Protein AF-A0AA36IPS3-F1 (afdb_monomer_lite)

Secondary structure (DSSP, 8-state):
---SSSTTTTTTTTTTHHHHHHHHHHHHHH-HHHHHHHHS-TTT-SSSTTSB-TTT-PBPPPB---SSPPTTTHHHHSPPPHHHHHHHHHHHHHHHHHHHHHHHHHHHHHHTT--HHHHHHHHHHHHHHHHHHHHHHHHHHHHH--S-SSGGGGGSSSTTT-SS---HHHHHHHHHHHHHHHHHHHHHS---S-TTHHHHHHHHS-TTT-HHHHGGGHHHHHHTT-STTSHHHHHHHHHTPPPBTTTBPPTTIIIIIHHHHHHHHHHHHHHHHHHHHHTTGGGT--GGGTHHHHHHHHHHHHHHHHHHHIIIIIITTSHHHHHHHHH-TT---HHHHHHHHHHTTSHHHHHHHHSHHHHHHSTTTT--HHHHHHHH-HHHHHHHHHHHHHT-SBPPPPTTS---HHHHHHHHHHHTTS---

pLDDT: mean 79.24, std 17.4, range [32.62, 98.56]

Sequence (421 aa):
MEQPLLLRSKLSIVYGVNEYEQQLRAKMSQNSELSQLQSLAPDQQGSKADGKSEKGQRAFPTPNKPDPMPHELEFLFTRISVEQMLYMWNVYSALFVAQCSCVLAYCFMLSQGLDWYLATALFGVPMASLMIQNVYILHDVLHGATFPPYEWQKYITHCWADQFSLPWEEIVLEHQRHHASTVDLLVHGEFGWDPASWLYYLQEWTDQWYGWLTVPLVPLWHFMGANDTGALFALMWYCNFPDASGGKCNKDFWTKWMPKRLGHSLFVGSLWACVWLLGTWPLSRPLSEGWRFLLPVTLVCRFGFTVAWTFFTNFNHSHWWNEFLALNPNRSYPMLSSVMAFVLGGRHRFNEMLFHDLHHAFPNAVGALSQRGRFHGWEKVHDAAVEVLSHGLFLPQPEDHQEPPMQKLQHKRSMHLKPST

Structure (mmCIF, N/CA/C/O backbone):
data_AF-A0AA36IPS3-F1
#
_entry.id   AF-A0AA36IPS3-F1
#
loop_
_atom_site.group_PDB
_atom_site.id
_atom_site.type_symbol
_atom_site.label_atom_id
_atom_site.label_alt_id
_atom_site.label_comp_id
_atom_site.label_asym_id
_atom_site.label_entity_id
_atom_site.label_seq_id
_atom_site.pdbx_PDB_ins_code
_atom_site.Cartn_x
_atom_site.Cartn_y
_atom_site.Cartn_z
_atom_site.occupancy
_atom_site.B_iso_or_equiv
_atom_site.auth_seq_id
_atom_site.auth_comp_id
_atom_site.auth_asym_id
_atom_site.auth_atom_id
_atom_site.pdbx_PDB_model_num
ATOM 1 N N . MET A 1 1 ? -19.406 18.999 -42.239 1.00 34.84 1 MET A N 1
ATOM 2 C CA . MET A 1 1 ? -19.828 17.691 -41.699 1.00 34.84 1 MET A CA 1
ATOM 3 C C . MET A 1 1 ? -19.404 17.671 -40.240 1.00 34.84 1 MET A C 1
ATOM 5 O O . MET A 1 1 ? -18.288 17.300 -39.910 1.00 34.84 1 MET A O 1
ATOM 9 N N . GLU A 1 2 ? -20.251 18.254 -39.398 1.00 35.47 2 GLU A N 1
ATOM 10 C CA . GLU A 1 2 ? -20.068 18.349 -37.953 1.00 35.47 2 GLU A CA 1
ATOM 11 C C . GLU A 1 2 ? -20.667 17.097 -37.308 1.00 35.47 2 GLU A C 1
ATOM 13 O O . GLU A 1 2 ? -21.873 16.901 -37.397 1.00 35.47 2 GLU A O 1
ATOM 18 N N . GLN A 1 3 ? -19.817 16.248 -36.721 1.00 38.41 3 GLN A N 1
ATOM 19 C CA . GLN A 1 3 ? -20.052 15.372 -35.556 1.00 38.41 3 GLN A CA 1
ATOM 20 C C . GLN A 1 3 ? -18.897 14.359 -35.468 1.00 38.41 3 GLN A C 1
ATOM 22 O O . GLN A 1 3 ? -18.779 13.476 -36.315 1.00 38.41 3 GLN A O 1
ATOM 27 N N . PRO A 1 4 ? -18.003 14.526 -34.472 1.00 39.91 4 PRO A N 1
ATOM 28 C CA . PRO A 1 4 ? -17.985 13.569 -33.358 1.00 39.91 4 PRO A CA 1
ATOM 29 C C . PRO A 1 4 ? -17.772 14.218 -31.971 1.00 39.91 4 PRO A C 1
ATOM 31 O O . PRO A 1 4 ? -17.394 13.546 -31.017 1.00 39.91 4 PRO A O 1
ATOM 34 N N . LEU A 1 5 ? -18.044 15.519 -31.812 1.00 37.72 5 LEU A N 1
ATOM 35 C CA . LEU A 1 5 ? -17.960 16.204 -30.506 1.00 37.72 5 LEU A CA 1
ATOM 36 C C . LEU A 1 5 ? -19.142 15.897 -29.564 1.00 37.72 5 LEU A C 1
ATOM 38 O O . LEU A 1 5 ? -19.003 16.006 -28.350 1.00 37.72 5 LEU A O 1
ATOM 42 N N . LEU A 1 6 ? -20.284 15.457 -30.102 1.00 32.62 6 LEU A N 1
ATOM 43 C CA . LEU A 1 6 ? -21.512 15.199 -29.335 1.00 32.62 6 LEU A CA 1
ATOM 44 C C . LEU A 1 6 ? -21.589 13.798 -28.701 1.00 32.62 6 LEU A C 1
ATOM 46 O O . LEU A 1 6 ? -22.413 13.583 -27.818 1.00 32.62 6 LEU A O 1
ATOM 50 N N . LEU A 1 7 ? -20.718 12.848 -29.076 1.00 37.81 7 LEU A N 1
ATOM 51 C CA . LEU A 1 7 ? -20.661 11.545 -28.391 1.00 37.81 7 LEU A CA 1
ATOM 52 C C . LEU A 1 7 ? -19.825 11.576 -27.099 1.00 37.81 7 LEU A C 1
ATOM 54 O O . LEU A 1 7 ? -19.982 10.698 -26.255 1.00 37.81 7 LEU A O 1
ATOM 58 N N . ARG A 1 8 ? -19.017 12.627 -26.883 1.00 42.50 8 ARG A N 1
ATOM 59 C CA . ARG A 1 8 ? -18.333 12.896 -25.602 1.00 42.50 8 ARG A CA 1
ATOM 60 C C . ARG A 1 8 ? -19.291 13.315 -24.470 1.00 42.50 8 ARG A C 1
ATOM 62 O O . ARG A 1 8 ? -18.850 13.462 -23.338 1.00 42.50 8 ARG A O 1
ATOM 69 N N . SER A 1 9 ? -20.592 13.508 -24.731 1.00 52.03 9 SER A N 1
ATOM 70 C CA . SER A 1 9 ? -21.463 14.326 -23.870 1.00 52.03 9 SER A CA 1
ATOM 71 C C . SER A 1 9 ? -22.609 13.609 -23.137 1.00 52.03 9 SER A C 1
ATOM 73 O O . SER A 1 9 ? -23.633 14.237 -22.870 1.00 52.03 9 SER A O 1
ATOM 75 N N . LYS A 1 10 ? -22.494 12.325 -22.771 1.00 37.16 10 LYS A N 1
ATOM 76 C CA . LYS A 1 10 ? -23.496 11.706 -21.865 1.00 37.16 10 LYS A CA 1
ATOM 77 C C . LYS A 1 10 ? -22.927 10.994 -20.637 1.00 37.16 10 LYS A C 1
ATOM 79 O O . LYS A 1 10 ? -23.586 11.005 -19.606 1.00 37.16 10 LYS A O 1
ATOM 84 N N . LEU A 1 11 ? -21.699 10.472 -20.693 1.00 37.31 11 LEU A N 1
ATOM 85 C CA . LEU A 1 11 ? -21.015 9.896 -19.521 1.00 37.31 11 LEU A CA 1
ATOM 86 C C . LEU A 1 11 ? -20.184 10.933 -18.741 1.00 37.31 11 LEU A C 1
ATOM 88 O O . LEU A 1 11 ? -20.143 10.871 -17.515 1.00 37.31 11 LEU A O 1
ATOM 92 N N . SER A 1 12 ? -19.602 11.938 -19.414 1.00 42.03 12 SER A N 1
ATOM 93 C CA . SER A 1 12 ? -18.756 12.953 -18.756 1.00 42.03 12 SER A CA 1
ATOM 94 C C . SER A 1 12 ? -19.537 13.933 -17.861 1.00 42.03 12 SER A C 1
ATOM 96 O O . SER A 1 12 ? -18.982 14.447 -16.891 1.00 42.03 12 SER A O 1
ATOM 98 N N . ILE A 1 13 ? -20.838 14.122 -18.133 1.00 41.31 13 ILE A N 1
ATOM 99 C CA . ILE A 1 13 ? -21.767 14.930 -17.319 1.00 41.31 13 ILE A CA 1
ATOM 100 C C . ILE A 1 13 ? -22.174 14.192 -16.031 1.00 41.31 13 ILE A C 1
ATOM 102 O O . ILE A 1 13 ? -22.412 14.828 -15.012 1.00 41.31 13 ILE A O 1
ATOM 106 N N . VAL A 1 14 ? -22.226 12.854 -16.048 1.00 46.62 14 VAL A N 1
ATOM 107 C CA . VAL A 1 14 ? -22.679 12.042 -14.899 1.00 46.62 14 VAL A CA 1
ATOM 108 C C . VAL A 1 14 ? -21.558 11.807 -13.878 1.00 46.62 14 VAL A C 1
ATOM 110 O O . VAL A 1 14 ? -21.837 11.591 -12.704 1.00 46.62 14 VAL A O 1
ATOM 113 N N . TYR A 1 15 ? -20.293 11.899 -14.301 1.00 54.16 15 TYR A N 1
ATOM 114 C CA . TYR A 1 15 ? -19.128 11.619 -13.454 1.00 54.16 15 TYR A CA 1
ATOM 115 C C . TYR A 1 15 ? -18.226 12.836 -13.180 1.00 54.16 15 TYR A C 1
ATOM 117 O O . TYR A 1 15 ? -17.165 12.667 -12.598 1.00 54.16 15 TYR A O 1
ATOM 125 N N . GLY A 1 16 ? -18.593 14.061 -13.574 1.00 68.69 16 GLY A N 1
ATOM 126 C CA . GLY A 1 16 ? -17.778 15.254 -13.269 1.00 68.69 16 GLY A CA 1
ATOM 127 C C . GLY A 1 16 ? -16.387 15.254 -13.927 1.00 68.69 16 GLY A C 1
ATOM 128 O O . GLY A 1 16 ? -15.475 15.942 -13.477 1.00 68.69 16 GLY A O 1
ATOM 129 N N . VAL A 1 17 ? -16.198 14.489 -15.008 1.00 73.75 17 VAL A N 1
ATOM 130 C CA . VAL A 1 17 ? -14.896 14.320 -15.684 1.00 73.75 17 VAL A CA 1
ATOM 131 C C . VAL A 1 17 ? -14.378 15.650 -16.231 1.00 73.75 17 VAL A C 1
ATOM 133 O O . VAL A 1 17 ? -13.197 15.952 -16.092 1.00 73.75 17 VAL A O 1
ATOM 136 N N . ASN A 1 18 ? -15.260 16.470 -16.810 1.00 73.31 18 ASN A N 1
ATOM 137 C CA . ASN A 1 18 ? -14.883 17.779 -17.354 1.00 73.31 18 ASN A CA 1
ATOM 138 C C . ASN A 1 18 ? -14.422 18.740 -16.243 1.00 73.31 18 ASN A C 1
ATOM 140 O O . ASN A 1 18 ? -13.485 19.513 -16.433 1.00 73.31 18 ASN A O 1
ATOM 144 N N . GLU A 1 19 ? -15.077 18.687 -15.080 1.00 78.06 19 GLU A N 1
ATOM 145 C CA . GLU A 1 19 ? -14.719 19.491 -13.907 1.00 78.06 19 GLU A CA 1
ATOM 146 C C . GLU A 1 19 ? -13.370 19.036 -13.350 1.00 78.06 19 GLU A C 1
ATOM 148 O O . GLU A 1 19 ? -12.495 19.862 -13.091 1.00 78.06 19 GLU A O 1
ATOM 153 N N . TYR A 1 20 ? -13.162 17.720 -13.250 1.00 77.88 20 TYR A N 1
ATOM 154 C CA . TYR A 1 20 ? -11.887 17.153 -12.832 1.00 77.88 20 TYR A CA 1
ATOM 155 C C . TYR A 1 20 ? -10.758 17.476 -13.817 1.00 77.88 20 TYR A C 1
ATOM 157 O O . TYR A 1 20 ? -9.665 17.813 -13.382 1.00 77.88 20 TYR A O 1
ATOM 165 N N . GLU A 1 21 ? -11.003 17.471 -15.130 1.00 78.81 21 GLU A N 1
ATOM 166 C CA . GLU A 1 21 ? -10.004 17.871 -16.127 1.00 78.81 21 GLU A CA 1
ATOM 167 C C . GLU A 1 21 ? -9.572 19.334 -15.945 1.00 78.81 21 GLU A C 1
ATOM 169 O O . GLU A 1 21 ? -8.378 19.644 -15.965 1.00 78.81 21 GLU A O 1
ATOM 174 N N . GLN A 1 22 ? -10.524 20.246 -15.728 1.00 77.94 22 GLN A N 1
ATOM 175 C CA . GLN A 1 22 ? -10.222 21.654 -15.457 1.00 77.94 22 GLN A CA 1
ATOM 176 C C . GLN A 1 22 ? -9.445 21.822 -14.149 1.00 77.94 22 GLN A C 1
ATOM 178 O O . GLN A 1 22 ? -8.441 22.538 -14.114 1.00 77.94 22 GLN A O 1
ATOM 183 N N . GLN A 1 23 ? -9.863 21.123 -13.091 1.00 76.88 23 GLN A N 1
ATOM 184 C CA . GLN A 1 23 ? -9.156 21.107 -11.812 1.00 76.88 23 GLN A CA 1
ATOM 185 C C . GLN A 1 23 ? -7.755 20.521 -11.944 1.00 76.88 23 GLN A C 1
ATOM 187 O O . GLN A 1 23 ? -6.833 21.049 -11.338 1.00 76.88 23 GLN A O 1
ATOM 192 N N . LEU A 1 24 ? -7.570 19.466 -12.736 1.00 76.50 24 LEU A N 1
ATOM 193 C CA . LEU A 1 24 ? -6.276 18.841 -12.974 1.00 76.50 24 LEU A CA 1
ATOM 194 C C . LEU A 1 24 ? -5.339 19.816 -13.684 1.00 76.50 24 LEU A C 1
ATOM 196 O O . LEU A 1 24 ? -4.223 20.022 -13.221 1.00 76.50 24 LEU A O 1
ATOM 200 N N . ARG A 1 25 ? -5.804 20.497 -14.740 1.00 75.31 25 ARG A N 1
ATOM 201 C CA . ARG A 1 25 ? -5.025 21.549 -15.420 1.00 75.31 25 ARG A CA 1
ATOM 202 C C . ARG A 1 25 ? -4.643 22.675 -14.457 1.00 75.31 25 ARG A C 1
ATOM 204 O O . ARG A 1 25 ? -3.485 23.087 -14.427 1.00 75.31 25 ARG A O 1
ATOM 211 N N . ALA A 1 26 ? -5.584 23.126 -13.626 1.00 73.38 26 ALA A N 1
ATOM 212 C CA . ALA A 1 26 ? -5.319 24.134 -12.604 1.00 73.38 26 ALA A CA 1
ATOM 213 C C . ALA A 1 26 ? -4.304 23.634 -11.560 1.00 73.38 26 ALA A C 1
ATOM 215 O O . ALA A 1 26 ? -3.311 24.312 -11.310 1.00 73.38 26 ALA A O 1
ATOM 216 N N . LYS A 1 27 ? -4.478 22.424 -11.018 1.00 71.38 27 LYS A N 1
ATOM 217 C CA . LYS A 1 27 ? -3.573 21.789 -10.047 1.00 71.38 27 LYS A CA 1
ATOM 218 C C . LYS A 1 27 ? -2.173 21.593 -10.622 1.00 71.38 27 LYS A C 1
ATOM 220 O O . LYS A 1 27 ? -1.211 21.894 -9.928 1.00 71.38 27 LYS A O 1
ATOM 225 N N . MET A 1 28 ? -2.046 21.183 -11.882 1.00 66.31 28 MET A N 1
ATOM 226 C CA . MET A 1 28 ? -0.752 21.069 -12.559 1.00 66.31 28 MET A CA 1
ATOM 227 C C . MET A 1 28 ? -0.068 22.431 -12.743 1.00 66.31 28 MET A C 1
ATOM 229 O O . MET A 1 28 ? 1.154 22.507 -12.634 1.00 66.31 28 MET A O 1
ATOM 233 N N . SER A 1 29 ? -0.838 23.502 -12.973 1.00 61.38 29 SER A N 1
ATOM 234 C CA . SER A 1 29 ? -0.311 24.872 -13.080 1.00 61.38 29 SER A CA 1
ATOM 235 C C . SER A 1 29 ? 0.039 25.523 -11.731 1.00 61.38 29 SER A C 1
ATOM 237 O O . SER A 1 29 ? 0.986 26.299 -11.665 1.00 61.38 29 SER A O 1
ATOM 239 N N . GLN A 1 30 ? -0.698 25.206 -10.658 1.00 56.75 30 GLN A N 1
ATOM 240 C CA . GLN A 1 30 ? -0.557 25.817 -9.327 1.00 56.75 30 GLN A CA 1
ATOM 241 C C . GLN A 1 30 ? 0.399 25.053 -8.404 1.00 56.75 30 GLN A C 1
ATOM 243 O O . GLN A 1 30 ? 1.185 25.671 -7.692 1.00 56.75 30 GLN A O 1
ATOM 248 N N . ASN A 1 31 ? 0.366 23.716 -8.411 1.00 55.91 31 ASN A N 1
ATOM 249 C CA . ASN A 1 31 ? 1.342 22.884 -7.707 1.00 55.91 31 ASN A CA 1
ATOM 250 C C . ASN A 1 31 ? 2.547 22.641 -8.611 1.00 55.91 31 ASN A C 1
ATOM 252 O O . ASN A 1 31 ? 2.830 21.492 -8.950 1.00 55.91 31 ASN A O 1
ATOM 256 N N . SER A 1 32 ? 3.249 23.715 -8.984 1.00 51.91 32 SER A N 1
ATOM 257 C CA . SER A 1 32 ? 4.434 23.630 -9.839 1.00 51.91 32 SER A CA 1
ATOM 258 C C . SER A 1 32 ? 5.448 22.629 -9.304 1.00 51.91 32 SER A C 1
ATOM 260 O O . SER A 1 32 ? 6.101 22.000 -10.103 1.00 51.91 32 SER A O 1
ATOM 262 N N . GLU A 1 33 ? 5.552 22.418 -7.989 1.00 50.09 33 GLU A N 1
ATOM 263 C CA . GLU A 1 33 ? 6.463 21.426 -7.409 1.00 50.09 33 GLU A CA 1
ATOM 264 C C . GLU A 1 33 ? 5.985 19.980 -7.555 1.00 50.09 33 GLU A C 1
ATOM 266 O O . GLU A 1 33 ? 6.777 19.159 -7.972 1.00 50.09 33 GLU A O 1
ATOM 271 N N . LEU A 1 34 ? 4.726 19.625 -7.261 1.00 50.72 34 LEU A N 1
ATOM 272 C CA . LEU A 1 34 ? 4.254 18.241 -7.474 1.00 50.72 34 LEU A CA 1
ATOM 273 C C . LEU A 1 34 ? 4.159 17.914 -8.966 1.00 50.72 34 LEU A C 1
ATOM 275 O O . LEU A 1 34 ? 4.440 16.791 -9.371 1.00 50.72 34 LEU A O 1
ATOM 279 N N . SER A 1 35 ? 3.793 18.898 -9.791 1.00 46.84 35 SER A N 1
ATOM 280 C CA . SER A 1 35 ? 3.793 18.743 -11.241 1.00 46.84 35 SER A CA 1
ATOM 281 C C . SER A 1 35 ? 5.204 18.767 -11.821 1.00 46.84 35 SER A C 1
ATOM 283 O O . SER A 1 35 ? 5.439 18.025 -12.765 1.00 46.84 35 SER A O 1
ATOM 285 N N . GLN A 1 36 ? 6.164 19.513 -11.259 1.00 46.69 36 GLN A N 1
ATOM 286 C CA . GLN A 1 36 ? 7.594 19.380 -11.574 1.00 46.69 36 GLN A CA 1
ATOM 287 C C . GLN A 1 36 ? 8.088 18.007 -11.147 1.00 46.69 36 GLN A C 1
ATOM 289 O O . GLN A 1 36 ? 8.592 17.290 -11.985 1.00 46.69 36 GLN A O 1
ATOM 294 N N . LEU A 1 37 ? 7.837 17.565 -9.919 1.00 44.62 37 LEU A N 1
ATOM 295 C CA . LEU A 1 37 ? 8.226 16.245 -9.423 1.00 44.62 37 LEU A CA 1
ATOM 296 C C . LEU A 1 37 ? 7.642 15.080 -10.256 1.00 44.62 37 LEU A C 1
ATOM 298 O O . LEU A 1 37 ? 8.259 14.028 -10.339 1.00 44.62 37 LEU A O 1
ATOM 302 N N . GLN A 1 38 ? 6.476 15.251 -10.894 1.00 46.34 38 GLN A N 1
ATOM 303 C CA . GLN A 1 38 ? 5.910 14.282 -11.848 1.00 46.34 38 GLN A CA 1
ATOM 304 C C . GLN A 1 38 ? 6.356 14.469 -13.310 1.00 46.34 38 GLN A C 1
ATOM 306 O O . GLN A 1 38 ? 6.372 13.510 -14.080 1.00 46.34 38 GLN A O 1
ATOM 311 N N . SER A 1 39 ? 6.609 15.707 -13.749 1.00 40.06 39 SER A N 1
ATOM 312 C CA . SER A 1 39 ? 7.046 16.016 -15.124 1.00 40.06 39 SER A CA 1
ATOM 313 C C . SER A 1 39 ? 8.552 15.861 -15.307 1.00 40.06 39 SER A C 1
ATOM 315 O O . SER A 1 39 ? 9.013 15.668 -16.429 1.00 40.06 39 SER A O 1
ATOM 317 N N . LEU A 1 40 ? 9.293 15.868 -14.206 1.00 35.50 40 LEU A N 1
ATOM 318 C CA . LEU A 1 40 ? 10.633 15.335 -14.083 1.00 35.50 40 LEU A CA 1
ATOM 319 C C . LEU A 1 40 ? 10.479 13.813 -14.092 1.00 35.50 40 LEU A C 1
ATOM 321 O O . LEU A 1 40 ? 9.961 13.206 -13.158 1.00 35.50 40 LEU A O 1
ATOM 325 N N . ALA A 1 41 ? 10.831 13.192 -15.212 1.00 33.75 41 ALA A N 1
ATOM 326 C CA . ALA A 1 41 ? 10.916 11.744 -15.288 1.00 33.75 41 ALA A CA 1
ATOM 327 C C . ALA A 1 41 ? 11.903 11.226 -14.220 1.00 33.75 41 ALA A C 1
ATOM 329 O O . ALA A 1 41 ? 12.946 11.850 -14.019 1.00 33.75 41 ALA A O 1
ATOM 330 N N . PRO A 1 42 ? 11.659 10.068 -13.585 1.00 37.31 42 PRO A N 1
ATOM 331 C CA . PRO A 1 42 ? 12.702 9.304 -12.908 1.00 37.31 42 PRO A CA 1
ATOM 332 C C . PRO A 1 42 ? 13.843 8.945 -13.860 1.00 37.31 42 PRO A C 1
ATOM 334 O O . PRO A 1 42 ? 14.981 8.857 -13.420 1.00 37.31 42 PRO A O 1
ATOM 337 N N . ASP A 1 43 ? 13.575 8.922 -15.172 1.00 38.88 43 ASP A N 1
ATOM 338 C CA . ASP A 1 43 ? 14.575 8.896 -16.244 1.00 38.88 43 ASP A CA 1
ATOM 339 C C . ASP A 1 43 ? 15.581 10.074 -16.157 1.00 38.88 43 ASP A C 1
ATOM 341 O O . ASP A 1 43 ? 16.602 10.063 -16.841 1.00 38.88 43 ASP A O 1
ATOM 345 N N . GLN A 1 44 ? 15.305 11.108 -15.345 1.00 35.59 44 GLN A N 1
ATOM 346 C CA . GLN A 1 44 ? 16.154 12.288 -15.148 1.00 35.59 44 GLN A CA 1
ATOM 347 C C . GLN A 1 44 ? 16.384 12.727 -13.690 1.00 35.59 44 GLN A C 1
ATOM 349 O O . GLN A 1 44 ? 17.207 13.620 -13.490 1.00 35.59 44 GLN A O 1
ATOM 354 N N . GLN A 1 45 ? 15.742 12.148 -12.665 1.00 35.59 45 GLN A N 1
ATOM 355 C CA . GLN A 1 45 ? 16.049 12.485 -11.264 1.00 35.59 45 GLN A CA 1
ATOM 356 C C . GLN A 1 45 ? 15.940 11.298 -10.296 1.00 35.59 45 GLN A C 1
ATOM 358 O O . GLN A 1 45 ? 14.926 11.088 -9.639 1.00 35.59 45 GLN A O 1
ATOM 363 N N . GLY A 1 46 ? 17.074 10.624 -10.112 1.00 35.00 46 GLY A N 1
ATOM 364 C CA . GLY A 1 46 ? 17.564 10.208 -8.793 1.00 35.00 46 GLY A CA 1
ATOM 365 C C . GLY A 1 46 ? 18.885 10.893 -8.434 1.00 35.00 46 GLY A C 1
ATOM 366 O O . GLY A 1 46 ? 19.674 10.385 -7.640 1.00 35.00 46 GLY A O 1
ATOM 367 N N . SER A 1 47 ? 19.179 12.006 -9.106 1.00 33.53 47 SER A N 1
ATOM 368 C CA . SER A 1 47 ? 20.511 12.573 -9.158 1.00 33.53 47 SER A CA 1
ATOM 369 C C . SER A 1 47 ? 20.633 13.915 -8.457 1.00 33.53 47 SER A C 1
ATOM 371 O O . SER A 1 47 ? 19.659 14.654 -8.308 1.00 33.53 47 SER A O 1
ATOM 373 N N . LYS A 1 48 ? 21.874 14.328 -8.166 1.00 36.38 48 LYS A N 1
ATOM 374 C CA . LYS A 1 48 ? 22.193 15.765 -8.242 1.00 36.38 48 LYS A CA 1
ATOM 375 C C . LYS A 1 48 ? 21.801 16.262 -9.652 1.00 36.38 48 LYS A C 1
ATOM 377 O O . LYS A 1 48 ? 21.348 15.503 -10.501 1.00 36.38 48 LYS A O 1
ATOM 382 N N . ALA A 1 49 ? 21.991 17.528 -9.991 1.00 40.56 49 ALA A N 1
ATOM 383 C CA . ALA A 1 49 ? 21.750 17.998 -11.365 1.00 40.56 49 ALA A CA 1
ATOM 384 C C . ALA A 1 49 ? 22.612 17.294 -12.468 1.00 40.56 49 ALA A C 1
ATOM 386 O O . ALA A 1 49 ? 22.666 17.779 -13.592 1.00 40.56 49 ALA A O 1
ATOM 387 N N . ASP A 1 50 ? 23.302 16.186 -12.158 1.00 43.22 50 ASP A N 1
ATOM 388 C CA . ASP A 1 50 ? 24.345 15.496 -12.919 1.00 43.22 50 ASP A CA 1
ATOM 389 C C . ASP A 1 50 ? 24.047 14.020 -13.299 1.00 43.22 50 ASP A C 1
ATOM 391 O O . ASP A 1 50 ? 24.920 13.375 -13.875 1.00 43.22 50 ASP A O 1
ATOM 395 N N . GLY A 1 51 ? 22.866 13.460 -12.997 1.00 52.22 51 GLY A N 1
ATOM 396 C CA . GLY A 1 51 ? 22.494 12.088 -13.396 1.00 52.22 51 GLY A CA 1
ATOM 397 C C . GLY A 1 51 ? 23.100 10.935 -12.569 1.00 52.22 51 GLY A C 1
ATOM 398 O O . GLY A 1 51 ? 23.112 9.802 -13.052 1.00 52.22 51 GLY A O 1
ATOM 399 N N . LYS A 1 52 ? 23.616 11.188 -11.353 1.00 54.34 52 LYS A N 1
ATOM 400 C CA . LYS A 1 52 ? 24.279 10.180 -10.499 1.00 54.34 52 LYS A CA 1
ATOM 401 C C . LYS A 1 52 ? 23.529 9.796 -9.221 1.00 54.34 52 LYS A C 1
ATOM 403 O O . LYS A 1 52 ? 22.995 10.674 -8.557 1.00 54.34 52 LYS A O 1
ATOM 408 N N . SER A 1 53 ? 23.599 8.532 -8.804 1.00 55.56 53 SER A N 1
ATOM 409 C CA . SER A 1 53 ? 22.980 8.044 -7.568 1.00 55.56 53 SER A CA 1
ATOM 410 C C . SER A 1 53 ? 23.544 8.683 -6.293 1.00 55.56 53 SER A C 1
ATOM 412 O O . SER A 1 53 ? 24.722 9.033 -6.217 1.00 55.56 53 SER A O 1
ATOM 414 N N . GLU A 1 54 ? 22.715 8.853 -5.260 1.00 53.38 54 GLU A N 1
ATOM 415 C CA . GLU A 1 54 ? 23.098 9.607 -4.055 1.00 53.38 54 GLU A CA 1
ATOM 416 C C . GLU A 1 54 ? 24.199 8.910 -3.237 1.00 53.38 54 GLU A C 1
ATOM 418 O O . GLU A 1 54 ? 25.167 9.548 -2.819 1.00 53.38 54 GLU A O 1
ATOM 423 N N . LYS A 1 55 ? 24.102 7.588 -3.062 1.00 56.44 55 LYS A N 1
ATOM 424 C CA . LYS A 1 55 ? 25.042 6.803 -2.247 1.00 56.44 55 LYS A CA 1
ATOM 425 C C . LYS A 1 55 ? 26.250 6.320 -3.050 1.00 56.44 55 LYS A C 1
ATOM 427 O O . LYS A 1 55 ? 27.377 6.418 -2.572 1.00 56.44 55 LYS A O 1
ATOM 432 N N . GLY A 1 56 ? 26.022 5.831 -4.270 1.00 54.28 56 GLY A N 1
ATOM 433 C CA . GLY A 1 56 ? 27.077 5.299 -5.136 1.00 54.28 56 GLY A CA 1
ATOM 434 C C . GLY A 1 56 ? 27.785 6.352 -5.991 1.00 54.28 56 GLY A C 1
ATOM 435 O O . GLY A 1 56 ? 28.876 6.087 -6.489 1.00 54.28 56 GLY A O 1
ATOM 436 N N . GLN A 1 57 ? 27.186 7.537 -6.183 1.00 63.09 57 GLN A N 1
ATOM 437 C CA . GLN A 1 57 ? 27.631 8.549 -7.158 1.00 63.09 57 GLN A CA 1
ATOM 438 C C . GLN A 1 57 ? 27.806 7.964 -8.578 1.00 63.09 57 GLN A C 1
ATOM 440 O O . GLN A 1 57 ? 28.601 8.472 -9.375 1.00 63.09 57 GLN A O 1
ATOM 445 N N . ARG A 1 58 ? 27.062 6.896 -8.902 1.00 67.25 58 ARG A N 1
ATOM 446 C CA . ARG A 1 58 ? 27.117 6.167 -10.180 1.00 67.25 58 ARG A CA 1
ATOM 447 C C . ARG A 1 58 ? 26.102 6.744 -11.153 1.00 67.25 58 ARG A C 1
ATOM 449 O O . ARG A 1 58 ? 25.018 7.121 -10.728 1.00 67.25 58 ARG A O 1
ATOM 456 N N . ALA A 1 59 ? 26.439 6.820 -12.438 1.00 66.38 59 ALA A N 1
ATOM 457 C CA . ALA A 1 59 ? 25.480 7.254 -13.450 1.00 66.38 59 ALA A CA 1
ATOM 458 C C . ALA A 1 59 ? 24.313 6.260 -13.533 1.00 66.38 59 ALA A C 1
ATOM 460 O O . ALA A 1 59 ? 24.538 5.049 -13.530 1.00 66.38 59 ALA A O 1
ATOM 461 N N . PHE A 1 60 ? 23.083 6.764 -13.613 1.00 67.50 60 PHE A N 1
ATOM 462 C CA . PHE A 1 60 ? 21.929 5.900 -13.844 1.00 67.50 60 PHE A CA 1
ATOM 463 C C . PHE A 1 60 ? 21.982 5.311 -15.259 1.00 67.50 60 PHE A C 1
ATOM 465 O O . PHE A 1 60 ? 22.263 6.046 -16.213 1.00 67.50 60 PHE A O 1
ATOM 472 N N . PRO A 1 61 ? 21.710 4.006 -15.435 1.00 72.62 61 PRO A N 1
ATOM 473 C CA . PRO A 1 61 ? 21.592 3.441 -16.767 1.00 72.62 61 PRO A CA 1
ATOM 474 C C . PRO A 1 61 ? 20.390 4.046 -17.489 1.00 72.62 61 PRO A C 1
ATOM 476 O O . PRO A 1 61 ? 19.360 4.348 -16.889 1.00 72.62 61 PRO A O 1
ATOM 479 N N . THR A 1 62 ? 20.505 4.182 -18.804 1.00 80.62 62 THR A N 1
ATOM 480 C CA . THR A 1 62 ? 19.392 4.645 -19.628 1.00 80.62 62 THR A CA 1
ATOM 481 C C . THR A 1 62 ? 18.419 3.489 -19.878 1.00 80.62 62 THR A C 1
ATOM 483 O O . THR A 1 62 ? 18.846 2.458 -20.412 1.00 80.62 62 THR A O 1
ATOM 486 N N . PRO A 1 63 ? 17.129 3.623 -19.519 1.00 82.69 63 PRO A N 1
ATOM 487 C CA . PRO A 1 63 ? 16.115 2.620 -19.833 1.00 82.69 63 PRO A CA 1
ATOM 488 C C . PRO A 1 63 ? 16.000 2.377 -21.344 1.00 82.69 63 PRO A C 1
ATOM 490 O O . PRO A 1 63 ? 16.009 3.318 -22.140 1.00 82.69 63 PRO A O 1
ATOM 493 N N . ASN A 1 64 ? 15.879 1.115 -21.752 1.00 86.25 64 ASN A N 1
ATOM 494 C CA . ASN A 1 64 ? 15.783 0.722 -23.159 1.00 86.25 64 ASN A CA 1
ATOM 495 C C . ASN A 1 64 ? 14.320 0.681 -23.613 1.00 86.25 64 ASN A C 1
ATOM 497 O O . ASN A 1 64 ? 13.677 -0.368 -23.656 1.00 86.25 64 ASN A O 1
ATOM 501 N N . LYS A 1 65 ? 13.760 1.858 -23.893 1.00 85.88 65 LYS A N 1
ATOM 502 C CA . LYS A 1 65 ? 12.402 1.968 -24.432 1.00 85.88 65 LYS A CA 1
ATOM 503 C C . LYS A 1 65 ? 12.388 1.518 -25.904 1.00 85.88 65 LYS A C 1
ATOM 505 O O . LYS A 1 65 ? 13.213 2.025 -26.661 1.00 85.88 65 LYS A O 1
ATOM 510 N N . PRO A 1 66 ? 11.441 0.662 -26.341 1.00 83.88 66 PRO A N 1
ATOM 511 C CA . PRO A 1 66 ? 11.298 0.318 -27.755 1.00 83.88 66 PRO A CA 1
ATOM 512 C C . PRO A 1 66 ? 11.129 1.565 -28.637 1.00 83.88 66 PRO A C 1
ATOM 514 O O . PRO A 1 66 ? 10.230 2.378 -28.395 1.00 83.88 66 PRO A O 1
ATOM 517 N N . ASP A 1 67 ? 11.990 1.709 -29.647 1.00 82.50 67 ASP A N 1
ATOM 518 C CA . ASP A 1 67 ? 11.958 2.802 -30.624 1.00 82.50 67 ASP A CA 1
ATOM 519 C C . ASP A 1 67 ? 12.338 2.282 -32.033 1.00 82.50 67 ASP A C 1
ATOM 521 O O . ASP A 1 67 ? 13.479 1.851 -32.229 1.00 82.50 67 ASP A O 1
ATOM 525 N N . PRO A 1 68 ? 11.407 2.262 -33.015 1.00 86.81 68 PRO A N 1
ATOM 526 C CA . PRO A 1 68 ? 10.021 2.729 -32.917 1.00 86.81 68 PRO A CA 1
ATOM 527 C C . PRO A 1 68 ? 9.178 1.868 -31.964 1.00 86.81 68 PRO A C 1
ATOM 529 O O . PRO A 1 68 ? 9.375 0.659 -31.868 1.00 86.81 68 PRO A O 1
ATOM 532 N N . MET A 1 69 ? 8.221 2.493 -31.270 1.00 89.88 69 MET A N 1
ATOM 533 C CA . MET A 1 69 ? 7.309 1.801 -30.349 1.00 89.88 69 MET A CA 1
ATOM 534 C C . MET A 1 69 ? 6.364 0.860 -31.121 1.00 89.88 69 MET A C 1
ATOM 536 O O . MET A 1 69 ? 5.594 1.353 -31.952 1.00 89.88 69 MET A O 1
ATOM 540 N N . PRO A 1 70 ? 6.357 -0.458 -30.839 1.00 91.56 70 PRO A N 1
ATOM 541 C CA . PRO A 1 70 ? 5.379 -1.376 -31.417 1.00 91.56 70 PRO A CA 1
ATOM 542 C C . PRO A 1 70 ? 3.953 -1.025 -30.974 1.00 91.56 70 PRO A C 1
ATOM 544 O O . PRO A 1 70 ? 3.710 -0.685 -29.812 1.00 91.56 70 PRO A O 1
ATOM 547 N N . HIS A 1 71 ? 2.991 -1.119 -31.892 1.00 90.50 71 HIS A N 1
ATOM 548 C CA . HIS A 1 71 ? 1.598 -0.715 -31.653 1.00 90.50 71 HIS A CA 1
ATOM 549 C C . HIS A 1 71 ? 0.937 -1.552 -30.541 1.00 90.50 71 HIS A C 1
ATOM 551 O O . HIS A 1 71 ? 0.141 -1.067 -29.737 1.00 90.50 71 HIS A O 1
ATOM 557 N N . GLU A 1 72 ? 1.298 -2.825 -30.460 1.00 91.25 72 GLU A N 1
ATOM 558 C CA . GLU A 1 72 ? 0.873 -3.783 -29.449 1.00 91.25 72 GLU A CA 1
ATOM 559 C C . GLU A 1 72 ? 1.394 -3.455 -28.043 1.00 91.25 72 GLU A C 1
ATOM 561 O O . GLU A 1 72 ? 0.722 -3.811 -27.075 1.00 91.25 72 GLU A O 1
ATOM 566 N N . LEU A 1 73 ? 2.505 -2.717 -27.920 1.00 92.25 73 LEU A N 1
ATOM 567 C CA . LEU A 1 73 ? 3.118 -2.311 -26.647 1.00 92.25 73 LEU A CA 1
ATOM 568 C C . LEU A 1 73 ? 2.757 -0.882 -26.225 1.00 92.25 73 LEU A C 1
ATOM 570 O O . LEU A 1 73 ? 2.902 -0.531 -25.052 1.00 92.25 73 LEU A O 1
ATOM 574 N N . GLU A 1 74 ? 2.243 -0.059 -27.143 1.00 89.75 74 GLU A N 1
ATOM 575 C CA . GLU A 1 74 ? 1.965 1.366 -26.914 1.00 89.75 74 GLU A CA 1
ATOM 576 C C . GLU A 1 74 ? 1.096 1.607 -25.670 1.00 89.75 74 GLU A C 1
ATOM 578 O O . GLU A 1 74 ? 1.354 2.519 -24.878 1.00 89.75 74 GLU A O 1
ATOM 583 N N . PHE A 1 75 ? 0.099 0.747 -25.439 1.00 91.75 75 PHE A N 1
ATOM 584 C CA . PHE A 1 75 ? -0.810 0.867 -24.297 1.00 91.75 75 PHE A CA 1
ATOM 585 C C . PHE A 1 75 ? -0.085 0.812 -22.940 1.00 91.75 75 PHE A C 1
ATOM 587 O O . PHE A 1 75 ? -0.567 1.392 -21.969 1.00 91.75 75 PHE A O 1
ATOM 594 N N . LEU A 1 76 ? 1.063 0.130 -22.860 1.00 90.38 76 LEU A N 1
ATOM 595 C CA . LEU A 1 76 ? 1.836 -0.004 -21.630 1.00 90.38 76 LEU A CA 1
ATOM 596 C C . LEU A 1 76 ? 2.525 1.315 -21.261 1.00 90.38 76 LEU A C 1
ATOM 598 O O . LEU A 1 76 ? 2.591 1.659 -20.084 1.00 90.38 76 LEU A O 1
ATOM 602 N N . PHE A 1 77 ? 2.962 2.078 -22.266 1.00 88.62 77 PHE A N 1
ATOM 603 C CA . PHE A 1 77 ? 3.680 3.350 -22.118 1.00 88.62 77 PHE A CA 1
ATOM 604 C C . PHE A 1 77 ? 2.778 4.587 -22.239 1.00 88.62 77 PHE A C 1
ATOM 606 O O . PHE A 1 77 ? 3.245 5.722 -22.106 1.00 88.62 77 PHE A O 1
ATOM 613 N N . THR A 1 78 ? 1.491 4.388 -22.515 1.00 84.56 78 THR A N 1
ATOM 614 C CA . THR A 1 78 ? 0.523 5.474 -22.664 1.00 84.56 78 THR A CA 1
ATOM 615 C C . THR A 1 78 ? 0.037 5.947 -21.298 1.00 84.56 78 THR A C 1
ATOM 617 O O . THR A 1 78 ? -0.343 5.151 -20.438 1.00 84.56 78 THR A O 1
ATOM 620 N N . ARG A 1 79 ? 0.010 7.270 -21.093 1.00 82.94 79 ARG A N 1
ATOM 621 C CA . ARG A 1 79 ? -0.593 7.860 -19.891 1.00 82.94 79 ARG A CA 1
ATOM 622 C C . ARG A 1 79 ? -2.078 7.522 -19.834 1.00 82.94 79 ARG A C 1
ATOM 624 O O . ARG A 1 79 ? -2.781 7.633 -20.836 1.00 82.94 79 ARG A O 1
ATOM 631 N N . ILE A 1 80 ? -2.564 7.175 -18.645 1.00 83.88 80 ILE A N 1
ATOM 632 C CA . ILE A 1 80 ? -3.990 6.924 -18.459 1.00 83.88 80 ILE A CA 1
ATOM 633 C C . ILE A 1 80 ? -4.804 8.196 -18.723 1.00 83.88 80 ILE A C 1
ATOM 635 O O . ILE A 1 80 ? -4.356 9.318 -18.481 1.00 83.88 80 ILE A O 1
ATOM 639 N N . SER A 1 81 ? -6.014 8.014 -19.235 1.00 85.62 81 SER A N 1
ATOM 640 C CA . SER A 1 81 ? -6.966 9.097 -19.472 1.00 85.62 81 SER A CA 1
ATOM 641 C C . SER A 1 81 ? -7.478 9.706 -18.162 1.00 85.62 81 SER A C 1
ATOM 643 O O . SER A 1 81 ? -7.461 9.073 -17.106 1.00 85.62 81 SER A O 1
ATOM 645 N N . VAL A 1 82 ? -8.015 10.926 -18.238 1.00 84.56 82 VAL A N 1
ATOM 646 C CA . VAL A 1 82 ? -8.652 11.607 -17.093 1.00 84.56 82 VAL A CA 1
ATOM 647 C C . VAL A 1 82 ? -9.808 10.778 -16.514 1.00 84.56 82 VAL A C 1
ATOM 649 O O . VAL A 1 82 ? -9.991 10.723 -15.299 1.00 84.56 82 VAL A O 1
ATOM 652 N N . GLU A 1 83 ? -10.557 10.080 -17.369 1.00 86.31 83 GLU A N 1
ATOM 653 C CA . GLU A 1 83 ? -11.631 9.169 -16.955 1.00 86.31 83 GLU A CA 1
ATOM 654 C C . GLU A 1 83 ? -11.092 8.001 -16.120 1.00 86.31 83 GLU A C 1
ATOM 656 O O . GLU A 1 83 ? -11.651 7.668 -15.074 1.00 86.31 83 GLU A O 1
ATOM 661 N N . GLN A 1 84 ? -9.966 7.417 -16.537 1.00 88.12 84 GLN A N 1
ATOM 662 C CA . GLN A 1 84 ? -9.286 6.358 -15.792 1.00 88.12 84 GLN A CA 1
ATOM 663 C C . GLN A 1 84 ? -8.720 6.871 -14.460 1.00 88.12 84 GLN A C 1
ATOM 665 O O . GLN A 1 84 ? -8.861 6.187 -13.447 1.00 88.12 84 GLN A O 1
ATOM 670 N N . MET A 1 85 ? -8.151 8.082 -14.423 1.00 88.38 85 MET A N 1
ATOM 671 C CA . MET A 1 85 ? -7.686 8.712 -13.178 1.00 88.38 85 MET A CA 1
ATOM 672 C C . MET A 1 85 ? -8.828 8.878 -12.171 1.00 88.38 85 MET A C 1
ATOM 674 O O . MET A 1 85 ? -8.703 8.495 -11.007 1.00 88.38 85 MET A O 1
ATOM 678 N N . LEU A 1 86 ? -9.969 9.403 -12.624 1.00 88.62 86 LEU A N 1
ATOM 679 C CA . LEU A 1 86 ? -11.145 9.576 -11.779 1.00 88.62 86 LEU A CA 1
ATOM 680 C C . LEU A 1 86 ? -11.695 8.230 -11.291 1.00 88.62 86 LEU A C 1
ATOM 682 O O . LEU A 1 86 ? -12.022 8.082 -10.113 1.00 88.62 86 LEU A O 1
ATOM 686 N N . TYR A 1 87 ? -11.766 7.234 -12.178 1.00 91.00 87 TYR A N 1
ATOM 687 C CA . TYR A 1 87 ? -12.174 5.879 -11.813 1.00 91.00 87 TYR A CA 1
ATOM 688 C C . TYR A 1 87 ? -11.316 5.322 -10.673 1.00 91.00 87 TYR A C 1
ATOM 690 O O . TYR A 1 87 ? -11.849 4.739 -9.731 1.00 91.00 87 TYR A O 1
ATOM 698 N N . MET A 1 88 ? -10.003 5.542 -10.705 1.00 90.44 88 MET A N 1
ATOM 699 C CA . MET A 1 88 ? -9.117 5.068 -9.645 1.00 90.44 88 MET A CA 1
ATOM 700 C C . MET A 1 88 ? -9.384 5.730 -8.300 1.00 90.44 88 MET A C 1
ATOM 702 O O . MET A 1 88 ? -9.431 5.031 -7.291 1.00 90.44 88 MET A O 1
ATOM 706 N N . TRP A 1 89 ? -9.620 7.041 -8.274 1.00 92.69 89 TRP A N 1
ATOM 707 C CA . TRP A 1 89 ? -10.017 7.725 -7.043 1.00 92.69 89 TRP A CA 1
ATOM 708 C C . TRP A 1 89 ? -11.364 7.246 -6.517 1.00 92.69 89 TRP A C 1
ATOM 710 O O . TRP A 1 89 ? -11.519 7.091 -5.309 1.00 92.69 89 TRP A O 1
ATOM 720 N N . ASN A 1 90 ? -12.314 6.937 -7.400 1.00 93.56 90 ASN A N 1
ATOM 721 C CA . ASN A 1 90 ? -13.590 6.348 -6.996 1.00 93.56 90 ASN A CA 1
ATOM 722 C C . ASN A 1 90 ? -13.398 4.959 -6.379 1.00 93.56 90 ASN A C 1
ATOM 724 O O . ASN A 1 90 ? -13.981 4.671 -5.335 1.00 93.56 90 ASN A O 1
ATOM 728 N N . VAL A 1 91 ? -12.550 4.115 -6.975 1.00 92.94 91 VAL A N 1
ATOM 729 C CA . VAL A 1 91 ? -12.184 2.806 -6.409 1.00 92.94 91 VAL A CA 1
ATOM 730 C C . VAL A 1 91 ? -11.503 2.978 -5.051 1.00 92.94 91 VAL A C 1
ATOM 732 O O . VAL A 1 91 ? -11.834 2.262 -4.109 1.00 92.94 91 VAL A O 1
ATOM 735 N N . TYR A 1 92 ? -10.603 3.953 -4.924 1.00 94.56 92 TYR A N 1
ATOM 736 C CA . TYR A 1 92 ? -9.920 4.253 -3.670 1.00 94.56 92 TYR A CA 1
ATOM 737 C C . TYR A 1 92 ? -10.890 4.698 -2.571 1.00 94.56 92 TYR A C 1
ATOM 739 O O . TYR A 1 92 ? -10.863 4.196 -1.450 1.00 94.56 92 TYR A O 1
ATOM 747 N N . SER A 1 93 ? -11.795 5.622 -2.891 1.00 95.75 93 SER A N 1
ATOM 748 C CA . SER A 1 93 ? -12.816 6.088 -1.954 1.00 95.75 93 SER A CA 1
ATOM 749 C C . SER A 1 93 ? -13.799 4.982 -1.580 1.00 95.75 93 SER A C 1
ATOM 751 O O . SER A 1 93 ? -14.152 4.863 -0.410 1.00 95.75 93 SER A O 1
ATOM 753 N N . ALA A 1 94 ? -14.194 4.130 -2.530 1.00 95.88 94 ALA A N 1
ATOM 754 C CA . ALA A 1 94 ? -15.021 2.961 -2.246 1.00 95.88 94 ALA A CA 1
ATOM 755 C C . ALA A 1 94 ? -14.311 1.980 -1.304 1.00 95.88 94 ALA A C 1
ATOM 757 O O . ALA A 1 94 ? -14.940 1.449 -0.389 1.00 95.88 94 ALA A O 1
ATOM 758 N N . LEU A 1 95 ? -12.999 1.783 -1.478 1.00 95.94 95 LEU A N 1
ATOM 759 C CA . LEU A 1 95 ? -12.195 0.976 -0.568 1.00 95.94 95 LEU A CA 1
ATOM 760 C C . LEU A 1 95 ? -12.197 1.560 0.849 1.00 95.94 95 LEU A C 1
ATOM 762 O O . LEU A 1 95 ? -12.459 0.826 1.798 1.00 95.94 95 LEU A O 1
ATOM 766 N N . PHE A 1 96 ? -11.961 2.865 1.000 1.00 97.00 96 PHE A N 1
ATOM 767 C CA . PHE A 1 96 ? -12.019 3.530 2.305 1.00 97.00 96 PHE A CA 1
ATOM 768 C C . PHE A 1 96 ? -13.390 3.364 2.975 1.00 97.00 96 PHE A C 1
ATOM 770 O O . PHE A 1 96 ? -13.471 3.011 4.152 1.00 97.00 96 PHE A O 1
ATOM 777 N N . VAL A 1 97 ? -14.478 3.548 2.221 1.00 97.44 97 VAL A N 1
ATOM 778 C CA . VAL A 1 97 ? -15.840 3.323 2.727 1.00 97.44 97 VAL A CA 1
ATOM 779 C C . VAL A 1 97 ? -16.022 1.872 3.170 1.00 97.44 97 VAL A C 1
ATOM 781 O O . VAL A 1 97 ? -16.528 1.645 4.265 1.00 97.44 97 VAL A O 1
ATOM 784 N N . ALA A 1 98 ? -15.557 0.894 2.387 1.00 97.88 98 ALA A N 1
ATOM 785 C CA . ALA A 1 98 ? -15.634 -0.520 2.752 1.00 97.88 98 ALA A CA 1
ATOM 786 C C . ALA A 1 98 ? -14.861 -0.835 4.044 1.00 97.88 98 ALA A C 1
ATOM 788 O O . ALA A 1 98 ? -15.365 -1.566 4.893 1.00 97.88 98 ALA A O 1
ATOM 789 N N . GLN A 1 99 ? -13.678 -0.245 4.235 1.00 97.94 99 GLN A N 1
ATOM 790 C CA . GLN A 1 99 ? -12.881 -0.388 5.460 1.00 97.94 99 GLN A CA 1
ATOM 791 C C . GLN A 1 99 ? -13.628 0.171 6.680 1.00 97.94 99 GLN A C 1
ATOM 793 O O . GLN A 1 99 ? -13.765 -0.516 7.694 1.00 97.94 99 GLN A O 1
ATOM 798 N N . CYS A 1 100 ? -14.196 1.376 6.564 1.00 98.19 100 CYS A N 1
ATOM 799 C CA . CYS A 1 100 ? -15.054 1.964 7.596 1.00 98.19 100 CYS A CA 1
ATOM 800 C C . CYS A 1 100 ? -16.273 1.076 7.894 1.00 98.19 100 CYS A C 1
ATOM 802 O O . CYS A 1 100 ? -16.590 0.816 9.056 1.00 98.19 100 CYS A O 1
ATOM 804 N N . SER A 1 101 ? -16.943 0.569 6.855 1.00 98.12 101 SER A N 1
ATOM 805 C CA . SER A 1 101 ? -18.085 -0.337 6.994 1.00 98.12 101 SER A CA 1
ATOM 806 C C . SER A 1 101 ? -17.706 -1.645 7.686 1.00 98.12 101 SER A C 1
ATOM 808 O O . SER A 1 101 ? -18.481 -2.114 8.513 1.00 98.12 101 SER A O 1
ATOM 810 N N . CYS A 1 102 ? -16.523 -2.210 7.427 1.00 98.06 102 CYS A N 1
ATOM 811 C CA . CYS A 1 102 ? -16.028 -3.393 8.137 1.00 98.06 102 CYS A CA 1
ATOM 812 C C . CYS A 1 102 ? -15.878 -3.138 9.641 1.00 98.06 102 CYS A C 1
ATOM 814 O O . CYS A 1 102 ? -16.314 -3.964 10.442 1.00 98.06 102 CYS A O 1
ATOM 816 N N . VAL A 1 103 ? -15.323 -1.989 10.038 1.00 98.44 103 VAL A N 1
ATOM 817 C CA . VAL A 1 103 ? -15.198 -1.616 11.459 1.00 98.44 103 VAL A CA 1
ATOM 818 C C . VAL A 1 103 ? -16.576 -1.441 12.107 1.00 98.44 103 VAL A C 1
ATOM 820 O O . VAL A 1 103 ? -16.818 -1.950 13.202 1.00 98.44 103 VAL A O 1
ATOM 823 N N . LEU A 1 104 ? -17.513 -0.779 11.425 1.00 98.50 104 LEU A N 1
ATOM 824 C CA . LEU A 1 104 ? -18.885 -0.619 11.919 1.00 98.50 104 LEU A CA 1
ATOM 825 C C . LEU A 1 104 ? -19.620 -1.962 12.028 1.00 98.50 104 LEU A C 1
ATOM 827 O O . LEU A 1 104 ? -20.286 -2.213 13.031 1.00 98.50 104 LEU A O 1
ATOM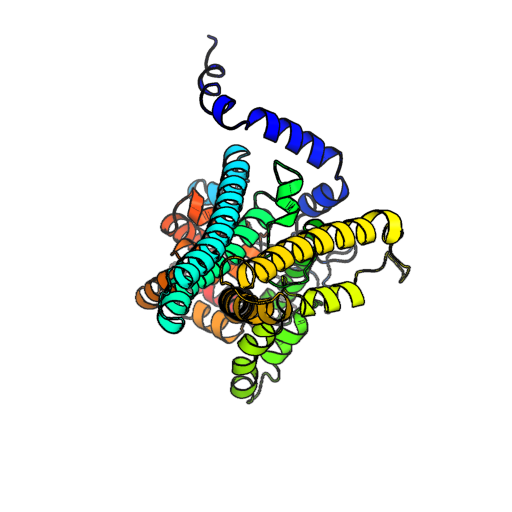 831 N N . ALA A 1 105 ? -19.463 -2.846 11.042 1.00 98.31 105 ALA A N 1
ATOM 832 C CA . ALA A 1 105 ? -20.034 -4.189 11.062 1.00 98.31 105 ALA A CA 1
ATOM 833 C C . ALA A 1 105 ? -19.469 -5.023 12.218 1.00 98.31 105 ALA A C 1
ATOM 835 O O . ALA A 1 105 ? -20.220 -5.737 12.877 1.00 98.31 105 ALA A O 1
ATOM 836 N N . TYR A 1 106 ? -18.175 -4.894 12.522 1.00 98.56 106 TYR A N 1
ATOM 837 C CA . TYR A 1 106 ? -17.567 -5.549 13.678 1.00 98.56 106 TYR A CA 1
ATOM 838 C C . TYR A 1 106 ? -18.169 -5.069 15.001 1.00 98.56 106 TYR A C 1
ATOM 840 O O . TYR A 1 106 ? -18.557 -5.885 15.838 1.00 98.56 106 TYR A O 1
ATOM 848 N N . CYS A 1 107 ? -18.319 -3.752 15.167 1.00 98.44 107 CYS A N 1
ATOM 849 C CA . CYS A 1 107 ? -18.997 -3.171 16.325 1.00 98.44 107 CYS A CA 1
ATOM 850 C C . CYS A 1 107 ? -20.443 -3.682 16.441 1.00 98.44 107 CYS A C 1
ATOM 852 O O . CYS A 1 107 ? -20.863 -4.104 17.517 1.00 98.44 107 CYS A O 1
ATOM 854 N N . PHE A 1 108 ? -21.180 -3.721 15.327 1.00 98.38 108 PHE A N 1
ATOM 855 C CA . PHE A 1 108 ? -22.544 -4.242 15.289 1.00 98.38 108 PHE A CA 1
ATOM 856 C C . PHE A 1 108 ? -22.615 -5.723 15.683 1.00 98.38 108 PHE A C 1
ATOM 858 O O . PHE A 1 108 ? -23.413 -6.081 16.539 1.00 98.38 108 PHE A O 1
ATOM 865 N N . MET A 1 109 ? -21.755 -6.585 15.131 1.00 98.44 109 MET A N 1
ATOM 866 C CA . MET A 1 109 ? -21.718 -8.008 15.497 1.00 98.44 109 MET A CA 1
ATOM 867 C C . MET A 1 109 ? -21.530 -8.200 17.006 1.00 98.44 109 MET A C 1
ATOM 869 O O . MET A 1 109 ? -22.264 -8.965 17.630 1.00 98.44 109 MET A O 1
ATOM 873 N N . LEU A 1 110 ? -20.590 -7.464 17.606 1.00 98.12 110 LEU A N 1
ATOM 874 C CA . LEU A 1 110 ? -20.352 -7.517 19.047 1.00 98.12 110 LEU A CA 1
ATOM 875 C C . LEU A 1 110 ? -21.532 -6.965 19.860 1.00 98.12 110 LEU A C 1
ATOM 877 O O . LEU A 1 110 ? -21.849 -7.518 20.911 1.00 98.12 110 LEU A O 1
ATOM 881 N N . SER A 1 111 ? -22.201 -5.907 19.391 1.00 97.44 111 SER A N 1
ATOM 882 C CA . SER A 1 111 ? -23.367 -5.343 20.088 1.00 97.44 111 SER A CA 1
ATOM 883 C C . SER A 1 111 ? -24.581 -6.273 20.057 1.00 97.44 111 SER A C 1
ATOM 885 O O . SER A 1 111 ? -25.389 -6.248 20.980 1.00 97.44 111 SER A O 1
ATOM 887 N N . GLN A 1 112 ? -24.685 -7.136 19.040 1.00 97.69 112 GLN A N 1
ATOM 888 C CA . GLN A 1 112 ? -25.703 -8.191 18.964 1.00 97.69 112 GLN A CA 1
ATOM 889 C C . GLN A 1 112 ? -25.366 -9.427 19.817 1.00 97.69 112 GLN A C 1
ATOM 891 O O . GLN A 1 112 ? -26.098 -10.414 19.785 1.00 97.69 112 GLN A O 1
ATOM 896 N N . GLY A 1 113 ? -24.267 -9.396 20.576 1.00 96.12 113 GLY A N 1
ATOM 897 C CA . GLY A 1 113 ? -23.852 -10.507 21.430 1.00 96.12 113 GLY A CA 1
ATOM 898 C C . GLY A 1 113 ? -23.232 -11.677 20.667 1.00 96.12 113 GLY A C 1
ATOM 899 O O . GLY A 1 113 ? -23.171 -12.779 21.211 1.00 96.12 113 GLY A O 1
ATOM 900 N N . LEU A 1 114 ? -22.774 -11.465 19.425 1.00 97.50 114 LEU A N 1
ATOM 901 C CA . LEU A 1 114 ? -21.994 -12.479 18.721 1.00 97.50 114 LEU A CA 1
ATOM 902 C C . LEU A 1 114 ? -20.705 -12.755 19.501 1.00 97.50 114 LEU A C 1
ATOM 904 O O . LEU A 1 114 ? -20.065 -11.828 20.004 1.00 97.50 114 LEU A O 1
ATOM 908 N N . ASP A 1 115 ? -20.324 -14.031 19.575 1.00 97.00 115 ASP A N 1
ATOM 909 C CA . ASP A 1 115 ? -19.084 -14.441 20.226 1.00 97.00 115 ASP A CA 1
ATOM 910 C C . ASP A 1 115 ? -17.884 -13.642 19.695 1.00 97.00 115 ASP A C 1
ATOM 912 O O . ASP A 1 115 ? -17.752 -13.402 18.492 1.00 97.00 115 ASP A O 1
ATOM 916 N N . TRP A 1 116 ? -17.000 -13.236 20.608 1.00 96.38 116 TRP A N 1
ATOM 917 C CA . TRP A 1 116 ? -15.889 -12.349 20.285 1.00 96.38 116 TRP A CA 1
ATOM 918 C C . TRP A 1 116 ? -14.920 -12.972 19.279 1.00 96.38 116 TRP A C 1
ATOM 920 O O . TRP A 1 116 ? -14.476 -12.274 18.365 1.00 96.38 116 TRP A O 1
ATOM 930 N N . TYR A 1 117 ? -14.610 -14.266 19.401 1.00 96.31 117 TYR A N 1
ATOM 931 C CA . TYR A 1 117 ? -13.691 -14.934 18.478 1.00 96.31 117 TYR A CA 1
ATOM 932 C C . TYR A 1 117 ? -14.300 -15.012 17.082 1.00 96.31 117 TYR A C 1
ATOM 934 O O . TYR A 1 117 ? -13.634 -14.684 16.098 1.00 96.31 117 TYR A O 1
ATOM 942 N N . LEU A 1 118 ? -15.581 -15.375 16.996 1.00 97.38 118 LEU A N 1
ATOM 943 C CA . LEU A 1 118 ? -16.294 -15.441 15.725 1.00 97.38 118 LEU A CA 1
ATOM 944 C C . LEU A 1 118 ? -16.431 -14.058 15.070 1.00 97.38 118 LEU A C 1
ATOM 946 O O . LEU A 1 118 ? -16.102 -13.907 13.894 1.00 97.38 118 LEU A O 1
ATOM 950 N N . ALA A 1 119 ? -16.853 -13.038 15.821 1.00 97.94 119 ALA A N 1
ATOM 951 C CA . ALA A 1 119 ? -16.964 -11.666 15.326 1.00 97.94 119 ALA A CA 1
ATOM 952 C C . ALA A 1 119 ? -15.608 -11.131 14.841 1.00 97.94 119 ALA A C 1
ATOM 954 O O . ALA A 1 119 ? -15.528 -10.530 13.769 1.00 97.94 119 ALA A O 1
ATOM 955 N N . THR A 1 120 ? -14.537 -11.395 15.596 1.00 96.94 120 THR A N 1
ATOM 956 C CA . THR A 1 120 ? -13.173 -10.985 15.235 1.00 96.94 120 THR A CA 1
ATOM 957 C C . THR A 1 120 ? -12.681 -11.711 13.989 1.00 96.94 120 THR A C 1
ATOM 959 O O . THR A 1 120 ? -12.041 -11.083 13.155 1.00 96.94 120 THR A O 1
ATOM 962 N N . ALA A 1 121 ? -12.998 -12.995 13.804 1.00 96.31 121 ALA A N 1
ATOM 963 C CA . ALA A 1 121 ? -12.631 -13.731 12.594 1.00 96.31 121 ALA A CA 1
ATOM 964 C C . ALA A 1 121 ? -13.378 -13.212 11.351 1.00 96.31 121 ALA A C 1
ATOM 966 O O . ALA A 1 121 ? -12.758 -12.970 10.312 1.00 96.31 121 ALA A O 1
ATOM 967 N N . LEU A 1 122 ? -14.693 -12.982 11.473 1.00 97.62 122 LEU A N 1
ATOM 968 C CA . LEU A 1 122 ? -15.545 -12.461 10.395 1.00 97.62 122 LEU A CA 1
ATOM 969 C C . LEU A 1 122 ? -15.205 -11.017 10.008 1.00 97.62 122 LEU A C 1
ATOM 971 O O . LEU A 1 122 ? -15.383 -10.639 8.856 1.00 97.62 122 LEU A O 1
ATOM 975 N N . PHE A 1 123 ? -14.699 -10.219 10.947 1.00 98.00 123 PHE A N 1
ATOM 976 C CA . PHE A 1 123 ? -14.132 -8.898 10.676 1.00 98.00 123 PHE A CA 1
ATOM 977 C C . PHE A 1 123 ? -12.707 -8.984 10.116 1.00 98.00 123 PHE A C 1
ATOM 979 O O . PHE A 1 123 ? -12.367 -8.311 9.142 1.00 98.00 123 PHE A O 1
ATOM 986 N N . GLY A 1 124 ? -11.877 -9.814 10.743 1.00 97.38 124 GLY A N 1
ATOM 987 C CA . GLY A 1 124 ? -10.435 -9.858 10.560 1.00 97.38 124 GLY A CA 1
ATOM 988 C C . GLY A 1 124 ? -10.029 -10.225 9.143 1.00 97.38 124 GLY A C 1
ATOM 989 O O . GLY A 1 124 ? -9.215 -9.530 8.538 1.00 97.38 124 GLY A O 1
ATOM 990 N N . VAL A 1 125 ? -10.628 -11.282 8.588 1.00 94.56 125 VAL A N 1
ATOM 991 C CA . VAL A 1 125 ? -10.280 -11.775 7.245 1.00 94.56 125 VAL A CA 1
ATOM 992 C C . VAL A 1 125 ? -10.635 -10.754 6.149 1.00 94.56 125 VAL A C 1
ATOM 994 O O . VAL A 1 125 ? -9.744 -10.408 5.361 1.00 94.56 125 VAL A O 1
ATOM 997 N N . PRO A 1 126 ? -11.867 -10.202 6.088 1.00 96.19 126 PRO A N 1
ATOM 998 C CA . PRO A 1 126 ? -12.187 -9.147 5.129 1.00 96.19 126 PRO A CA 1
ATOM 999 C C . PRO A 1 126 ? -11.355 -7.882 5.334 1.00 96.19 126 PRO A C 1
ATOM 1001 O O . PRO A 1 126 ? -10.816 -7.356 4.364 1.00 96.19 126 PRO A O 1
ATOM 1004 N N . MET A 1 127 ? -11.197 -7.406 6.573 1.00 97.31 127 MET A N 1
ATOM 1005 C CA . MET A 1 127 ? -10.473 -6.160 6.835 1.00 97.31 127 MET A CA 1
ATOM 1006 C C . MET A 1 127 ? -8.992 -6.273 6.461 1.00 97.31 127 MET A C 1
ATOM 1008 O O . MET A 1 127 ? -8.480 -5.391 5.773 1.00 97.31 127 MET A O 1
ATOM 1012 N N . ALA A 1 128 ? -8.315 -7.371 6.815 1.00 95.44 128 ALA A N 1
ATOM 1013 C CA . ALA A 1 128 ? -6.935 -7.616 6.391 1.00 95.44 128 ALA A CA 1
ATOM 1014 C C . ALA A 1 128 ? -6.809 -7.629 4.858 1.00 95.44 128 ALA A C 1
ATOM 1016 O O . ALA A 1 128 ? -5.900 -7.010 4.307 1.00 95.44 128 ALA A O 1
ATOM 1017 N N . SER A 1 129 ? -7.767 -8.250 4.163 1.00 93.75 129 SER A N 1
ATOM 1018 C CA . SER A 1 129 ? -7.812 -8.251 2.695 1.00 93.75 129 SER A CA 1
ATOM 1019 C C . SER A 1 129 ? -7.984 -6.837 2.125 1.00 93.75 129 SER A C 1
ATOM 1021 O O . SER A 1 129 ? -7.311 -6.475 1.160 1.00 93.75 129 SER A O 1
ATOM 1023 N N . LEU A 1 130 ? -8.830 -6.000 2.738 1.00 95.75 130 LEU A N 1
ATOM 1024 C CA . LEU A 1 130 ? -9.008 -4.597 2.344 1.00 95.75 130 LEU A CA 1
ATOM 1025 C C . LEU A 1 130 ? -7.759 -3.744 2.604 1.00 95.75 130 LEU A C 1
ATOM 1027 O O . LEU A 1 130 ? -7.526 -2.791 1.863 1.00 95.75 130 LEU A O 1
ATOM 1031 N N . MET A 1 131 ? -6.952 -4.054 3.623 1.00 94.62 131 MET A N 1
ATOM 1032 C CA . MET A 1 131 ? -5.665 -3.375 3.838 1.00 94.62 131 MET A CA 1
ATOM 1033 C C . MET A 1 131 ? -4.644 -3.761 2.773 1.00 94.62 131 MET A C 1
ATOM 1035 O O . MET A 1 131 ? -3.935 -2.896 2.269 1.00 94.62 131 MET A O 1
ATOM 1039 N N . ILE A 1 132 ? -4.614 -5.036 2.369 1.00 92.62 132 ILE A N 1
ATOM 1040 C CA . ILE A 1 132 ? -3.772 -5.470 1.249 1.00 92.62 132 ILE A CA 1
ATOM 1041 C C . ILE A 1 132 ? -4.167 -4.709 -0.018 1.00 92.62 132 ILE A C 1
ATOM 1043 O O . ILE A 1 132 ? -3.314 -4.136 -0.693 1.00 92.62 132 ILE A O 1
ATOM 1047 N N . GLN A 1 133 ? -5.470 -4.617 -0.304 1.00 92.38 133 GLN A N 1
ATOM 1048 C CA . GLN A 1 133 ? -5.952 -3.829 -1.441 1.00 92.38 133 GLN A CA 1
ATOM 1049 C C . GLN A 1 133 ? -5.604 -2.343 -1.328 1.00 92.38 133 GLN A C 1
ATOM 1051 O O . GLN A 1 133 ? -5.369 -1.709 -2.356 1.00 92.38 133 GLN A O 1
ATOM 1056 N N . ASN A 1 134 ? -5.544 -1.791 -0.115 1.00 94.06 134 ASN A N 1
ATOM 1057 C CA . ASN A 1 134 ? -5.209 -0.388 0.104 1.00 94.06 134 ASN A CA 1
ATOM 1058 C C . ASN A 1 134 ? -3.817 -0.053 -0.411 1.00 94.06 134 ASN A C 1
ATOM 1060 O O . ASN A 1 134 ? -3.708 0.863 -1.218 1.00 94.06 134 ASN A O 1
ATOM 1064 N N . VAL A 1 135 ? -2.803 -0.843 -0.053 1.00 91.44 135 VAL A N 1
ATOM 1065 C CA . VAL A 1 135 ? -1.421 -0.632 -0.516 1.00 91.44 135 VAL A CA 1
ATOM 1066 C C . VAL A 1 135 ? -1.332 -0.693 -2.043 1.00 91.44 135 VAL A C 1
ATOM 1068 O O . VAL A 1 135 ? -0.774 0.202 -2.670 1.00 91.44 135 VAL A O 1
ATOM 1071 N N . TYR A 1 136 ? -1.954 -1.688 -2.680 1.00 89.81 136 TYR A N 1
ATOM 1072 C CA . TYR A 1 136 ? -1.879 -1.797 -4.139 1.00 89.81 136 TYR A CA 1
ATOM 1073 C C . TYR A 1 136 ? -2.645 -0.697 -4.881 1.00 89.81 136 TYR A C 1
ATOM 1075 O O . TYR A 1 136 ? -2.191 -0.220 -5.916 1.00 89.81 136 TYR A O 1
ATOM 1083 N N . ILE A 1 137 ? -3.830 -0.303 -4.405 1.00 91.50 137 ILE A N 1
ATOM 1084 C CA . ILE A 1 137 ? -4.575 0.800 -5.033 1.00 91.50 137 ILE A CA 1
ATOM 1085 C C . ILE A 1 137 ? -3.868 2.132 -4.725 1.00 91.50 137 ILE A C 1
ATOM 1087 O O . ILE A 1 137 ? -3.899 3.028 -5.563 1.00 91.50 137 ILE A O 1
ATOM 1091 N N . LEU A 1 138 ? -3.176 2.249 -3.584 1.00 92.06 138 LEU A N 1
ATOM 1092 C CA . LEU A 1 138 ? -2.361 3.414 -3.216 1.00 92.06 138 LEU A CA 1
ATOM 1093 C C . LEU A 1 138 ? -1.227 3.591 -4.207 1.00 92.06 138 LEU A C 1
ATOM 1095 O O . LEU A 1 138 ? -1.089 4.661 -4.789 1.00 92.06 138 LEU A O 1
ATOM 1099 N N . HIS A 1 139 ? -0.507 2.509 -4.474 1.00 89.25 139 HIS A N 1
ATOM 1100 C CA . HIS A 1 139 ? 0.514 2.474 -5.504 1.00 89.25 139 HIS A CA 1
ATOM 1101 C C . HIS A 1 139 ? -0.046 2.857 -6.880 1.00 89.25 139 HIS A C 1
ATOM 1103 O O . HIS A 1 139 ? 0.512 3.715 -7.564 1.00 89.25 139 HIS A O 1
ATOM 1109 N N . ASP A 1 140 ? -1.206 2.306 -7.265 1.00 88.94 140 ASP A N 1
ATOM 1110 C CA . ASP A 1 140 ? -1.852 2.690 -8.520 1.00 88.94 140 ASP A CA 1
ATOM 1111 C C . ASP A 1 140 ? -2.066 4.219 -8.571 1.00 88.94 140 ASP A C 1
ATOM 1113 O O . ASP A 1 140 ? -1.670 4.863 -9.549 1.00 88.94 140 ASP A O 1
ATOM 1117 N N . VAL A 1 141 ? -2.708 4.820 -7.556 1.00 89.62 141 VAL A N 1
ATOM 1118 C CA . VAL A 1 141 ? -3.027 6.263 -7.569 1.00 89.62 141 VAL A CA 1
ATOM 1119 C C . VAL A 1 141 ? -1.781 7.135 -7.481 1.00 89.62 141 VAL A C 1
ATOM 1121 O O . VAL A 1 141 ? -1.756 8.173 -8.138 1.00 89.62 141 VAL A O 1
ATOM 1124 N N . LEU A 1 142 ? -0.732 6.705 -6.773 1.00 87.44 142 LEU A N 1
ATOM 1125 C CA . LEU A 1 142 ? 0.560 7.393 -6.741 1.00 87.44 142 LEU A CA 1
ATOM 1126 C C . LEU A 1 142 ? 1.172 7.507 -8.142 1.00 87.44 142 LEU A C 1
ATOM 1128 O O . LEU A 1 142 ? 1.679 8.576 -8.474 1.00 87.44 142 LEU A O 1
ATOM 1132 N N . HIS A 1 143 ? 1.045 6.475 -8.986 1.00 84.62 143 HIS A N 1
ATOM 1133 C CA . HIS A 1 143 ? 1.614 6.470 -10.340 1.00 84.62 143 HIS A CA 1
ATOM 1134 C C . HIS A 1 143 ? 0.747 7.103 -11.422 1.00 84.62 143 HIS A C 1
ATOM 1136 O O . HIS A 1 143 ? 1.255 7.826 -12.274 1.00 84.62 143 HIS A O 1
ATOM 1142 N N . GLY A 1 144 ? -0.548 6.781 -11.463 1.00 81.69 144 GLY A N 1
ATOM 1143 C CA . GLY A 1 144 ? -1.390 7.205 -12.590 1.00 81.69 144 GLY A CA 1
ATOM 1144 C C . GLY A 1 144 ? -2.334 8.348 -12.285 1.00 81.69 144 GLY A C 1
ATOM 1145 O O . GLY A 1 144 ? -2.775 9.005 -13.218 1.00 81.69 144 GLY A O 1
ATOM 1146 N N . ALA A 1 145 ? -2.664 8.593 -11.016 1.00 87.06 145 ALA A N 1
ATOM 1147 C CA . ALA A 1 145 ? -3.740 9.504 -10.636 1.00 87.06 145 ALA A CA 1
ATOM 1148 C C . ALA A 1 145 ? -3.366 10.360 -9.417 1.00 87.06 145 ALA A C 1
ATOM 1150 O O . ALA A 1 145 ? -4.180 10.568 -8.533 1.00 87.06 145 ALA A O 1
ATOM 1151 N N . THR A 1 146 ? -2.146 10.880 -9.335 1.00 85.75 146 THR A N 1
ATOM 1152 C CA . THR A 1 146 ? -1.604 11.452 -8.084 1.00 85.75 146 THR A CA 1
ATOM 1153 C C . THR A 1 146 ? -2.370 12.671 -7.547 1.00 85.75 146 THR A C 1
ATOM 1155 O O . THR A 1 146 ? -2.264 13.019 -6.372 1.00 85.75 146 THR A O 1
ATOM 1158 N N . PHE A 1 147 ? -3.155 13.357 -8.378 1.00 86.31 147 PHE A N 1
ATOM 1159 C CA . PHE A 1 147 ? -3.960 14.490 -7.928 1.00 86.31 147 PHE A CA 1
ATOM 1160 C C . PHE A 1 147 ? -5.393 14.054 -7.613 1.00 86.31 147 PHE A C 1
ATOM 1162 O O . PHE A 1 147 ? -6.148 13.769 -8.548 1.00 86.31 147 PHE A O 1
ATOM 1169 N N . PRO A 1 148 ? -5.814 14.058 -6.334 1.00 87.88 148 PRO A N 1
ATOM 1170 C CA . PRO A 1 148 ? -7.187 13.728 -5.990 1.00 87.88 148 PRO A CA 1
ATOM 1171 C C . PRO A 1 148 ? -8.174 14.738 -6.574 1.00 87.88 148 PRO A C 1
ATOM 1173 O O . PRO A 1 148 ? -7.866 15.937 -6.592 1.00 87.88 148 PRO A O 1
ATOM 1176 N N . PRO A 1 149 ? -9.364 14.289 -7.010 1.0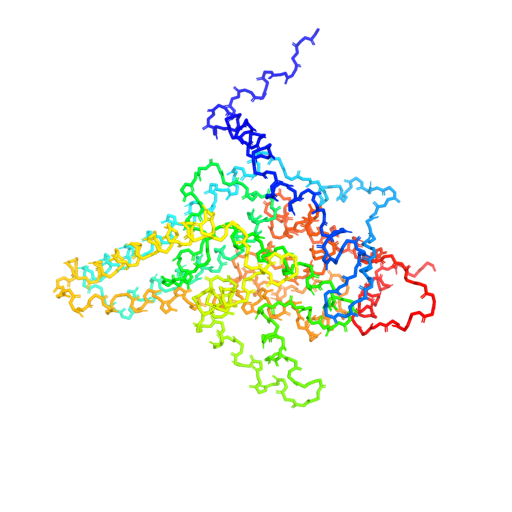0 88.06 149 PRO A N 1
ATOM 1177 C CA . PRO A 1 149 ? -10.470 15.164 -7.373 1.00 88.06 149 PRO A CA 1
ATOM 1178 C C . PRO A 1 149 ? -10.825 16.115 -6.229 1.00 88.06 149 PRO A C 1
ATOM 1180 O O . PRO A 1 149 ? -10.817 17.332 -6.403 1.00 88.06 149 PRO A O 1
ATOM 1183 N N . TYR A 1 150 ? -11.013 15.575 -5.025 1.00 88.62 150 TYR A N 1
ATOM 1184 C CA . TYR A 1 150 ? -11.431 16.337 -3.852 1.00 88.62 150 TYR A CA 1
ATOM 1185 C C . TYR A 1 150 ? -10.331 16.399 -2.793 1.00 88.62 150 TYR A C 1
ATOM 1187 O O . TYR A 1 150 ? -9.669 15.406 -2.507 1.00 88.62 150 TYR A O 1
ATOM 1195 N N . GLU A 1 151 ? -10.169 17.556 -2.148 1.00 87.81 151 GLU A N 1
ATOM 1196 C CA . GLU A 1 151 ? -9.095 17.767 -1.164 1.00 87.81 151 GLU A CA 1
ATOM 1197 C C . GLU A 1 151 ? -9.146 16.787 0.013 1.00 87.81 151 GLU A C 1
ATOM 1199 O O . GLU A 1 151 ? -8.103 16.339 0.482 1.00 87.81 151 GLU A O 1
ATOM 1204 N N . TRP A 1 152 ? -10.344 16.384 0.448 1.00 91.12 152 TRP A N 1
ATOM 1205 C CA . TRP A 1 152 ? -10.492 15.438 1.553 1.00 91.12 152 TRP A CA 1
ATOM 1206 C C . TRP A 1 152 ? -9.917 14.047 1.234 1.00 91.12 152 TRP A C 1
ATOM 1208 O O . TRP A 1 152 ? -9.534 13.320 2.149 1.00 91.12 152 TRP A O 1
ATOM 1218 N N . GLN A 1 153 ? -9.815 13.672 -0.049 1.00 93.19 153 GLN A N 1
ATOM 1219 C CA . GLN A 1 153 ? -9.313 12.353 -0.443 1.00 93.19 153 GLN A CA 1
ATOM 1220 C C . GLN A 1 153 ? -7.819 12.177 -0.132 1.00 93.19 153 GLN A C 1
ATOM 1222 O O . GLN A 1 153 ? -7.354 11.047 -0.010 1.00 93.19 153 GLN A O 1
ATOM 1227 N N . LYS A 1 154 ? -7.079 13.274 0.080 1.00 90.56 154 LYS A N 1
ATOM 1228 C CA . LYS A 1 154 ? -5.682 13.245 0.548 1.00 90.56 154 LYS A CA 1
ATOM 1229 C C . LYS A 1 154 ? -5.523 12.595 1.923 1.00 90.56 154 LYS A C 1
ATOM 1231 O O . LYS A 1 154 ? -4.442 12.123 2.249 1.00 90.56 154 LYS A O 1
ATOM 1236 N N . TYR A 1 155 ? -6.578 12.589 2.735 1.00 92.25 155 TYR A N 1
ATOM 1237 C CA . TYR A 1 155 ? -6.517 12.093 4.107 1.00 92.25 155 TYR A CA 1
ATOM 1238 C C . TYR A 1 155 ? -6.850 10.604 4.242 1.00 92.25 155 TYR A C 1
ATOM 12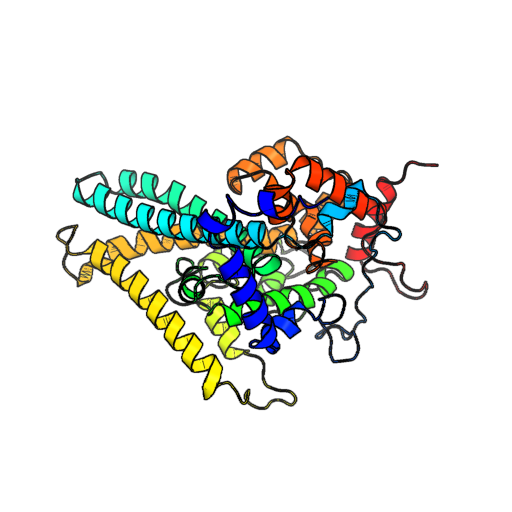40 O O . TYR A 1 155 ? -6.532 9.997 5.261 1.00 92.25 155 TYR A O 1
ATOM 1248 N N . ILE A 1 156 ? -7.492 10.000 3.237 1.00 92.31 156 ILE A N 1
ATOM 1249 C CA . ILE A 1 156 ? -8.022 8.629 3.335 1.00 92.31 156 ILE A CA 1
ATOM 1250 C C . ILE A 1 156 ? -7.085 7.554 2.799 1.00 92.31 156 ILE A C 1
ATOM 1252 O O . ILE A 1 156 ? -7.469 6.388 2.781 1.00 92.31 156 ILE A O 1
ATOM 1256 N N . THR A 1 157 ? -5.899 7.926 2.319 1.00 82.25 157 THR A N 1
ATOM 1257 C CA . THR A 1 157 ? -5.006 7.004 1.619 1.00 82.25 157 THR A CA 1
ATOM 1258 C C . THR A 1 157 ? -4.593 5.866 2.550 1.00 82.25 157 THR A C 1
ATOM 1260 O O . THR A 1 157 ? -5.073 4.744 2.459 1.00 82.25 157 THR A O 1
ATOM 1263 N N . HIS A 1 158 ? -3.859 6.164 3.604 1.00 88.00 158 HIS A N 1
ATOM 1264 C CA . HIS A 1 158 ? -3.323 5.144 4.508 1.00 88.00 158 HIS A CA 1
ATOM 1265 C C . HIS A 1 158 ? -3.652 5.459 5.967 1.00 88.00 158 HIS A C 1
ATOM 1267 O O . HIS A 1 158 ? -2.897 5.142 6.881 1.00 88.00 158 HIS A O 1
ATOM 1273 N N . CYS A 1 159 ? -4.815 6.069 6.211 1.00 88.75 159 CYS A N 1
ATOM 1274 C CA . CYS A 1 159 ? -5.278 6.416 7.560 1.00 88.75 159 CYS A CA 1
ATOM 1275 C C . CYS A 1 159 ? -5.520 5.196 8.463 1.00 88.75 159 CYS A C 1
ATOM 1277 O O . CYS A 1 159 ? -5.537 5.327 9.684 1.00 88.75 159 CYS A O 1
ATOM 1279 N N . TRP A 1 160 ? -5.696 4.012 7.869 1.00 94.19 160 TRP A N 1
ATOM 1280 C CA . TRP A 1 160 ? -5.832 2.739 8.579 1.00 94.19 160 TRP A CA 1
ATOM 1281 C C . TRP A 1 160 ? -4.500 2.016 8.803 1.00 94.19 160 TRP A C 1
ATOM 1283 O O . TRP A 1 160 ? -4.481 1.016 9.518 1.00 94.19 160 TRP A O 1
ATOM 1293 N N . ALA A 1 161 ? -3.398 2.500 8.220 1.00 89.88 161 ALA A N 1
ATOM 1294 C CA . ALA A 1 161 ? -2.086 1.881 8.385 1.00 89.88 161 ALA A CA 1
ATOM 1295 C C . ALA A 1 161 ? -1.594 1.978 9.829 1.00 89.88 161 ALA A C 1
ATOM 1297 O O . ALA A 1 161 ? -0.951 1.054 10.320 1.00 89.88 161 ALA A O 1
ATOM 1298 N N . ASP A 1 162 ? -1.881 3.088 10.507 1.00 90.88 162 ASP A N 1
ATOM 1299 C CA . ASP A 1 162 ? -1.454 3.336 11.880 1.00 90.88 162 ASP A CA 1
ATOM 1300 C C . ASP A 1 162 ? -2.214 4.530 12.485 1.00 90.88 162 ASP A C 1
ATOM 1302 O O . ASP A 1 162 ? -2.932 5.241 11.777 1.00 90.88 162 ASP A O 1
ATOM 1306 N N . GLN A 1 163 ? -2.040 4.785 13.785 1.00 90.31 163 GLN A N 1
ATOM 1307 C CA . GLN A 1 163 ? -2.595 5.972 14.461 1.00 90.31 163 GLN A CA 1
ATOM 1308 C C . GLN A 1 163 ? -1.848 7.271 14.117 1.00 90.31 163 GLN A C 1
ATOM 1310 O O . GLN A 1 163 ? -2.293 8.362 14.475 1.00 90.31 163 GLN A O 1
ATOM 1315 N N . PHE A 1 164 ? -0.720 7.161 13.422 1.00 88.31 164 PHE A N 1
ATOM 1316 C CA . PHE A 1 164 ? 0.115 8.268 12.983 1.00 88.31 164 PHE A CA 1
ATOM 1317 C C . PHE A 1 164 ? 0.785 7.892 11.661 1.00 88.31 164 PHE A C 1
ATOM 1319 O O . PHE A 1 164 ? 1.335 6.804 11.546 1.00 88.31 1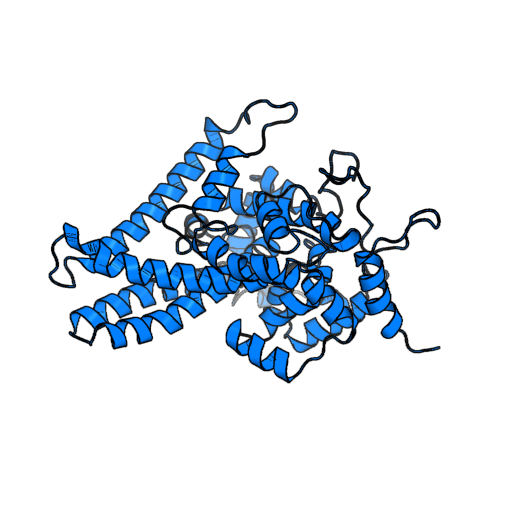64 PHE A O 1
ATOM 1326 N N . SER A 1 165 ? 0.733 8.759 10.652 1.00 90.06 165 SER A N 1
ATOM 1327 C CA . SER A 1 165 ? 1.293 8.451 9.332 1.00 90.06 165 SER A CA 1
ATOM 1328 C C . SER A 1 165 ? 1.617 9.710 8.524 1.00 90.06 165 SER A C 1
ATOM 1330 O O . SER A 1 165 ? 1.366 10.832 8.973 1.00 90.06 165 SER A O 1
ATOM 1332 N N . LEU A 1 166 ? 2.202 9.528 7.336 1.00 89.38 166 LEU A N 1
ATOM 1333 C CA . LEU A 1 166 ? 2.593 10.625 6.449 1.00 89.38 166 LEU A CA 1
ATOM 1334 C C . LEU A 1 166 ? 1.388 11.303 5.773 1.00 89.38 166 LEU A C 1
ATOM 1336 O O . LEU A 1 166 ? 0.463 10.609 5.362 1.00 89.38 166 LEU A O 1
ATOM 1340 N N . PRO A 1 167 ? 1.385 12.634 5.586 1.00 90.81 167 PRO A N 1
ATOM 1341 C CA . PRO A 1 167 ? 0.403 13.296 4.729 1.00 90.81 167 PRO A CA 1
ATOM 1342 C C . PRO A 1 167 ? 0.621 12.961 3.242 1.00 90.81 167 PRO A C 1
ATOM 1344 O O . PRO A 1 167 ? 1.735 12.623 2.838 1.00 90.81 167 PRO A O 1
ATOM 1347 N N . TRP A 1 168 ? -0.422 13.127 2.415 1.00 90.00 168 TRP A N 1
ATOM 1348 C CA . TRP A 1 168 ? -0.403 12.812 0.974 1.00 90.00 168 TRP A CA 1
ATOM 1349 C C . TRP A 1 168 ? 0.813 13.371 0.221 1.00 90.00 168 TRP A C 1
ATOM 1351 O O . TRP A 1 168 ? 1.459 12.675 -0.553 1.00 90.00 168 TRP A O 1
ATOM 1361 N N . GLU A 1 169 ? 1.157 14.638 0.434 1.00 85.88 169 GLU A N 1
ATOM 1362 C CA . GLU A 1 169 ? 2.273 15.242 -0.292 1.00 85.88 169 GLU A CA 1
ATOM 1363 C C . GLU A 1 169 ? 3.639 14.687 0.121 1.00 85.88 169 GLU A C 1
ATOM 1365 O O . GLU A 1 169 ? 4.562 14.707 -0.688 1.00 85.88 169 GLU A O 1
ATOM 1370 N N . GLU A 1 170 ? 3.777 14.195 1.353 1.00 85.81 170 GLU A N 1
ATOM 1371 C CA . GLU A 1 170 ? 5.023 13.576 1.808 1.00 85.81 170 GLU A CA 1
ATOM 1372 C C . GLU A 1 170 ? 5.132 12.123 1.363 1.00 85.81 170 GLU A C 1
ATOM 1374 O O . GLU A 1 170 ? 6.229 11.726 1.000 1.00 85.81 170 GLU A O 1
ATOM 1379 N N . ILE A 1 171 ? 4.029 11.370 1.286 1.00 86.50 171 ILE A N 1
ATOM 1380 C CA . ILE A 1 171 ? 4.060 10.024 0.690 1.00 86.50 171 ILE A CA 1
ATOM 1381 C C . ILE A 1 171 ? 4.348 10.076 -0.815 1.00 86.50 171 ILE A C 1
ATOM 1383 O O . ILE A 1 171 ? 5.084 9.243 -1.317 1.00 86.50 171 ILE A O 1
ATOM 1387 N N . VAL A 1 172 ? 3.861 11.088 -1.547 1.00 84.50 172 VAL A N 1
ATOM 1388 C CA . VAL A 1 172 ? 4.250 11.277 -2.959 1.00 84.50 172 VAL A CA 1
ATOM 1389 C C . VAL A 1 172 ? 5.749 11.560 -3.087 1.00 84.50 172 VAL A C 1
ATOM 1391 O O . VAL A 1 172 ? 6.405 11.006 -3.965 1.00 84.50 172 VAL A O 1
ATOM 1394 N N . LEU A 1 173 ? 6.291 12.421 -2.219 1.00 79.62 173 LEU A N 1
ATOM 1395 C CA . LEU A 1 173 ? 7.713 12.767 -2.224 1.00 79.62 173 LEU A CA 1
ATOM 1396 C C . LEU A 1 173 ? 8.598 11.578 -1.829 1.00 79.62 173 LEU A C 1
ATOM 1398 O O . LEU A 1 173 ? 9.664 11.378 -2.406 1.00 79.62 173 LEU A O 1
ATOM 1402 N N . GLU A 1 174 ? 8.175 10.820 -0.827 1.00 79.44 174 GLU A N 1
ATOM 1403 C CA . GLU A 1 174 ? 8.851 9.613 -0.370 1.00 79.44 174 GLU A CA 1
ATOM 1404 C C . GLU A 1 174 ? 8.864 8.553 -1.473 1.00 79.44 174 GLU A C 1
ATOM 1406 O O . GLU A 1 174 ? 9.941 8.139 -1.893 1.00 79.44 174 GLU A O 1
ATOM 1411 N N . HIS A 1 175 ? 7.708 8.256 -2.061 1.00 81.88 175 HIS A N 1
ATOM 1412 C CA . HIS A 1 175 ? 7.570 7.307 -3.163 1.00 81.88 175 HIS A CA 1
ATOM 1413 C C . HIS A 1 175 ? 8.460 7.654 -4.371 1.00 81.88 175 HIS A C 1
ATOM 1415 O O . HIS A 1 175 ? 9.064 6.796 -5.011 1.00 81.88 175 HIS A O 1
ATOM 1421 N N . GLN A 1 176 ? 8.626 8.942 -4.673 1.00 74.31 176 GLN A N 1
ATOM 1422 C CA . GLN A 1 176 ? 9.558 9.391 -5.715 1.00 74.31 176 GLN A CA 1
ATOM 1423 C C . GLN A 1 176 ? 11.024 9.136 -5.357 1.00 74.31 176 GLN A C 1
ATOM 1425 O O . GLN A 1 176 ? 11.813 8.747 -6.221 1.00 74.31 176 GLN A O 1
ATOM 1430 N N . ARG A 1 177 ? 11.402 9.336 -4.092 1.00 74.00 177 ARG A N 1
ATOM 1431 C CA . ARG A 1 177 ? 12.752 9.013 -3.610 1.00 74.00 177 ARG A CA 1
ATOM 1432 C C . ARG A 1 177 ? 13.009 7.517 -3.610 1.00 74.00 177 ARG A C 1
ATOM 1434 O O . ARG A 1 177 ? 14.117 7.114 -3.949 1.00 74.00 177 ARG A O 1
ATOM 1441 N N . HIS A 1 178 ? 11.993 6.724 -3.299 1.00 76.81 178 HIS A N 1
ATOM 1442 C CA . HIS A 1 178 ? 12.046 5.276 -3.399 1.00 76.81 178 HIS A CA 1
ATOM 1443 C C . HIS A 1 178 ? 12.375 4.817 -4.832 1.00 76.81 178 HIS A C 1
ATOM 1445 O O . HIS A 1 178 ? 13.268 3.996 -5.038 1.00 76.81 178 HIS A O 1
ATOM 1451 N N . HIS A 1 179 ? 11.759 5.399 -5.866 1.00 75.50 179 HIS A N 1
ATOM 1452 C CA . HIS A 1 179 ? 12.146 5.092 -7.254 1.00 75.50 179 HIS A CA 1
ATOM 1453 C C . HIS A 1 179 ? 13.579 5.503 -7.586 1.00 75.50 179 HIS A C 1
ATOM 1455 O O . HIS A 1 179 ? 14.307 4.745 -8.226 1.00 75.50 179 HIS A O 1
ATOM 1461 N N . ALA A 1 180 ? 13.999 6.684 -7.133 1.00 67.56 180 ALA A N 1
ATOM 1462 C CA . ALA A 1 180 ? 15.359 7.170 -7.334 1.00 67.56 180 ALA A CA 1
ATOM 1463 C C . ALA A 1 180 ? 16.418 6.248 -6.702 1.00 67.56 180 ALA A C 1
ATOM 1465 O O . ALA A 1 180 ? 17.474 6.017 -7.293 1.00 67.56 180 ALA A O 1
ATOM 1466 N N . SER A 1 181 ? 16.144 5.712 -5.511 1.00 66.25 181 SER A N 1
ATOM 1467 C CA . SER A 1 181 ? 17.046 4.811 -4.788 1.00 66.25 181 SER A CA 1
ATOM 1468 C C . SER A 1 181 ? 17.026 3.379 -5.339 1.00 66.25 181 SER A C 1
ATOM 1470 O O . SER A 1 181 ? 18.042 2.684 -5.265 1.00 66.25 181 SER A O 1
ATOM 1472 N N . THR A 1 182 ? 15.915 2.949 -5.943 1.00 71.31 182 THR A N 1
ATOM 1473 C CA . THR A 1 182 ? 15.735 1.579 -6.452 1.00 71.31 182 THR A CA 1
ATOM 1474 C C . THR A 1 182 ? 16.527 1.297 -7.732 1.00 71.31 182 THR A C 1
ATOM 1476 O O . THR A 1 182 ? 16.837 0.142 -8.023 1.00 71.31 182 THR A O 1
ATOM 1479 N N . VAL A 1 183 ? 16.954 2.314 -8.487 1.00 69.19 183 VAL A N 1
ATOM 1480 C CA . VAL A 1 183 ? 17.801 2.071 -9.670 1.00 69.19 183 VAL A CA 1
ATOM 1481 C C . VAL A 1 183 ? 19.162 1.479 -9.277 1.00 69.19 183 VAL A C 1
ATOM 1483 O O . VAL A 1 183 ? 19.638 0.557 -9.939 1.00 69.19 183 VAL A O 1
ATOM 1486 N N . ASP A 1 184 ? 19.762 1.928 -8.167 1.00 66.44 184 ASP A N 1
ATOM 1487 C CA . ASP A 1 184 ? 20.983 1.304 -7.630 1.00 66.44 184 ASP A CA 1
ATOM 1488 C C . ASP A 1 184 ? 20.733 -0.172 -7.269 1.00 66.44 184 ASP A C 1
ATOM 1490 O O . ASP A 1 184 ? 21.574 -1.030 -7.547 1.00 66.44 184 ASP A O 1
ATOM 1494 N N . LEU A 1 185 ? 19.554 -0.495 -6.731 1.00 69.50 185 LEU A N 1
ATOM 1495 C CA . LEU A 1 185 ? 19.193 -1.869 -6.396 1.00 69.50 185 LEU A CA 1
ATOM 1496 C C . LEU A 1 185 ? 19.074 -2.726 -7.659 1.00 69.50 185 LEU A C 1
ATOM 1498 O O . LEU A 1 185 ? 19.645 -3.815 -7.731 1.00 69.50 185 LEU A O 1
ATOM 1502 N N . LEU A 1 186 ? 18.356 -2.234 -8.667 1.00 68.94 186 LEU A N 1
ATOM 1503 C CA . LEU A 1 186 ? 18.131 -2.965 -9.910 1.00 68.94 186 LEU A CA 1
ATOM 1504 C C . LEU A 1 186 ? 19.418 -3.244 -10.679 1.00 68.94 186 LEU A C 1
ATOM 1506 O O . LEU A 1 186 ? 19.504 -4.261 -11.360 1.00 68.94 186 LEU A O 1
ATOM 1510 N N . VAL A 1 187 ? 20.398 -2.351 -10.610 1.00 67.06 187 VAL A N 1
ATOM 1511 C CA . VAL A 1 187 ? 21.629 -2.478 -11.396 1.00 67.06 187 VAL A CA 1
ATOM 1512 C C . VAL A 1 187 ? 22.709 -3.174 -10.594 1.00 67.06 187 VAL A C 1
ATOM 1514 O O . VAL A 1 187 ? 23.338 -4.104 -11.095 1.00 67.06 187 VAL A O 1
ATOM 1517 N N . HIS A 1 188 ? 22.909 -2.749 -9.348 1.00 62.59 188 HIS A N 1
ATOM 1518 C CA . HIS A 1 188 ? 24.056 -3.126 -8.529 1.00 62.59 188 HIS A CA 1
ATOM 1519 C C . HIS A 1 188 ? 23.718 -4.099 -7.405 1.00 62.59 188 HIS A C 1
ATOM 1521 O O . HIS A 1 188 ? 24.636 -4.733 -6.895 1.00 62.59 188 HIS A O 1
ATOM 1527 N N . GLY A 1 189 ? 22.442 -4.268 -7.051 1.00 56.19 189 GLY A N 1
ATOM 1528 C CA . GLY A 1 189 ? 22.077 -5.065 -5.881 1.00 56.19 189 GLY A CA 1
ATOM 1529 C C . GLY A 1 189 ? 22.297 -4.329 -4.567 1.00 56.19 189 GLY A C 1
ATOM 1530 O O . GLY A 1 189 ? 22.601 -4.944 -3.555 1.00 56.19 189 GLY A O 1
ATOM 1531 N N . GLU A 1 190 ? 22.216 -3.002 -4.579 1.00 54.78 190 GLU A N 1
ATOM 1532 C CA . GLU A 1 190 ? 22.413 -2.178 -3.392 1.00 54.78 190 GLU A CA 1
ATOM 1533 C C . GLU A 1 190 ? 21.278 -1.169 -3.299 1.00 54.78 190 GLU A C 1
ATOM 1535 O O . GLU A 1 190 ? 21.053 -0.408 -4.234 1.00 54.78 190 GLU A O 1
ATOM 1540 N N . PHE A 1 191 ? 20.582 -1.106 -2.168 1.00 52.38 191 PHE A N 1
ATOM 1541 C CA . PHE A 1 191 ? 19.600 -0.044 -1.973 1.00 52.38 191 PHE A CA 1
ATOM 1542 C C . PHE A 1 191 ? 20.305 1.321 -1.841 1.00 52.38 191 PHE A C 1
ATOM 1544 O O . PHE A 1 191 ? 21.246 1.471 -1.042 1.00 52.38 191 PHE A O 1
ATOM 1551 N N . GLY A 1 192 ? 19.851 2.318 -2.612 1.00 49.97 192 GLY A N 1
ATOM 1552 C CA . GLY A 1 192 ? 20.245 3.721 -2.443 1.00 49.97 192 GLY A CA 1
ATOM 1553 C C . GLY A 1 192 ? 19.847 4.273 -1.064 1.00 49.97 192 GLY A C 1
ATOM 1554 O O . GLY A 1 192 ? 19.337 3.544 -0.211 1.00 49.97 192 GLY A O 1
ATOM 1555 N N . TRP A 1 193 ? 20.093 5.561 -0.789 1.00 48.28 193 TRP A N 1
ATOM 1556 C CA . TRP A 1 193 ? 19.572 6.143 0.454 1.00 48.28 193 TRP A CA 1
ATOM 1557 C C . TRP A 1 193 ? 18.040 6.181 0.396 1.00 48.28 193 TRP A C 1
ATOM 1559 O O . TRP A 1 193 ? 17.449 6.838 -0.454 1.00 48.28 193 TRP A O 1
ATOM 1569 N N . ASP A 1 194 ? 17.427 5.435 1.305 1.00 54.72 194 ASP A N 1
ATOM 1570 C CA . ASP A 1 194 ? 15.993 5.349 1.551 1.00 54.72 194 ASP A CA 1
ATOM 1571 C C . ASP A 1 194 ? 15.847 5.110 3.067 1.00 54.72 194 ASP A C 1
ATOM 1573 O O . ASP A 1 194 ? 16.644 4.344 3.634 1.00 54.72 194 ASP A O 1
ATOM 1577 N N . PRO A 1 195 ? 14.898 5.750 3.773 1.00 48.59 195 PRO A N 1
ATOM 1578 C CA . PRO A 1 195 ? 14.526 5.344 5.130 1.00 48.59 195 PRO A CA 1
ATOM 1579 C C . PRO A 1 195 ? 14.295 3.823 5.279 1.00 48.59 195 PRO A C 1
ATOM 1581 O O . PRO A 1 195 ? 14.567 3.260 6.341 1.00 48.59 195 PRO A O 1
ATOM 1584 N N . ALA A 1 196 ? 13.875 3.145 4.208 1.00 54.75 196 ALA A N 1
ATOM 1585 C CA . ALA A 1 196 ? 13.734 1.697 4.086 1.00 54.75 196 ALA A CA 1
ATOM 1586 C C . ALA A 1 196 ? 15.064 0.936 3.914 1.00 54.75 196 ALA A C 1
ATOM 1588 O O . ALA A 1 196 ? 15.067 -0.290 3.937 1.00 54.75 196 ALA A O 1
ATOM 1589 N N . SER A 1 197 ? 16.223 1.592 3.808 1.00 61.69 197 SER A N 1
ATOM 1590 C CA . SER A 1 197 ? 17.528 0.913 3.677 1.00 61.69 197 SER A CA 1
ATOM 1591 C C . SER A 1 197 ? 17.808 -0.086 4.810 1.00 61.69 197 SER A C 1
ATOM 1593 O O . SER A 1 197 ? 18.477 -1.095 4.595 1.00 61.69 197 SER A O 1
ATOM 1595 N N . TRP A 1 198 ? 17.238 0.126 6.002 1.00 63.72 198 TRP A N 1
ATOM 1596 C CA . TRP A 1 198 ? 17.312 -0.833 7.111 1.00 63.72 198 TRP A CA 1
ATOM 1597 C C . TRP A 1 198 ? 16.560 -2.147 6.844 1.00 63.72 198 TRP A C 1
ATOM 1599 O O . TRP A 1 198 ? 16.968 -3.200 7.332 1.00 63.72 198 TRP A O 1
ATOM 1609 N N . LEU A 1 199 ? 15.502 -2.123 6.026 1.00 64.56 199 LEU A N 1
ATOM 1610 C CA . LEU A 1 199 ? 14.838 -3.337 5.541 1.00 64.56 199 LEU A CA 1
ATOM 1611 C C . LEU A 1 199 ? 15.772 -4.150 4.648 1.00 64.56 199 LEU A C 1
ATOM 1613 O O . LEU A 1 199 ? 15.807 -5.371 4.775 1.00 64.56 199 LEU A O 1
ATOM 1617 N N . TYR A 1 200 ? 16.570 -3.480 3.815 1.00 62.66 200 TYR A N 1
ATOM 1618 C CA . TYR A 1 200 ? 17.590 -4.149 3.013 1.00 62.66 200 TYR A CA 1
ATOM 1619 C C . TYR A 1 200 ? 18.641 -4.816 3.900 1.00 62.66 200 TYR A C 1
ATOM 1621 O O . TYR A 1 200 ? 18.980 -5.972 3.682 1.00 62.66 200 TYR A O 1
ATOM 1629 N N . TYR A 1 201 ? 19.071 -4.148 4.978 1.00 65.94 201 TYR A N 1
ATOM 1630 C CA . TYR A 1 201 ? 19.930 -4.778 5.983 1.00 65.94 201 TYR A CA 1
ATOM 1631 C C . TYR A 1 201 ? 19.272 -5.999 6.635 1.00 65.94 201 TYR A C 1
ATOM 1633 O O . TYR A 1 201 ? 19.960 -6.978 6.856 1.00 65.94 201 TYR A O 1
ATOM 1641 N N . LEU A 1 202 ? 17.968 -6.006 6.926 1.00 65.69 202 LEU A N 1
ATOM 1642 C CA . LEU A 1 202 ? 17.305 -7.208 7.461 1.00 65.69 202 LEU A CA 1
ATOM 1643 C C . LEU A 1 202 ? 17.191 -8.343 6.433 1.00 65.69 202 LEU A C 1
ATOM 1645 O O . LEU A 1 202 ? 17.127 -9.509 6.817 1.00 65.69 202 LEU A O 1
ATOM 1649 N N . GLN A 1 203 ? 17.160 -8.035 5.143 1.00 63.94 203 GLN A N 1
ATOM 1650 C CA . GLN A 1 203 ? 17.076 -9.048 4.093 1.00 63.94 203 GLN A CA 1
ATOM 1651 C C . GLN A 1 203 ? 18.441 -9.611 3.706 1.00 63.94 203 GLN A C 1
ATOM 1653 O O . GLN A 1 203 ? 18.575 -10.821 3.556 1.00 63.94 203 GLN A O 1
ATOM 1658 N N . GLU A 1 204 ? 19.441 -8.742 3.619 1.00 63.03 204 GLU A N 1
ATOM 1659 C CA . GLU A 1 204 ? 20.748 -9.007 3.017 1.00 63.03 204 GLU A CA 1
ATOM 1660 C C . GLU A 1 204 ? 21.887 -8.743 4.025 1.00 63.03 204 GLU A C 1
ATOM 1662 O O . GLU A 1 204 ? 23.008 -8.434 3.627 1.00 63.03 204 GLU A O 1
ATOM 1667 N N . TRP A 1 205 ? 21.618 -8.827 5.349 1.00 54.88 205 TRP A N 1
ATOM 1668 C CA . TRP A 1 205 ? 22.552 -8.418 6.427 1.00 54.88 205 TRP A CA 1
ATOM 1669 C C . TRP A 1 205 ? 23.961 -8.974 6.245 1.00 54.88 205 TRP A C 1
ATOM 1671 O O . TRP A 1 205 ? 24.938 -8.341 6.641 1.00 54.88 205 TRP A O 1
ATOM 1681 N N . THR A 1 206 ? 24.063 -10.130 5.603 1.00 47.06 206 THR A N 1
ATOM 1682 C CA . THR A 1 206 ? 25.294 -10.611 5.010 1.00 47.06 206 THR A CA 1
ATOM 1683 C C . THR A 1 206 ? 24.946 -11.430 3.766 1.00 47.06 206 THR A C 1
ATOM 1685 O O . THR A 1 206 ? 24.250 -12.439 3.878 1.00 47.06 206 THR A O 1
ATOM 1688 N N . ASP A 1 207 ? 25.554 -11.109 2.617 1.00 47.97 207 ASP A N 1
ATOM 1689 C CA . ASP A 1 207 ? 25.647 -11.983 1.421 1.00 47.97 207 ASP A CA 1
ATOM 1690 C C . ASP A 1 207 ? 26.201 -13.391 1.741 1.00 47.97 207 ASP A C 1
ATOM 1692 O O . ASP A 1 207 ? 26.308 -14.274 0.889 1.00 47.97 207 ASP A O 1
ATOM 1696 N N . GLN A 1 208 ? 26.598 -13.616 2.994 1.00 50.69 208 GLN A N 1
ATOM 1697 C CA . GLN A 1 208 ? 27.095 -14.863 3.520 1.00 50.69 208 GLN A CA 1
ATOM 1698 C C . GLN A 1 208 ? 26.355 -15.231 4.818 1.00 50.69 208 GLN A C 1
ATOM 1700 O O . GLN A 1 208 ? 26.568 -14.648 5.878 1.00 50.69 208 GLN A O 1
ATOM 1705 N N . TRP A 1 209 ? 25.528 -16.275 4.725 1.00 46.69 209 TRP A N 1
ATOM 1706 C CA . TRP A 1 209 ? 25.197 -17.232 5.794 1.00 46.69 209 TRP A CA 1
ATOM 1707 C C . TRP A 1 209 ? 24.088 -16.922 6.820 1.00 46.69 209 TRP A C 1
ATOM 1709 O O . TRP A 1 209 ? 23.628 -17.882 7.444 1.00 46.69 209 TRP A O 1
ATOM 1719 N N . TYR A 1 210 ? 23.570 -15.693 6.965 1.00 53.00 210 TYR A N 1
ATOM 1720 C CA . TYR A 1 210 ? 22.581 -15.387 8.028 1.00 53.00 210 TYR A CA 1
ATOM 1721 C C . TYR A 1 210 ? 21.230 -14.806 7.580 1.00 53.00 210 TYR A C 1
ATOM 1723 O O . TYR A 1 210 ? 20.375 -14.587 8.435 1.00 53.00 210 TYR A O 1
ATOM 1731 N N . GLY A 1 211 ? 20.969 -14.637 6.277 1.00 57.44 211 GLY A N 1
ATOM 1732 C CA . GLY A 1 211 ? 19.684 -14.099 5.790 1.00 57.44 211 GLY A CA 1
ATOM 1733 C C . GLY A 1 211 ? 18.446 -14.864 6.293 1.00 57.44 211 GLY A C 1
ATOM 1734 O O . GLY A 1 211 ? 17.419 -14.269 6.595 1.00 57.44 211 GLY A O 1
ATOM 1735 N N . TRP A 1 212 ? 18.548 -16.179 6.519 1.00 60.75 212 TRP A N 1
ATOM 1736 C CA . TRP A 1 212 ? 17.461 -16.987 7.094 1.00 60.75 212 TRP A CA 1
ATOM 1737 C C . TRP A 1 212 ? 17.111 -16.636 8.554 1.00 60.75 212 TRP A C 1
ATOM 1739 O O . TRP A 1 212 ? 16.013 -16.968 8.997 1.00 60.75 212 TRP A O 1
ATOM 1749 N N . LEU A 1 213 ? 18.003 -15.972 9.302 1.00 65.12 213 LEU A N 1
ATOM 1750 C CA . LEU A 1 213 ? 17.733 -15.492 10.664 1.00 65.12 213 LEU A CA 1
ATOM 1751 C C . LEU A 1 213 ? 17.009 -14.145 10.669 1.00 65.12 213 LEU A C 1
ATOM 1753 O O . LEU A 1 213 ? 16.159 -13.911 11.527 1.00 65.12 213 LEU A O 1
ATOM 1757 N N . THR A 1 214 ? 17.341 -13.258 9.733 1.00 67.81 214 THR A N 1
ATOM 1758 C CA . THR A 1 214 ? 16.839 -11.878 9.716 1.00 67.81 214 THR A CA 1
ATOM 1759 C C . THR A 1 214 ? 15.629 -11.681 8.808 1.00 67.81 214 THR A C 1
ATOM 1761 O O . THR A 1 214 ? 14.757 -10.882 9.143 1.00 67.81 214 THR A O 1
ATOM 1764 N N . VAL A 1 215 ? 15.484 -12.462 7.732 1.00 70.44 215 VAL A N 1
ATOM 1765 C CA . VAL A 1 215 ? 14.299 -12.438 6.854 1.00 70.44 215 VAL A CA 1
ATOM 1766 C C . VAL A 1 215 ? 12.991 -12.698 7.623 1.00 70.44 215 VAL A C 1
ATOM 1768 O O . VAL A 1 215 ? 12.030 -11.959 7.402 1.00 70.44 215 VAL A O 1
ATOM 1771 N N . PRO A 1 216 ? 12.911 -13.644 8.585 1.00 77.25 216 PRO A N 1
ATOM 1772 C CA . PRO A 1 216 ? 11.717 -13.801 9.422 1.00 77.25 216 PRO A CA 1
ATOM 1773 C C . PRO A 1 216 ? 11.370 -12.579 10.289 1.00 77.25 216 PRO A C 1
ATOM 1775 O O . PRO A 1 216 ? 10.236 -12.471 10.754 1.00 77.25 216 PRO A O 1
ATOM 1778 N N . LEU A 1 217 ? 12.309 -11.649 10.510 1.00 80.50 217 LEU A N 1
ATOM 1779 C CA . LEU A 1 217 ? 12.064 -10.407 11.250 1.00 80.50 217 LEU A CA 1
ATOM 1780 C C . LEU A 1 217 ? 11.431 -9.317 10.378 1.00 80.50 217 LEU A C 1
ATOM 1782 O O . LEU A 1 217 ? 10.859 -8.376 10.923 1.00 80.50 217 LEU A O 1
ATOM 1786 N N . VAL A 1 218 ? 11.476 -9.440 9.048 1.00 80.06 218 VAL A N 1
ATOM 1787 C CA . VAL A 1 218 ? 10.911 -8.448 8.119 1.00 80.06 218 VAL A CA 1
ATOM 1788 C C . VAL A 1 218 ? 9.408 -8.236 8.351 1.00 80.06 218 VAL A C 1
ATOM 1790 O O . VAL A 1 218 ? 9.006 -7.085 8.538 1.00 80.06 218 VAL A O 1
ATOM 1793 N N . PRO A 1 219 ? 8.560 -9.284 8.454 1.00 85.25 219 PRO A N 1
ATOM 1794 C CA . PRO A 1 219 ? 7.154 -9.090 8.803 1.00 85.25 219 PRO A CA 1
ATOM 1795 C C . PRO A 1 219 ? 6.956 -8.409 10.163 1.00 85.25 219 PRO A C 1
ATOM 1797 O O . PRO A 1 219 ? 6.065 -7.575 10.302 1.00 85.25 219 PRO A O 1
ATOM 1800 N N . LEU A 1 220 ? 7.787 -8.719 11.166 1.00 86.44 220 LEU A N 1
ATOM 1801 C CA . LEU A 1 220 ? 7.700 -8.094 12.493 1.00 86.44 220 LEU A CA 1
ATOM 1802 C C . LEU A 1 220 ? 8.051 -6.606 12.436 1.00 86.44 220 LEU A C 1
ATOM 1804 O O . LEU A 1 220 ? 7.350 -5.782 13.019 1.00 86.44 220 LEU A O 1
ATOM 1808 N N . TRP A 1 221 ? 9.096 -6.251 11.694 1.00 84.44 221 TRP A N 1
ATOM 1809 C CA . TRP A 1 221 ? 9.489 -4.863 11.469 1.00 84.44 221 TRP A CA 1
ATOM 1810 C C . TRP A 1 221 ? 8.376 -4.075 10.782 1.00 84.44 221 TRP A C 1
ATOM 1812 O O . TRP A 1 221 ? 7.944 -3.023 11.266 1.00 84.44 221 TRP A O 1
ATOM 1822 N N . HIS A 1 222 ? 7.814 -4.657 9.723 1.00 86.94 222 HIS A N 1
ATOM 1823 C CA . HIS A 1 222 ? 6.639 -4.112 9.060 1.00 86.94 222 HIS A CA 1
ATOM 1824 C C . HIS A 1 222 ? 5.457 -3.977 9.987 1.00 86.94 222 HIS A C 1
ATOM 1826 O O . HIS A 1 222 ? 4.746 -2.995 9.849 1.00 86.94 222 HIS A O 1
ATOM 1832 N N . PHE A 1 223 ? 5.246 -4.914 10.914 1.00 90.19 223 PHE A N 1
ATOM 1833 C CA . PHE A 1 223 ? 4.150 -4.896 11.884 1.00 90.19 223 PHE A CA 1
ATOM 1834 C C . PHE A 1 223 ? 4.290 -3.786 12.928 1.00 90.19 223 PHE A C 1
ATOM 1836 O O . PHE A 1 223 ? 3.278 -3.205 13.321 1.00 90.19 223 PHE A O 1
ATOM 1843 N N . MET A 1 224 ? 5.514 -3.388 13.281 1.00 89.12 224 MET A N 1
ATOM 1844 C CA . MET A 1 224 ? 5.790 -2.300 14.235 1.00 89.12 224 MET A CA 1
ATOM 1845 C C . MET A 1 224 ? 5.656 -0.877 13.670 1.00 89.12 224 MET A C 1
ATOM 1847 O O . MET A 1 224 ? 5.789 0.085 14.417 1.00 89.12 224 MET A O 1
ATOM 1851 N N . GLY A 1 225 ? 5.396 -0.716 12.373 1.00 86.00 225 GLY A N 1
ATOM 1852 C CA . GLY A 1 225 ? 5.097 0.596 11.778 1.00 86.00 225 GLY A CA 1
ATOM 1853 C C . GLY A 1 225 ? 6.172 1.103 10.841 1.00 86.00 225 GLY A C 1
ATOM 1854 O O . GLY A 1 225 ? 6.081 2.242 10.405 1.00 86.00 225 GLY A O 1
ATOM 1855 N N . ALA A 1 226 ? 7.196 0.303 10.552 1.00 82.56 226 ALA A N 1
ATOM 1856 C CA . ALA A 1 226 ? 8.337 0.725 9.748 1.00 82.56 226 ALA A CA 1
ATOM 1857 C C . ALA A 1 226 ? 8.192 0.415 8.246 1.00 82.56 226 ALA A C 1
ATOM 1859 O O . ALA A 1 226 ? 9.190 0.265 7.551 1.00 82.56 226 ALA A O 1
ATOM 1860 N N . ASN A 1 227 ? 6.950 0.312 7.773 1.00 79.94 227 ASN A N 1
ATOM 1861 C CA . ASN A 1 227 ? 6.615 0.372 6.351 1.00 79.94 227 ASN A CA 1
ATOM 1862 C C . ASN A 1 227 ? 6.290 1.813 5.951 1.00 79.94 227 ASN A C 1
ATOM 1864 O O . ASN A 1 227 ? 5.900 2.584 6.825 1.00 79.94 227 ASN A O 1
ATOM 1868 N N . ASP A 1 228 ? 6.333 2.133 4.661 1.00 71.81 228 ASP A N 1
ATOM 1869 C CA . ASP A 1 228 ? 6.233 3.493 4.090 1.00 71.81 228 ASP A CA 1
ATOM 1870 C C . ASP A 1 228 ? 4.965 4.276 4.509 1.00 71.81 228 ASP A C 1
ATOM 1872 O O . ASP A 1 228 ? 4.860 5.495 4.383 1.00 71.81 228 ASP A O 1
ATOM 1876 N N . THR A 1 229 ? 3.984 3.578 5.087 1.00 81.12 229 THR A N 1
ATOM 1877 C CA . THR A 1 229 ? 2.706 4.127 5.560 1.00 81.12 229 THR A CA 1
ATOM 1878 C C . THR A 1 229 ? 2.525 4.156 7.084 1.00 81.12 229 THR A C 1
ATOM 1880 O O . THR A 1 229 ? 1.522 4.691 7.561 1.00 81.12 229 THR A O 1
ATOM 1883 N N . GLY A 1 230 ? 3.437 3.566 7.859 1.00 86.12 230 GLY A N 1
ATOM 1884 C CA . GLY A 1 230 ? 3.289 3.346 9.300 1.00 86.12 230 GLY A CA 1
ATOM 1885 C C . GLY A 1 230 ? 3.876 4.449 10.186 1.00 86.12 230 GLY A C 1
ATOM 1886 O O . GLY A 1 230 ? 4.599 5.336 9.727 1.00 86.12 230 GLY A O 1
ATOM 1887 N N . ALA A 1 231 ? 3.580 4.389 11.489 1.00 89.44 231 ALA A N 1
ATOM 1888 C CA . ALA A 1 231 ? 3.974 5.442 12.424 1.00 89.44 231 ALA A CA 1
ATOM 1889 C C . ALA A 1 231 ? 5.486 5.515 12.645 1.00 89.44 231 ALA A C 1
ATOM 1891 O O . ALA A 1 231 ? 6.060 6.604 12.647 1.00 89.44 231 ALA A O 1
ATOM 1892 N N . LEU A 1 232 ? 6.142 4.364 12.814 1.00 88.75 232 LEU A N 1
ATOM 1893 C CA . LEU A 1 232 ? 7.589 4.308 13.013 1.00 88.75 232 LEU A CA 1
ATOM 1894 C C . LEU A 1 232 ? 8.334 4.837 11.779 1.00 88.75 232 LEU A C 1
ATOM 1896 O O . LEU A 1 232 ? 9.282 5.605 11.924 1.00 88.75 232 LEU A O 1
ATOM 1900 N N . PHE A 1 233 ? 7.865 4.513 10.575 1.00 86.69 233 PHE A N 1
ATOM 1901 C CA . PHE A 1 233 ? 8.399 5.086 9.344 1.00 86.69 233 PHE A CA 1
ATOM 1902 C C . PHE A 1 233 ? 8.181 6.594 9.269 1.00 86.69 233 PHE A C 1
ATOM 1904 O O . PHE A 1 233 ? 9.130 7.326 9.009 1.00 86.69 233 PHE A O 1
ATOM 1911 N N . ALA A 1 234 ? 6.977 7.083 9.578 1.00 89.00 234 ALA A N 1
ATOM 1912 C CA . ALA A 1 234 ? 6.700 8.516 9.585 1.00 89.00 234 ALA A CA 1
ATOM 1913 C C . ALA A 1 234 ? 7.624 9.285 10.548 1.00 89.00 234 ALA A C 1
ATOM 1915 O O . ALA A 1 234 ? 8.096 10.372 10.218 1.00 89.00 234 ALA A O 1
ATOM 1916 N N . LEU A 1 235 ? 7.943 8.707 11.711 1.00 87.88 235 LEU A N 1
ATOM 1917 C CA . LEU A 1 235 ? 8.925 9.274 12.639 1.00 87.88 235 LEU A CA 1
ATOM 1918 C C . LEU A 1 235 ? 10.336 9.294 12.038 1.00 87.88 235 LEU A C 1
ATOM 1920 O O . LEU A 1 235 ? 10.989 10.336 12.072 1.00 87.88 235 LEU A O 1
ATOM 1924 N N . MET A 1 236 ? 10.794 8.182 11.451 1.00 84.38 236 MET A N 1
ATOM 1925 C CA . MET A 1 236 ? 12.098 8.120 10.775 1.00 84.38 236 MET A CA 1
ATOM 1926 C C . MET A 1 236 ? 12.187 9.139 9.635 1.00 84.38 236 MET A C 1
ATOM 1928 O O . MET A 1 236 ? 13.185 9.852 9.523 1.00 84.38 236 MET A O 1
ATOM 1932 N N . TRP A 1 237 ? 11.130 9.258 8.836 1.00 83.75 237 TRP A N 1
ATOM 1933 C CA . TRP A 1 237 ? 11.015 10.229 7.758 1.00 83.75 237 TRP A CA 1
ATOM 1934 C C . TRP A 1 237 ? 11.053 11.668 8.278 1.00 83.75 237 TRP A C 1
ATOM 1936 O O . TRP A 1 237 ? 11.764 12.497 7.722 1.00 83.75 237 TRP A O 1
ATOM 1946 N N . TYR A 1 238 ? 10.364 11.987 9.377 1.00 84.31 238 TYR A N 1
ATOM 1947 C CA . TYR A 1 238 ? 10.410 13.333 9.959 1.00 84.31 238 TYR A CA 1
ATOM 1948 C C . TYR A 1 238 ? 11.776 13.677 10.555 1.00 84.31 238 TYR A C 1
ATOM 1950 O O . TYR A 1 238 ? 12.193 14.830 10.450 1.00 84.31 238 TYR A O 1
ATOM 1958 N N . CYS A 1 239 ? 12.481 12.705 11.138 1.00 81.88 239 CYS A N 1
ATOM 1959 C CA . CYS A 1 239 ? 13.840 12.889 11.652 1.00 81.88 239 CYS A CA 1
ATOM 1960 C C . CYS A 1 239 ? 14.881 13.086 10.545 1.00 81.88 239 CYS A C 1
ATOM 1962 O O . CYS A 1 239 ? 15.888 13.746 10.777 1.00 81.88 239 CYS A O 1
ATOM 1964 N N . ASN A 1 240 ? 14.634 12.526 9.361 1.00 76.44 240 ASN A N 1
ATOM 1965 C CA . ASN A 1 240 ? 15.530 12.599 8.208 1.00 76.44 240 ASN A CA 1
ATOM 1966 C C . ASN A 1 240 ? 14.918 13.407 7.057 1.00 76.44 240 ASN A C 1
ATOM 1968 O O . ASN A 1 240 ? 15.278 13.214 5.893 1.00 76.44 240 ASN A O 1
ATOM 1972 N N . PHE A 1 241 ? 13.953 14.277 7.372 1.00 75.88 241 PHE A N 1
ATOM 1973 C CA . PHE A 1 241 ? 13.234 15.022 6.355 1.00 75.88 241 PHE A CA 1
ATOM 1974 C C . PHE A 1 241 ? 14.235 15.884 5.590 1.00 75.88 241 PHE A C 1
ATOM 1976 O O . PHE A 1 241 ? 15.056 16.550 6.223 1.00 75.88 241 PHE A O 1
ATOM 1983 N N . PRO A 1 242 ? 14.204 15.880 4.252 1.00 64.19 242 PRO A N 1
ATOM 1984 C CA . PRO A 1 242 ? 15.240 16.538 3.484 1.00 64.19 242 PRO A CA 1
ATOM 1985 C C . PRO A 1 242 ? 15.352 18.026 3.785 1.00 64.19 242 PRO A C 1
ATOM 1987 O O . PRO A 1 242 ? 14.396 18.795 3.628 1.00 64.19 242 PRO A O 1
ATOM 1990 N N . ASP A 1 243 ? 16.567 18.420 4.150 1.00 60.00 243 ASP A N 1
ATOM 1991 C CA . ASP A 1 243 ? 16.971 19.814 4.200 1.00 60.00 243 ASP A CA 1
ATOM 1992 C C . ASP A 1 243 ? 16.954 20.432 2.798 1.00 60.00 243 ASP A C 1
ATOM 1994 O O . ASP A 1 243 ? 17.128 19.761 1.776 1.00 60.00 243 ASP A O 1
ATOM 1998 N N . ALA A 1 244 ? 16.785 21.753 2.744 1.00 56.25 244 ALA A N 1
ATOM 1999 C CA . ALA A 1 244 ? 17.095 22.486 1.526 1.00 56.25 244 ALA A CA 1
ATOM 2000 C C . ALA A 1 244 ? 18.598 22.359 1.212 1.00 56.25 244 ALA A C 1
ATOM 2002 O O . ALA A 1 244 ? 19.421 22.150 2.110 1.00 56.25 244 ALA A O 1
ATOM 2003 N N . SER A 1 245 ? 18.966 22.535 -0.061 1.00 47.22 245 SER A N 1
ATOM 2004 C CA . SER A 1 245 ? 20.353 22.474 -0.536 1.00 47.22 245 SER A CA 1
ATOM 2005 C C . SER A 1 245 ? 21.318 23.197 0.417 1.00 47.22 245 SER A C 1
ATOM 2007 O O . SER A 1 245 ? 21.185 24.401 0.652 1.00 47.22 245 SER A O 1
ATOM 2009 N N . GLY A 1 246 ? 22.295 22.460 0.959 1.00 43.19 246 GLY A N 1
ATOM 2010 C CA . GLY A 1 246 ? 23.316 22.995 1.868 1.00 43.19 246 GLY A CA 1
ATOM 2011 C C . GLY A 1 246 ? 23.024 22.868 3.371 1.00 43.19 246 GLY A C 1
ATOM 2012 O O . GLY A 1 246 ? 23.552 23.676 4.133 1.00 43.19 246 GLY A O 1
ATOM 2013 N N . GLY A 1 247 ? 22.205 21.898 3.803 1.00 49.44 247 GLY A N 1
ATOM 2014 C CA . GLY A 1 247 ? 22.018 21.563 5.229 1.00 49.44 247 GLY A CA 1
ATOM 2015 C C . GLY A 1 247 ? 21.264 22.629 6.026 1.00 49.44 247 GLY A C 1
ATOM 2016 O O . GLY A 1 247 ? 21.483 22.799 7.224 1.00 49.44 247 GLY A O 1
ATOM 2017 N N . LYS A 1 248 ? 20.430 23.421 5.343 1.00 50.56 248 LYS A N 1
ATOM 2018 C CA . LYS A 1 248 ? 19.559 24.415 5.974 1.00 50.56 248 LYS A CA 1
ATOM 2019 C C . LYS A 1 248 ? 18.154 23.846 6.073 1.00 50.56 248 LYS A C 1
ATOM 2021 O O . LYS A 1 248 ? 17.649 23.299 5.093 1.00 50.56 248 LYS A O 1
ATOM 2026 N N . CYS A 1 249 ? 17.507 24.097 7.213 1.00 56.97 249 CYS A N 1
ATOM 2027 C CA . CYS A 1 249 ? 16.093 23.793 7.409 1.00 56.97 249 CYS A CA 1
ATOM 2028 C C . CYS A 1 249 ? 15.280 24.287 6.204 1.00 56.97 249 CYS A C 1
ATOM 2030 O O . CYS A 1 249 ? 15.448 25.429 5.752 1.00 56.97 249 CYS A O 1
ATOM 2032 N N . ASN A 1 250 ? 14.436 23.403 5.667 1.00 69.06 250 ASN A N 1
ATOM 2033 C CA . ASN A 1 250 ? 13.579 23.701 4.531 1.00 69.06 250 ASN A CA 1
ATOM 2034 C C . ASN A 1 250 ? 12.783 24.987 4.820 1.00 69.06 250 ASN A C 1
ATOM 2036 O O . ASN A 1 250 ? 12.072 25.072 5.822 1.00 69.06 250 ASN A O 1
ATOM 2040 N N . LYS A 1 251 ? 12.918 26.006 3.959 1.00 73.06 251 LYS A N 1
ATOM 2041 C CA . LYS A 1 251 ? 12.285 27.322 4.173 1.00 73.06 251 LYS A CA 1
ATOM 2042 C C . LYS A 1 251 ? 10.764 27.225 4.297 1.00 73.06 251 LYS A C 1
ATOM 2044 O O . LYS A 1 251 ? 10.163 28.044 4.987 1.00 73.06 251 LYS A O 1
ATOM 2049 N N . ASP A 1 252 ? 10.178 26.190 3.705 1.00 79.69 252 ASP A N 1
ATOM 2050 C CA . ASP A 1 252 ? 8.743 25.942 3.723 1.00 79.69 252 ASP A CA 1
ATOM 2051 C C . ASP A 1 252 ? 8.311 25.027 4.877 1.00 79.69 252 ASP A C 1
ATOM 2053 O O . ASP A 1 252 ? 7.149 24.638 4.973 1.00 79.69 252 ASP A O 1
ATOM 2057 N N . PHE A 1 253 ? 9.218 24.656 5.785 1.00 82.19 253 PHE A N 1
ATOM 2058 C CA . PHE A 1 253 ? 8.909 23.735 6.876 1.00 82.19 253 PHE A CA 1
ATOM 2059 C C . PHE A 1 253 ? 7.730 24.215 7.728 1.00 82.19 253 PHE A C 1
ATOM 2061 O O . PHE A 1 253 ? 6.741 23.499 7.878 1.00 82.19 253 PHE A O 1
ATOM 2068 N N . TRP A 1 254 ? 7.798 25.444 8.239 1.00 83.81 254 TRP A N 1
ATOM 2069 C CA . TRP A 1 254 ? 6.762 25.988 9.123 1.00 83.81 254 TRP A CA 1
ATOM 2070 C C . TRP A 1 254 ? 5.510 26.459 8.384 1.00 83.81 254 TRP A C 1
ATOM 2072 O O . TRP A 1 254 ? 4.425 26.456 8.957 1.00 83.81 254 TRP A O 1
ATOM 2082 N N . THR A 1 255 ? 5.647 26.863 7.123 1.00 84.88 255 THR A N 1
ATOM 2083 C CA . THR A 1 255 ? 4.558 27.458 6.335 1.00 84.88 255 THR A CA 1
ATOM 2084 C C . THR A 1 255 ? 3.779 26.427 5.522 1.00 84.88 255 THR A C 1
ATOM 2086 O O . THR A 1 255 ? 2.590 26.621 5.282 1.00 84.88 255 THR A O 1
ATOM 2089 N N . LYS A 1 256 ? 4.413 25.318 5.122 1.00 83.12 256 LYS A N 1
ATOM 2090 C CA . LYS A 1 256 ? 3.829 24.275 4.266 1.00 83.12 256 LYS A CA 1
ATOM 2091 C C . LYS A 1 256 ? 3.773 22.920 4.960 1.00 83.12 256 LYS A C 1
ATOM 2093 O O . LYS A 1 256 ? 2.693 22.345 5.066 1.00 83.12 256 LYS A O 1
ATOM 2098 N N . TRP A 1 257 ? 4.910 22.394 5.411 1.00 86.12 257 TRP A N 1
ATOM 2099 C CA . TRP A 1 257 ? 4.999 20.995 5.848 1.00 86.12 257 TRP A CA 1
ATOM 2100 C C . TRP A 1 257 ? 4.350 20.768 7.214 1.00 86.12 257 TRP A C 1
ATOM 2102 O O . TRP A 1 257 ? 3.482 19.908 7.347 1.00 86.12 257 TRP A O 1
ATOM 2112 N N . MET A 1 258 ? 4.677 21.590 8.212 1.00 88.88 258 MET A N 1
ATOM 2113 C CA . MET A 1 258 ? 4.119 21.462 9.560 1.00 88.88 258 MET A CA 1
ATOM 2114 C C . MET A 1 258 ? 2.580 21.562 9.583 1.00 88.88 258 MET A C 1
ATOM 2116 O O . MET A 1 258 ? 1.949 20.664 10.146 1.00 88.88 258 MET A O 1
ATOM 2120 N N . PRO A 1 259 ? 1.927 22.553 8.935 1.00 91.06 259 PRO A N 1
ATOM 2121 C CA . PRO A 1 259 ? 0.464 22.610 8.898 1.00 91.06 259 PRO A CA 1
ATOM 2122 C C . PRO A 1 259 ? -0.178 21.377 8.247 1.00 91.06 259 PRO A C 1
ATOM 2124 O O . PRO A 1 259 ? -1.195 20.887 8.738 1.00 91.06 259 PRO A O 1
ATOM 2127 N N . LYS A 1 260 ? 0.426 20.833 7.180 1.00 89.50 260 LYS A N 1
ATOM 2128 C CA . LYS A 1 260 ? -0.067 19.618 6.511 1.00 89.50 260 LYS A CA 1
ATOM 2129 C C . LYS A 1 260 ? 0.043 18.386 7.403 1.00 89.50 260 LYS A C 1
ATOM 2131 O O . LYS A 1 260 ? -0.928 17.640 7.522 1.00 89.50 260 LYS A O 1
ATOM 2136 N N . ARG A 1 261 ? 1.183 18.208 8.080 1.00 91.31 261 ARG A N 1
ATOM 2137 C CA . ARG A 1 261 ? 1.390 17.126 9.058 1.00 91.31 261 ARG A CA 1
ATOM 2138 C C . ARG A 1 261 ? 0.374 17.188 10.187 1.00 91.31 261 ARG A C 1
ATOM 2140 O O . ARG A 1 261 ? -0.207 16.162 10.534 1.00 91.31 261 ARG A O 1
ATOM 2147 N N . LEU A 1 262 ? 0.134 18.382 10.734 1.00 91.81 262 LEU A N 1
ATOM 2148 C CA . LEU A 1 262 ? -0.851 18.590 11.796 1.00 91.81 262 LEU A CA 1
ATOM 2149 C C . LEU A 1 262 ? -2.265 18.278 11.307 1.00 91.81 262 LEU A C 1
ATOM 2151 O O . LEU A 1 262 ? -2.970 17.516 11.959 1.00 91.81 262 LEU A O 1
ATOM 2155 N N . GLY A 1 263 ? -2.664 18.805 10.146 1.00 92.88 263 GLY A N 1
ATOM 2156 C CA . GLY A 1 263 ? -3.983 18.543 9.569 1.00 92.88 263 GLY A CA 1
ATOM 2157 C C . GLY A 1 263 ? -4.233 17.052 9.330 1.00 92.88 263 GLY A C 1
ATOM 2158 O O . GLY A 1 263 ? -5.277 16.531 9.716 1.00 92.88 263 GLY A O 1
ATOM 2159 N N . HIS A 1 264 ? -3.251 16.346 8.765 1.00 93.50 264 HIS A N 1
ATOM 2160 C CA . HIS A 1 264 ? -3.327 14.897 8.561 1.00 93.50 264 HIS A CA 1
ATOM 2161 C C . HIS A 1 264 ? -3.367 14.118 9.878 1.00 93.50 264 HIS A C 1
ATOM 2163 O O . HIS A 1 264 ? -4.231 13.266 10.061 1.00 93.50 264 HIS A O 1
ATOM 2169 N N . SER A 1 265 ? -2.497 14.452 10.832 1.00 92.50 265 SER A N 1
ATOM 2170 C CA . SER A 1 265 ? -2.465 13.783 12.140 1.00 92.50 265 SER A CA 1
ATOM 2171 C C . SER A 1 265 ? -3.762 13.991 12.924 1.00 92.50 265 SER A C 1
ATOM 2173 O O . SER A 1 265 ? -4.230 13.069 13.585 1.00 92.50 265 SER A O 1
ATOM 2175 N N . LEU A 1 266 ? -4.381 15.173 12.825 1.00 94.50 266 LEU A N 1
ATOM 2176 C CA . LEU A 1 266 ? -5.692 15.441 13.421 1.00 94.50 266 LEU A CA 1
ATOM 2177 C C . LEU A 1 266 ? -6.789 14.601 12.765 1.00 94.50 266 LEU A C 1
ATOM 2179 O O . LEU A 1 266 ? -7.625 14.044 13.475 1.00 94.50 266 LEU A O 1
ATOM 2183 N N . PHE A 1 267 ? -6.774 14.466 11.436 1.00 95.25 267 PHE A N 1
ATOM 2184 C CA . PHE A 1 267 ? -7.714 13.597 10.732 1.00 95.25 267 PHE A CA 1
ATOM 2185 C C . PHE A 1 267 ? -7.564 12.137 11.176 1.00 95.25 267 PHE A C 1
ATOM 2187 O O . PHE A 1 267 ? -8.537 11.537 11.636 1.00 95.25 267 PHE A O 1
ATOM 2194 N N . VAL A 1 268 ? -6.349 11.584 11.110 1.00 94.94 268 VAL A N 1
ATOM 2195 C CA . VAL A 1 268 ? -6.066 10.198 11.516 1.00 94.94 268 VAL A CA 1
ATOM 2196 C C . VAL A 1 268 ? -6.435 9.989 12.986 1.00 94.94 268 VAL A C 1
ATOM 2198 O O . VAL A 1 268 ? -7.168 9.057 13.314 1.00 94.94 268 VAL A O 1
ATOM 2201 N N . GLY A 1 269 ? -6.029 10.904 13.869 1.00 95.19 269 GLY A N 1
ATOM 2202 C CA . GLY A 1 269 ? -6.387 10.871 15.285 1.00 95.19 269 GLY A CA 1
ATOM 2203 C C . GLY A 1 269 ? -7.899 10.892 15.519 1.00 95.19 269 GLY A C 1
ATOM 2204 O O . GLY A 1 269 ? -8.396 10.134 16.350 1.00 95.19 269 GLY A O 1
ATOM 2205 N N . SER A 1 270 ? -8.653 11.694 14.759 1.00 96.12 270 SER A N 1
ATOM 2206 C CA . SER A 1 270 ? -10.118 11.738 14.857 1.00 96.12 270 SER A CA 1
ATOM 2207 C C . SER A 1 270 ? -10.774 10.426 14.418 1.00 96.12 270 SER A C 1
ATOM 2209 O O . SER A 1 270 ? -11.677 9.938 15.096 1.00 96.12 270 SER A O 1
ATOM 2211 N N . LEU A 1 271 ? -10.270 9.800 13.349 1.00 96.50 271 LEU A N 1
ATOM 2212 C CA . LEU A 1 271 ? -10.757 8.509 12.866 1.00 96.50 271 LEU A CA 1
ATOM 2213 C C . LEU A 1 271 ? -10.553 7.418 13.924 1.00 96.50 271 LEU A C 1
ATOM 2215 O O . LEU A 1 271 ? -11.487 6.691 14.262 1.00 96.50 271 LEU A O 1
ATOM 2219 N N . TRP A 1 272 ? -9.358 7.337 14.509 1.00 97.19 272 TRP A N 1
ATOM 2220 C CA . TRP A 1 272 ? -9.064 6.361 15.560 1.00 97.19 272 TRP A CA 1
ATOM 2221 C C . TRP A 1 272 ? -9.765 6.675 16.886 1.00 97.19 272 TRP A C 1
ATOM 2223 O O . TRP A 1 272 ? -10.124 5.749 17.616 1.00 97.19 272 TRP A O 1
ATOM 2233 N N . ALA A 1 273 ? -10.056 7.945 17.177 1.00 96.94 273 ALA A N 1
ATOM 2234 C CA . ALA A 1 273 ? -10.939 8.314 18.281 1.00 96.94 273 ALA A CA 1
ATOM 2235 C C . ALA A 1 273 ? -12.365 7.785 18.055 1.00 96.94 273 ALA A C 1
ATOM 2237 O O . ALA A 1 273 ? -12.970 7.257 18.988 1.00 96.94 273 ALA A O 1
ATOM 2238 N N . CYS A 1 274 ? -12.890 7.828 16.824 1.00 97.50 274 CYS A N 1
ATOM 2239 C CA . CYS A 1 274 ? -14.163 7.178 16.501 1.00 97.50 274 CYS A CA 1
ATOM 2240 C C . CYS A 1 274 ? -14.100 5.663 16.743 1.00 97.50 274 CYS A C 1
ATOM 2242 O O . CYS A 1 274 ? -15.008 5.119 17.366 1.00 97.50 274 CYS A O 1
ATOM 2244 N N . VAL A 1 275 ? -13.022 4.987 16.329 1.00 97.88 275 VAL A N 1
ATOM 2245 C CA . VAL A 1 275 ? -12.820 3.548 16.603 1.00 97.88 275 VAL A CA 1
ATOM 2246 C C . VAL A 1 275 ? -12.816 3.267 18.107 1.00 97.88 275 VAL A C 1
ATOM 2248 O O . VAL A 1 275 ? -13.481 2.337 18.559 1.00 97.88 275 VAL A O 1
ATOM 2251 N N . TRP A 1 276 ? -12.125 4.087 18.902 1.00 98.00 276 TRP A N 1
ATOM 2252 C CA . TRP A 1 276 ? -12.141 3.972 20.361 1.00 98.00 276 TRP A CA 1
ATOM 2253 C C . TRP A 1 276 ? -13.563 4.081 20.923 1.00 98.00 276 TRP A C 1
ATOM 2255 O O . TRP A 1 276 ? -13.969 3.240 21.723 1.00 98.00 276 TRP A O 1
ATOM 2265 N N . LEU A 1 277 ? -14.335 5.085 20.490 1.00 98.12 277 LEU A N 1
ATOM 2266 C CA . LEU A 1 277 ? -15.711 5.317 20.947 1.00 98.12 277 LEU A CA 1
ATOM 2267 C C . LEU A 1 277 ? -16.687 4.211 20.513 1.00 98.12 277 LEU A C 1
ATOM 2269 O O . LEU A 1 277 ? -17.625 3.898 21.244 1.00 98.12 277 LEU A O 1
ATOM 2273 N N . LEU A 1 278 ? -16.457 3.561 19.370 1.00 98.12 278 LEU A N 1
ATOM 2274 C CA . LEU A 1 278 ? -17.214 2.361 18.986 1.00 98.12 278 LEU A CA 1
ATOM 2275 C C . LEU A 1 278 ? -16.997 1.205 19.972 1.00 98.12 278 LEU A C 1
ATOM 2277 O O . LEU A 1 278 ? -17.889 0.383 20.171 1.00 98.12 278 LEU A O 1
ATOM 2281 N N . GLY A 1 279 ? -15.839 1.171 20.631 1.00 97.38 279 GLY A N 1
ATOM 2282 C CA . GLY A 1 279 ? -15.523 0.222 21.690 1.00 97.38 279 GLY A CA 1
ATOM 2283 C C . GLY A 1 279 ? -16.192 0.490 23.034 1.00 97.38 279 GLY A C 1
ATOM 2284 O O . GLY A 1 279 ? -15.969 -0.295 23.956 1.00 97.38 279 GLY A O 1
ATOM 2285 N N . THR A 1 280 ? -16.961 1.577 23.171 1.00 97.19 280 THR A N 1
ATOM 2286 C CA . THR A 1 280 ? -17.510 2.042 24.454 1.00 97.19 280 THR A CA 1
ATOM 2287 C C . THR A 1 280 ? -19.035 1.995 24.450 1.00 97.19 280 THR A C 1
ATOM 2289 O O . THR A 1 280 ? -19.609 0.940 24.728 1.00 97.19 280 THR A O 1
ATOM 2292 N N . TRP A 1 281 ? -19.704 3.096 24.098 1.00 92.12 281 TRP A N 1
ATOM 2293 C CA . TRP A 1 281 ? -21.157 3.250 24.195 1.00 92.12 281 TRP A CA 1
ATOM 2294 C C . TRP A 1 281 ? -21.944 2.158 23.463 1.00 92.12 281 TRP A C 1
ATOM 2296 O O . TRP A 1 281 ? -22.814 1.565 24.103 1.00 92.12 281 TRP A O 1
ATOM 2306 N N . PRO A 1 282 ? -21.647 1.810 22.193 1.00 95.12 282 PRO A N 1
ATOM 2307 C CA . PRO A 1 282 ? -22.410 0.780 21.482 1.00 95.12 282 PRO A CA 1
ATOM 2308 C C . PRO A 1 282 ? -22.297 -0.614 22.108 1.00 95.12 282 PRO A C 1
ATOM 2310 O O . PRO A 1 282 ? -23.165 -1.456 21.900 1.00 95.12 282 PRO A O 1
ATOM 2313 N N . LEU A 1 283 ? -21.229 -0.857 22.872 1.00 96.38 283 LEU A N 1
ATOM 2314 C CA . LEU A 1 283 ? -20.937 -2.137 23.518 1.00 96.38 283 LEU A CA 1
ATOM 2315 C C . LEU A 1 283 ? -21.204 -2.105 25.029 1.00 96.38 283 LEU A C 1
ATOM 2317 O O . LEU A 1 283 ? -20.838 -3.048 25.727 1.00 96.38 283 LEU A O 1
ATOM 2321 N N . SER A 1 284 ? -21.812 -1.026 25.543 1.00 95.50 284 SER A N 1
ATOM 2322 C CA . SER A 1 284 ? -22.060 -0.808 26.978 1.00 95.50 284 SER A CA 1
ATOM 2323 C C . SER A 1 284 ? -20.801 -0.906 27.851 1.00 95.50 284 SER A C 1
ATOM 2325 O O . SER A 1 284 ? -20.850 -1.365 28.991 1.00 95.50 284 SER A O 1
ATOM 2327 N N . ARG A 1 285 ? -19.657 -0.461 27.319 1.00 95.88 285 ARG A N 1
ATOM 2328 C CA . ARG A 1 285 ? -18.371 -0.414 28.030 1.00 95.88 285 ARG A CA 1
ATOM 2329 C C . ARG A 1 285 ? -18.025 1.022 28.439 1.00 95.88 285 ARG A C 1
ATOM 2331 O O . ARG A 1 285 ? -18.352 1.959 27.704 1.00 95.88 285 ARG A O 1
ATOM 2338 N N . PRO A 1 286 ? -17.344 1.230 29.581 1.00 97.50 286 PRO A N 1
ATOM 2339 C CA . PRO A 1 286 ? -16.876 2.556 29.978 1.00 97.50 286 PRO A CA 1
ATOM 2340 C C . PRO A 1 286 ? -15.813 3.090 29.005 1.00 97.50 286 PRO A C 1
ATOM 2342 O O . PRO A 1 286 ? -15.144 2.324 28.313 1.00 97.50 286 PRO A O 1
ATOM 2345 N N . LEU A 1 287 ? -15.605 4.414 28.989 1.00 96.69 287 LEU A N 1
ATOM 2346 C CA . LEU A 1 287 ? -14.629 5.061 28.097 1.00 96.69 287 LEU A CA 1
ATOM 2347 C C . LEU A 1 287 ? -13.204 4.502 28.262 1.00 96.69 287 LEU A C 1
ATOM 2349 O O . LEU A 1 287 ? -12.471 4.412 27.282 1.00 96.69 287 LEU A O 1
ATOM 2353 N N . SER A 1 288 ? -12.836 4.079 29.475 1.00 96.94 288 SER A N 1
ATOM 2354 C CA . SER A 1 288 ? -11.545 3.454 29.797 1.00 96.94 288 SER A CA 1
ATOM 2355 C C . SER A 1 288 ? -11.319 2.093 29.129 1.00 96.94 288 SER A C 1
ATOM 2357 O O . SER A 1 288 ? -10.193 1.604 29.128 1.00 96.94 288 SER A O 1
ATOM 2359 N N . GLU A 1 289 ? -12.353 1.481 28.549 1.00 97.25 289 GLU A N 1
ATOM 2360 C CA . GLU A 1 289 ? -12.294 0.162 27.913 1.00 97.25 289 GLU A CA 1
ATOM 2361 C C . GLU A 1 289 ? -12.371 0.196 26.379 1.00 97.25 289 GLU A C 1
ATOM 2363 O O . GLU A 1 289 ? -12.345 -0.863 25.750 1.00 97.25 289 GLU A O 1
ATOM 2368 N N . GLY A 1 290 ? -12.396 1.380 25.752 1.00 97.19 290 GLY A N 1
ATOM 2369 C CA . GLY A 1 290 ? -12.433 1.505 24.286 1.00 97.19 290 GLY A CA 1
ATOM 2370 C C . GLY A 1 290 ? -11.263 0.802 23.582 1.00 97.19 290 GLY A C 1
ATOM 2371 O O . GLY A 1 290 ? -11.423 0.255 22.487 1.00 97.19 290 GLY A O 1
ATOM 2372 N N . TRP A 1 291 ? -10.113 0.692 24.260 1.00 97.06 291 TRP A N 1
ATOM 2373 C CA . TRP A 1 291 ? -8.946 -0.046 23.772 1.00 97.06 291 TRP A CA 1
ATOM 2374 C C . TRP A 1 291 ? -9.248 -1.513 23.426 1.00 97.06 291 TRP A C 1
ATOM 2376 O O . TRP A 1 291 ? -8.605 -2.066 22.539 1.00 97.06 291 TRP A O 1
ATOM 2386 N N . ARG A 1 292 ? -10.238 -2.148 24.074 1.00 96.00 292 ARG A N 1
ATOM 2387 C CA . ARG A 1 292 ? -10.612 -3.554 23.820 1.00 96.00 292 ARG A CA 1
ATOM 2388 C C . ARG A 1 292 ? -11.174 -3.774 22.417 1.00 96.00 292 ARG A C 1
ATOM 2390 O O . ARG A 1 292 ? -11.150 -4.897 21.924 1.00 96.00 292 ARG A O 1
ATOM 2397 N N . PHE A 1 293 ? -11.710 -2.726 21.795 1.00 97.94 293 PHE A N 1
ATOM 2398 C CA . PHE A 1 293 ? -12.161 -2.742 20.404 1.00 97.94 293 PHE A CA 1
ATOM 2399 C C . PHE A 1 293 ? -11.096 -2.176 19.465 1.00 97.94 293 PHE A C 1
ATOM 2401 O O . PHE A 1 293 ? -10.831 -2.766 18.419 1.00 97.94 293 PHE A O 1
ATOM 2408 N N . LEU A 1 294 ? -10.443 -1.081 19.874 1.00 97.44 294 LEU A N 1
ATOM 2409 C CA . LEU A 1 294 ? -9.346 -0.473 19.124 1.00 97.44 294 LEU A CA 1
ATOM 2410 C C . LEU A 1 294 ? -8.243 -1.490 18.817 1.00 97.44 294 LEU A C 1
ATOM 2412 O O . LEU A 1 294 ? -7.817 -1.587 17.674 1.00 97.44 294 LEU A O 1
ATOM 2416 N N . LEU A 1 295 ? -7.800 -2.262 19.814 1.00 96.38 295 LEU A N 1
ATOM 2417 C CA . LEU A 1 295 ? -6.654 -3.157 19.679 1.00 96.38 295 LEU A CA 1
ATOM 2418 C C . LEU A 1 295 ? -6.876 -4.235 18.601 1.00 96.38 295 LEU A C 1
ATOM 2420 O O . LEU A 1 295 ? -6.035 -4.322 17.711 1.00 96.38 295 LEU A O 1
ATOM 2424 N N . PRO A 1 296 ? -7.983 -5.009 18.583 1.00 97.12 296 PRO A N 1
ATOM 2425 C CA . PRO A 1 296 ? -8.263 -5.925 17.477 1.00 97.12 296 PRO A CA 1
ATOM 2426 C C . PRO A 1 296 ? -8.305 -5.245 16.104 1.00 97.12 296 PRO A C 1
ATOM 2428 O O . PRO A 1 296 ? -7.739 -5.781 15.154 1.00 97.12 296 PRO A O 1
ATOM 2431 N N . VAL A 1 297 ? -8.928 -4.063 15.995 1.00 97.88 297 VAL A N 1
ATOM 2432 C CA . VAL A 1 297 ? -8.970 -3.299 14.735 1.00 97.88 297 VAL A CA 1
ATOM 2433 C C . VAL A 1 297 ? -7.554 -2.936 14.294 1.00 97.88 297 VAL A C 1
ATOM 2435 O O . VAL A 1 297 ? -7.178 -3.244 13.168 1.00 97.88 297 VAL A O 1
ATOM 2438 N N . THR A 1 298 ? -6.739 -2.375 15.190 1.00 96.19 298 THR A N 1
ATOM 2439 C CA . THR A 1 298 ? -5.336 -2.048 14.919 1.00 96.19 298 THR A CA 1
ATOM 2440 C C . THR A 1 298 ? -4.557 -3.282 14.486 1.00 96.19 298 THR A C 1
ATOM 2442 O O . THR A 1 298 ? -3.961 -3.262 13.418 1.00 96.19 298 THR A O 1
ATOM 2445 N N . LEU A 1 299 ? -4.588 -4.378 15.247 1.00 96.00 299 LEU A N 1
ATOM 2446 C CA . LEU A 1 299 ? -3.804 -5.581 14.940 1.00 96.00 299 LEU A CA 1
ATOM 2447 C C . LEU A 1 299 ? -4.159 -6.172 13.570 1.00 96.00 299 LEU A C 1
ATOM 2449 O O . LEU A 1 299 ? -3.263 -6.551 12.819 1.00 96.00 299 LEU A O 1
ATOM 2453 N N . VAL A 1 300 ? -5.447 -6.210 13.221 1.00 96.88 300 VAL A N 1
ATOM 2454 C CA . VAL A 1 300 ? -5.912 -6.679 11.908 1.00 96.88 300 VAL A CA 1
ATOM 2455 C C . VAL A 1 300 ? -5.467 -5.734 10.793 1.00 96.88 300 VAL A C 1
ATOM 2457 O O . VAL A 1 300 ? -4.974 -6.199 9.763 1.00 96.88 300 VAL A O 1
ATOM 2460 N N . CYS A 1 301 ? -5.603 -4.418 10.993 1.00 95.81 301 CYS A N 1
ATOM 2461 C CA . CYS A 1 301 ? -5.153 -3.436 10.012 1.00 95.81 301 CYS A CA 1
ATOM 2462 C C . CYS A 1 301 ? -3.645 -3.569 9.755 1.00 95.81 301 CYS A C 1
ATOM 2464 O O . CYS A 1 301 ? -3.201 -3.713 8.614 1.00 95.81 301 CYS A O 1
ATOM 2466 N N . ARG A 1 302 ? -2.860 -3.602 10.838 1.00 93.50 302 ARG A N 1
ATOM 2467 C CA . ARG A 1 302 ? -1.406 -3.778 10.809 1.00 93.50 302 ARG A CA 1
ATOM 2468 C C . ARG A 1 302 ? -1.023 -5.078 10.120 1.00 93.50 302 ARG A C 1
ATOM 2470 O O . ARG A 1 302 ? -0.156 -5.050 9.261 1.00 93.50 302 ARG A O 1
ATOM 2477 N N . PHE A 1 303 ? -1.705 -6.184 10.416 1.00 93.62 303 PHE A N 1
ATOM 2478 C CA . PHE A 1 303 ? -1.449 -7.467 9.765 1.00 93.62 303 PHE A CA 1
ATOM 2479 C C . PHE A 1 303 ? -1.611 -7.388 8.241 1.00 93.62 303 PHE A C 1
ATOM 2481 O O . PHE A 1 303 ? -0.716 -7.809 7.512 1.00 93.62 303 PHE A O 1
ATOM 2488 N N . GLY A 1 304 ? -2.708 -6.811 7.743 1.00 93.06 304 GLY A N 1
ATOM 2489 C CA . GLY A 1 304 ? -2.922 -6.694 6.300 1.00 93.06 304 GLY A CA 1
ATOM 2490 C C . GLY A 1 304 ? -1.897 -5.784 5.608 1.00 93.06 304 GLY A C 1
ATOM 2491 O O . GLY A 1 304 ? -1.365 -6.153 4.561 1.00 93.06 304 GLY A O 1
ATOM 2492 N N . PHE A 1 305 ? -1.541 -4.649 6.222 1.00 92.00 305 PHE A N 1
ATOM 2493 C CA . PHE A 1 305 ? -0.445 -3.797 5.739 1.00 92.00 305 PHE A CA 1
ATOM 2494 C C . PHE A 1 305 ? 0.905 -4.526 5.770 1.00 92.00 305 PHE A C 1
ATOM 2496 O O . PHE A 1 305 ? 1.663 -4.447 4.809 1.00 92.00 305 PHE A O 1
ATOM 2503 N N . THR A 1 306 ? 1.201 -5.278 6.831 1.00 90.12 306 THR A N 1
ATOM 2504 C CA . THR A 1 306 ? 2.417 -6.092 6.945 1.00 90.12 306 THR A CA 1
ATOM 2505 C C . THR A 1 306 ? 2.517 -7.114 5.829 1.00 90.12 306 THR A C 1
ATOM 2507 O O . THR A 1 306 ? 3.580 -7.236 5.226 1.00 90.12 306 THR A O 1
ATOM 2510 N N . VAL A 1 307 ? 1.434 -7.839 5.537 1.00 89.12 307 VAL A N 1
ATOM 2511 C CA . VAL A 1 307 ? 1.406 -8.808 4.434 1.00 89.12 307 VAL A CA 1
ATOM 2512 C C . VAL A 1 307 ? 1.699 -8.100 3.116 1.00 89.12 307 VAL A C 1
ATOM 2514 O O . VAL A 1 307 ? 2.597 -8.522 2.391 1.00 89.12 307 VAL A O 1
ATOM 2517 N N . ALA A 1 308 ? 0.996 -7.001 2.833 1.00 88.81 308 ALA A N 1
ATOM 2518 C CA . ALA A 1 308 ? 1.174 -6.252 1.596 1.00 88.81 308 ALA A CA 1
ATOM 2519 C C . ALA A 1 308 ? 2.611 -5.757 1.426 1.00 88.81 308 ALA A C 1
ATOM 2521 O O . ALA A 1 308 ? 3.242 -6.092 0.430 1.00 88.81 308 ALA A O 1
ATOM 2522 N N . TRP A 1 309 ? 3.155 -5.046 2.414 1.00 85.88 309 TRP A N 1
ATOM 2523 C CA . TRP A 1 309 ? 4.511 -4.506 2.359 1.00 85.88 309 TRP A CA 1
ATOM 2524 C C . TRP A 1 309 ? 5.581 -5.600 2.329 1.00 85.88 309 TRP A C 1
ATOM 2526 O O . TRP A 1 309 ? 6.522 -5.512 1.552 1.00 85.88 309 TRP A O 1
ATOM 2536 N N . THR A 1 310 ? 5.403 -6.709 3.052 1.00 83.88 310 THR A N 1
ATOM 2537 C CA . THR A 1 310 ? 6.337 -7.845 2.954 1.00 83.88 310 THR A CA 1
ATOM 2538 C C . THR A 1 310 ? 6.464 -8.339 1.509 1.00 83.88 310 THR A C 1
ATOM 2540 O O . THR A 1 310 ? 7.574 -8.562 1.028 1.00 83.88 310 THR A O 1
ATOM 2543 N N . PHE A 1 311 ? 5.355 -8.475 0.780 1.00 80.69 311 PHE A N 1
ATOM 2544 C CA . PHE A 1 311 ? 5.418 -8.876 -0.627 1.00 80.69 311 PHE A CA 1
ATOM 2545 C C . PHE A 1 311 ? 5.886 -7.743 -1.546 1.00 80.69 311 PHE A C 1
ATOM 2547 O O . PHE A 1 311 ? 6.705 -7.969 -2.435 1.00 80.69 311 PHE A O 1
ATOM 2554 N N . PHE A 1 312 ? 5.383 -6.533 -1.314 1.00 76.19 312 PHE A N 1
ATOM 2555 C CA . PHE A 1 312 ? 5.568 -5.380 -2.181 1.00 76.19 312 PHE A CA 1
ATOM 2556 C C . PHE A 1 312 ? 6.988 -4.805 -2.115 1.00 76.19 312 PHE A C 1
ATOM 2558 O O . PHE A 1 312 ? 7.630 -4.680 -3.152 1.00 76.19 312 PHE A O 1
ATOM 2565 N N . THR A 1 313 ? 7.506 -4.512 -0.918 1.00 71.62 313 THR A N 1
ATOM 2566 C CA . THR A 1 313 ? 8.836 -3.906 -0.741 1.00 71.62 313 THR A CA 1
ATOM 2567 C C . THR A 1 313 ? 9.944 -4.918 -0.532 1.00 71.62 313 THR A C 1
ATOM 2569 O O . THR A 1 313 ? 11.088 -4.595 -0.815 1.00 71.62 313 THR A O 1
ATOM 2572 N N . ASN A 1 314 ? 9.673 -6.127 -0.036 1.00 74.88 314 ASN A N 1
ATOM 2573 C CA . ASN A 1 314 ? 10.760 -7.023 0.380 1.00 74.88 314 ASN A CA 1
ATOM 2574 C C . ASN A 1 314 ? 10.940 -8.195 -0.570 1.00 74.88 314 ASN A C 1
ATOM 2576 O O . ASN A 1 314 ? 12.042 -8.385 -1.083 1.00 74.88 314 ASN A O 1
ATOM 2580 N N . PHE A 1 315 ? 9.884 -8.954 -0.865 1.00 76.62 315 PHE A N 1
ATOM 2581 C CA . PHE A 1 315 ? 10.005 -10.043 -1.837 1.00 76.62 315 PHE A CA 1
ATOM 2582 C C . PHE A 1 315 ? 10.481 -9.522 -3.196 1.00 76.62 315 PHE A C 1
ATOM 2584 O O . PHE A 1 315 ? 11.487 -10.017 -3.699 1.00 76.62 315 PHE A O 1
ATOM 2591 N N . ASN A 1 316 ? 9.839 -8.480 -3.735 1.00 76.69 316 ASN A N 1
ATOM 2592 C CA . ASN A 1 316 ? 10.161 -7.943 -5.064 1.00 76.69 316 ASN A CA 1
ATOM 2593 C C . ASN A 1 316 ? 11.606 -7.442 -5.212 1.00 76.69 316 ASN A C 1
ATOM 2595 O O . ASN A 1 316 ? 12.187 -7.545 -6.292 1.00 76.69 316 ASN A O 1
ATOM 2599 N N . HIS A 1 317 ? 12.183 -6.924 -4.129 1.00 74.94 317 HIS A N 1
ATOM 2600 C CA . HIS A 1 317 ? 13.516 -6.325 -4.111 1.00 74.94 317 HIS A CA 1
ATOM 2601 C C . HIS A 1 317 ? 14.627 -7.294 -3.676 1.00 74.94 317 HIS A C 1
ATOM 2603 O O . HIS A 1 317 ? 15.798 -6.945 -3.767 1.00 74.94 317 HIS A O 1
ATOM 2609 N N . SER A 1 318 ? 14.288 -8.511 -3.236 1.00 75.19 318 SER A N 1
ATOM 2610 C CA . SER A 1 318 ? 15.280 -9.490 -2.771 1.00 75.19 318 SER A CA 1
ATOM 2611 C C . SER A 1 318 ? 16.108 -10.095 -3.908 1.00 75.19 318 SER A C 1
ATOM 2613 O O . SER A 1 318 ? 15.598 -10.323 -5.017 1.00 75.19 318 SER A O 1
ATOM 2615 N N . HIS A 1 319 ? 17.366 -10.441 -3.621 1.00 75.81 319 HIS A N 1
ATOM 2616 C CA . HIS A 1 319 ? 18.219 -11.152 -4.575 1.00 75.81 319 HIS A CA 1
ATOM 2617 C C . HIS A 1 319 ? 17.624 -12.498 -4.985 1.00 75.81 319 HIS A C 1
ATOM 2619 O O . HIS A 1 319 ? 17.514 -12.788 -6.176 1.00 75.81 319 HIS A O 1
ATOM 2625 N N . TRP A 1 320 ? 17.140 -13.276 -4.015 1.00 79.31 320 TRP A N 1
ATOM 2626 C CA . TRP A 1 320 ? 16.525 -14.582 -4.259 1.00 79.31 320 TRP A CA 1
ATOM 2627 C C . TRP A 1 320 ? 15.343 -14.517 -5.238 1.00 79.31 320 TRP A C 1
ATOM 2629 O O . TRP A 1 320 ? 15.256 -15.331 -6.158 1.00 79.31 320 TRP A O 1
ATOM 2639 N N . TRP A 1 321 ? 14.439 -13.544 -5.082 1.00 82.50 321 TRP A N 1
ATOM 2640 C CA . TRP A 1 321 ? 13.310 -13.386 -6.005 1.00 82.50 321 TRP A CA 1
ATOM 2641 C C . TRP A 1 321 ? 13.793 -13.044 -7.412 1.00 82.50 321 TRP A C 1
ATOM 2643 O O . TRP A 1 321 ? 13.316 -13.595 -8.404 1.00 82.50 321 TRP A O 1
ATOM 2653 N N . ASN A 1 322 ? 14.797 -12.176 -7.508 1.00 80.69 322 ASN A N 1
ATOM 2654 C CA . ASN A 1 322 ? 15.391 -11.803 -8.779 1.00 80.69 322 ASN A CA 1
ATOM 2655 C C . ASN A 1 322 ? 16.106 -12.983 -9.463 1.00 80.69 322 ASN A C 1
ATOM 2657 O O . ASN A 1 322 ? 15.982 -13.156 -10.681 1.00 80.69 322 ASN A O 1
ATOM 2661 N N . GLU A 1 323 ? 16.802 -13.831 -8.716 1.00 83.06 323 GLU A N 1
ATOM 2662 C CA . GLU A 1 323 ? 17.363 -15.079 -9.235 1.00 83.06 323 GLU A CA 1
ATOM 2663 C C . GLU A 1 323 ? 16.263 -16.034 -9.703 1.00 83.06 323 GLU A C 1
ATOM 2665 O O . GLU A 1 323 ? 16.338 -16.553 -10.818 1.00 83.06 323 GLU A O 1
ATOM 2670 N N . PHE A 1 324 ? 15.204 -16.203 -8.907 1.00 85.44 324 PHE A N 1
ATOM 2671 C CA . PHE A 1 324 ? 14.046 -17.029 -9.247 1.00 85.44 324 PHE A CA 1
ATOM 2672 C C . PHE A 1 324 ? 13.388 -16.589 -10.564 1.00 85.44 324 PHE A C 1
ATOM 2674 O O . PHE A 1 324 ? 13.147 -17.426 -11.439 1.00 85.44 324 PHE A O 1
ATOM 2681 N N . LEU A 1 325 ? 13.169 -15.283 -10.754 1.00 85.69 325 LEU A N 1
ATOM 2682 C CA . LEU A 1 325 ? 12.634 -14.728 -12.003 1.00 85.69 325 LEU A CA 1
ATOM 2683 C C . LEU A 1 325 ? 13.578 -14.940 -13.196 1.00 85.69 325 LEU A C 1
ATOM 2685 O O . LEU A 1 325 ? 13.120 -15.048 -14.331 1.00 85.69 325 LEU A O 1
ATOM 2689 N N . ALA A 1 326 ? 14.893 -15.019 -12.969 1.00 83.06 326 ALA A N 1
ATOM 2690 C CA . ALA A 1 326 ? 15.866 -15.294 -14.027 1.00 83.06 326 ALA A CA 1
ATOM 2691 C C . ALA A 1 326 ? 15.884 -16.764 -14.486 1.00 83.06 326 ALA A C 1
ATOM 2693 O O . ALA A 1 326 ? 16.468 -17.061 -15.530 1.00 83.06 326 ALA A O 1
ATOM 2694 N N . LEU A 1 327 ? 15.257 -17.683 -13.741 1.00 84.25 327 LEU A N 1
ATOM 2695 C CA . LEU A 1 327 ? 15.130 -19.094 -14.127 1.00 84.25 327 LEU A CA 1
ATOM 2696 C C . LEU A 1 327 ? 14.014 -19.337 -15.149 1.00 84.25 327 LEU A C 1
ATOM 2698 O O . LEU A 1 327 ? 14.076 -20.315 -15.889 1.00 84.25 327 LEU A O 1
ATOM 2702 N N . ASN A 1 328 ? 13.000 -18.471 -15.196 1.00 83.88 328 ASN A N 1
ATOM 2703 C CA . ASN A 1 328 ? 11.898 -18.573 -16.150 1.00 83.88 328 ASN A CA 1
ATOM 2704 C C . ASN A 1 328 ? 11.601 -17.191 -16.757 1.00 83.88 328 ASN A C 1
ATOM 2706 O O . ASN A 1 328 ? 10.786 -16.441 -16.218 1.00 83.88 328 ASN A O 1
ATOM 2710 N N . PRO A 1 329 ? 12.240 -16.855 -17.889 1.00 81.50 329 PRO A N 1
ATOM 2711 C CA . PRO A 1 329 ? 12.098 -15.557 -18.551 1.00 81.50 329 PRO A CA 1
ATOM 2712 C C . PRO A 1 329 ? 10.664 -15.187 -18.946 1.00 81.50 329 PRO A C 1
ATOM 2714 O O . PRO A 1 329 ? 10.305 -14.016 -18.909 1.00 81.50 329 PRO A O 1
ATOM 2717 N N . ASN A 1 330 ? 9.824 -16.183 -19.250 1.00 84.62 330 ASN A N 1
ATOM 2718 C CA . ASN A 1 330 ? 8.401 -15.979 -19.550 1.00 84.62 330 ASN A CA 1
ATOM 2719 C C . ASN A 1 330 ? 7.569 -15.652 -18.298 1.00 84.62 330 ASN A C 1
ATOM 2721 O O . ASN A 1 330 ? 6.375 -15.370 -18.401 1.00 84.62 330 ASN A O 1
ATOM 2725 N N . ARG A 1 331 ? 8.171 -15.766 -17.104 1.00 87.00 331 ARG A N 1
ATOM 2726 C CA . ARG A 1 331 ? 7.571 -15.501 -15.787 1.00 87.00 331 ARG A CA 1
ATOM 2727 C C . ARG A 1 331 ? 6.241 -16.229 -15.559 1.00 87.00 331 ARG A C 1
ATOM 2729 O O . ARG A 1 331 ? 5.384 -15.772 -14.808 1.00 87.00 331 ARG A O 1
ATOM 2736 N N . SER A 1 332 ? 6.070 -17.385 -16.201 1.00 86.25 332 SER A N 1
ATOM 2737 C CA . SER A 1 332 ? 4.839 -18.173 -16.146 1.00 86.25 332 SER A CA 1
ATOM 2738 C C . SER A 1 332 ? 4.931 -19.246 -15.065 1.00 86.25 332 SER A C 1
ATOM 2740 O O . SER A 1 332 ? 5.692 -20.208 -15.185 1.00 86.25 332 SER A O 1
ATOM 2742 N N . TYR A 1 333 ? 4.142 -19.082 -14.000 1.00 87.50 333 TYR A N 1
ATOM 2743 C CA . TYR A 1 333 ? 4.125 -19.983 -12.848 1.00 87.50 333 TYR A CA 1
ATOM 2744 C C . TYR A 1 333 ? 2.681 -20.294 -12.417 1.00 87.50 333 TYR A C 1
ATOM 2746 O O . TYR A 1 333 ? 2.204 -19.721 -11.445 1.00 87.50 333 TYR A O 1
ATOM 2754 N N . PRO A 1 334 ? 1.952 -21.211 -13.078 1.00 86.62 334 PRO A N 1
ATOM 2755 C CA . PRO A 1 334 ? 0.500 -21.360 -12.899 1.00 86.62 334 PRO A CA 1
ATOM 2756 C C . PRO A 1 334 ? 0.030 -21.551 -11.446 1.00 86.62 334 PRO A C 1
ATOM 2758 O O . PRO A 1 334 ? -0.938 -20.921 -11.008 1.00 86.62 334 PRO A O 1
ATOM 2761 N N . MET A 1 335 ? 0.739 -22.390 -10.681 1.00 89.94 335 MET A N 1
ATOM 2762 C CA . MET A 1 335 ? 0.437 -22.625 -9.265 1.00 89.94 335 MET A CA 1
ATOM 2763 C C . MET A 1 335 ? 0.743 -21.396 -8.410 1.00 89.94 335 MET A C 1
ATOM 2765 O O . MET A 1 335 ? -0.112 -20.960 -7.641 1.00 89.94 335 MET A O 1
ATOM 2769 N N . LEU A 1 336 ? 1.926 -20.800 -8.584 1.00 89.50 336 LEU A N 1
ATOM 2770 C CA . LEU A 1 336 ? 2.323 -19.600 -7.851 1.00 89.50 336 LEU A CA 1
ATOM 2771 C C . LEU A 1 336 ? 1.391 -18.428 -8.174 1.00 89.50 336 LEU A C 1
ATOM 2773 O O . LEU A 1 336 ? 0.886 -17.795 -7.258 1.00 89.50 336 LEU A O 1
ATOM 2777 N N . SER A 1 337 ? 1.069 -18.198 -9.448 1.00 88.38 337 SER A N 1
ATOM 2778 C CA . SER A 1 337 ? 0.125 -17.168 -9.885 1.00 88.38 337 SER A CA 1
ATOM 2779 C C . SER A 1 337 ? -1.255 -17.352 -9.264 1.00 88.38 337 SER A C 1
ATOM 2781 O O . SER A 1 337 ? -1.900 -16.368 -8.918 1.00 88.38 337 SER A O 1
ATOM 2783 N N . SER A 1 338 ? -1.721 -18.592 -9.094 1.00 88.94 338 SER A N 1
ATOM 2784 C CA . SER A 1 338 ? -3.015 -18.867 -8.457 1.00 88.94 338 SER A CA 1
ATOM 2785 C C . SER A 1 338 ? -2.984 -18.576 -6.956 1.00 88.94 338 SER A C 1
ATOM 2787 O O . SER A 1 338 ? -3.887 -17.915 -6.444 1.00 88.94 338 SER A O 1
ATOM 2789 N N . VAL A 1 339 ? -1.925 -19.005 -6.263 1.00 90.62 339 VAL A N 1
ATOM 2790 C CA . VAL A 1 339 ? -1.727 -18.726 -4.831 1.00 90.62 339 VAL A CA 1
ATOM 2791 C C . VAL A 1 339 ? -1.588 -17.225 -4.590 1.00 90.62 339 VAL A C 1
ATOM 2793 O O . VAL A 1 339 ? -2.292 -16.664 -3.755 1.00 90.62 339 VAL A O 1
ATOM 2796 N N . MET A 1 340 ? -0.743 -16.547 -5.363 1.00 89.44 340 MET A N 1
ATOM 2797 C CA . MET A 1 340 ? -0.507 -15.113 -5.219 1.00 89.44 340 MET A CA 1
ATOM 2798 C C . MET A 1 340 ? -1.726 -14.290 -5.625 1.00 89.44 340 MET A C 1
ATOM 2800 O O . MET A 1 340 ? -2.029 -13.301 -4.970 1.00 89.44 340 MET A O 1
ATOM 2804 N N . ALA A 1 341 ? -2.502 -14.712 -6.626 1.00 87.31 341 ALA A N 1
ATOM 2805 C CA . ALA A 1 341 ? -3.768 -14.053 -6.932 1.00 87.31 341 ALA A CA 1
ATOM 2806 C C . ALA A 1 341 ? -4.760 -14.137 -5.765 1.00 87.31 341 ALA A C 1
ATOM 2808 O O . ALA A 1 341 ? -5.487 -13.176 -5.528 1.00 87.31 341 ALA A O 1
ATOM 2809 N N . PHE A 1 342 ? -4.783 -15.246 -5.026 1.00 86.88 342 PHE A N 1
ATOM 2810 C CA . PHE A 1 342 ? -5.600 -15.353 -3.821 1.00 86.88 342 PHE A CA 1
ATOM 2811 C C . PHE A 1 342 ? -5.073 -14.443 -2.702 1.00 86.88 342 PHE A C 1
ATOM 2813 O O . PHE A 1 342 ? -5.827 -13.633 -2.172 1.00 86.88 342 PHE A O 1
ATOM 2820 N N . VAL A 1 343 ? -3.775 -14.522 -2.391 1.00 84.94 343 VAL A N 1
ATOM 2821 C CA . VAL A 1 343 ? -3.145 -13.762 -1.294 1.00 84.94 343 VAL A CA 1
ATOM 2822 C C . VAL A 1 343 ? -3.198 -12.249 -1.532 1.00 84.94 343 VAL A C 1
ATOM 2824 O O . VAL A 1 343 ? -3.486 -11.488 -0.613 1.00 84.94 343 VAL A O 1
ATOM 2827 N N . LEU A 1 344 ? -2.950 -11.803 -2.764 1.00 84.81 344 LEU A N 1
ATOM 2828 C CA . LEU A 1 344 ? -2.879 -10.384 -3.129 1.00 84.81 344 LEU A CA 1
ATOM 2829 C C . LEU A 1 344 ? -4.218 -9.808 -3.611 1.00 84.81 344 LEU A C 1
ATOM 2831 O O . LEU A 1 344 ? -4.302 -8.620 -3.927 1.00 84.81 344 LEU A O 1
ATOM 2835 N N . GLY A 1 345 ? -5.267 -10.631 -3.712 1.00 82.44 345 GLY A N 1
ATOM 2836 C CA . GLY A 1 345 ? -6.590 -10.219 -4.191 1.00 82.44 345 GLY A CA 1
ATOM 2837 C C . GLY A 1 345 ? -6.663 -9.908 -5.693 1.00 82.44 345 GLY A C 1
ATOM 2838 O O . GLY A 1 345 ? -7.433 -9.046 -6.117 1.00 82.44 345 GLY A O 1
ATOM 2839 N N . GLY A 1 346 ? -5.873 -10.605 -6.512 1.00 85.88 346 GLY A N 1
ATOM 2840 C CA . GLY A 1 346 ? -6.042 -10.649 -7.965 1.00 85.88 346 GLY A CA 1
ATOM 2841 C C . GLY A 1 346 ? -4.753 -10.872 -8.754 1.00 85.88 346 GLY A C 1
ATOM 2842 O O . GLY A 1 346 ? -3.653 -10.553 -8.307 1.00 85.88 346 GLY A O 1
ATOM 2843 N N . ARG A 1 347 ? -4.892 -11.396 -9.980 1.00 87.56 347 ARG A N 1
ATOM 2844 C CA . ARG A 1 347 ? -3.756 -11.680 -10.880 1.00 87.56 347 ARG A CA 1
ATOM 2845 C C . ARG A 1 347 ? -3.035 -10.420 -11.355 1.00 87.56 347 ARG A C 1
ATOM 2847 O O . ARG A 1 347 ? -1.819 -10.431 -11.485 1.00 87.56 347 ARG A O 1
ATOM 2854 N N . HIS A 1 348 ? -3.756 -9.314 -11.539 1.00 87.88 348 HIS A N 1
ATOM 2855 C CA . HIS A 1 348 ? -3.158 -8.026 -11.901 1.00 87.88 348 HIS A CA 1
ATOM 2856 C C . HIS A 1 348 ? -2.158 -7.532 -10.848 1.00 87.88 348 HIS A C 1
ATOM 2858 O O . HIS A 1 348 ? -1.183 -6.886 -11.209 1.00 87.88 348 HIS A O 1
ATOM 2864 N N . ARG A 1 349 ? -2.346 -7.862 -9.562 1.00 87.38 349 ARG A N 1
ATOM 2865 C CA . ARG A 1 349 ? -1.388 -7.515 -8.494 1.00 87.38 349 ARG A CA 1
ATOM 2866 C C . ARG A 1 349 ? -0.116 -8.340 -8.570 1.00 87.38 349 ARG A C 1
ATOM 2868 O O . ARG A 1 349 ? 0.958 -7.831 -8.282 1.00 87.38 349 ARG A O 1
ATOM 2875 N N . PHE A 1 350 ? -0.228 -9.586 -9.013 1.00 90.00 350 PHE A N 1
ATOM 2876 C CA . PHE A 1 350 ? 0.940 -10.435 -9.172 1.00 90.00 350 PHE A CA 1
ATOM 2877 C C . PHE A 1 350 ? 1.837 -9.983 -10.332 1.00 90.00 350 PHE A C 1
ATOM 2879 O O . PHE A 1 350 ? 3.052 -10.089 -10.209 1.00 90.00 350 PHE A O 1
ATOM 2886 N N . ASN A 1 351 ? 1.286 -9.373 -11.391 1.00 91.00 351 ASN A N 1
ATOM 2887 C CA . ASN A 1 351 ? 2.110 -8.738 -12.431 1.00 91.00 351 ASN A CA 1
ATOM 2888 C C . ASN A 1 351 ? 3.035 -7.652 -11.861 1.00 91.00 351 ASN A C 1
ATOM 2890 O O . ASN A 1 351 ? 4.148 -7.501 -12.349 1.00 91.00 351 ASN A O 1
ATOM 2894 N N . GLU A 1 352 ? 2.616 -6.933 -10.815 1.00 88.00 352 GLU A N 1
ATOM 2895 C CA . GLU A 1 352 ? 3.494 -5.981 -10.121 1.00 88.00 352 GLU A CA 1
ATOM 2896 C C . GLU A 1 352 ? 4.726 -6.672 -9.545 1.00 88.00 352 GLU A C 1
ATOM 2898 O O . GLU A 1 352 ? 5.828 -6.168 -9.684 1.00 88.00 352 GLU A O 1
ATOM 2903 N N . MET A 1 353 ? 4.550 -7.853 -8.948 1.00 87.25 353 MET A N 1
ATOM 2904 C CA . MET A 1 353 ? 5.662 -8.619 -8.386 1.00 87.25 353 MET A CA 1
ATOM 2905 C C . MET A 1 353 ? 6.537 -9.260 -9.453 1.00 87.25 353 MET A C 1
ATOM 2907 O O . MET A 1 353 ? 7.758 -9.342 -9.312 1.00 87.25 353 MET A O 1
ATOM 2911 N N . LEU A 1 354 ? 5.902 -9.751 -10.517 1.00 89.69 354 LEU A N 1
ATOM 2912 C CA . LEU A 1 354 ? 6.605 -10.386 -11.613 1.00 89.69 354 LEU A CA 1
ATOM 2913 C C . LEU A 1 354 ? 7.441 -9.374 -12.376 1.00 89.69 354 LEU A C 1
ATOM 2915 O O . LEU A 1 354 ? 8.536 -9.745 -12.756 1.00 89.69 354 LEU A O 1
ATOM 2919 N N . PHE A 1 355 ? 6.961 -8.147 -12.595 1.00 90.81 355 PHE A N 1
ATOM 2920 C CA . PHE A 1 355 ? 7.565 -7.141 -13.482 1.00 90.81 355 PHE A CA 1
ATOM 2921 C C . PHE A 1 355 ? 7.906 -5.826 -12.772 1.00 90.81 355 PHE A C 1
ATOM 2923 O O . PHE A 1 355 ? 7.885 -4.755 -13.379 1.00 90.81 355 PHE A O 1
ATOM 2930 N N . HIS A 1 356 ? 8.251 -5.905 -11.487 1.00 87.44 356 HIS A N 1
ATOM 2931 C CA . HIS A 1 356 ? 8.648 -4.739 -10.698 1.00 87.44 356 HIS A CA 1
ATOM 2932 C C . HIS A 1 356 ? 9.927 -4.068 -11.227 1.00 87.44 356 HIS A C 1
ATOM 2934 O O . HIS A 1 356 ? 10.125 -2.868 -11.083 1.00 87.44 356 HIS A O 1
ATOM 2940 N N . ASP A 1 357 ? 10.794 -4.824 -11.898 1.00 84.31 357 ASP A N 1
ATOM 2941 C CA . ASP A 1 357 ? 11.963 -4.279 -12.588 1.00 84.31 357 ASP A CA 1
ATOM 2942 C C . ASP A 1 357 ? 11.571 -3.362 -13.757 1.00 84.31 357 ASP A C 1
ATOM 2944 O O . ASP A 1 357 ? 12.120 -2.271 -13.897 1.00 84.31 357 ASP A O 1
ATOM 2948 N N . LEU A 1 358 ? 10.571 -3.761 -14.548 1.00 87.94 358 LEU A N 1
ATOM 2949 C CA . LEU A 1 358 ? 10.020 -2.934 -15.623 1.00 87.94 358 LEU A CA 1
ATOM 2950 C C . LEU A 1 358 ? 9.364 -1.660 -15.085 1.00 87.94 358 LEU A C 1
ATOM 2952 O O . LEU A 1 358 ? 9.540 -0.582 -15.652 1.00 87.94 358 LEU A O 1
ATOM 2956 N N . HIS A 1 359 ? 8.634 -1.793 -13.979 1.00 88.50 359 HIS A N 1
ATOM 2957 C CA . HIS A 1 359 ? 8.046 -0.669 -13.268 1.00 88.50 359 HIS A CA 1
ATOM 2958 C C . HIS A 1 359 ? 9.092 0.392 -12.918 1.00 88.50 359 HIS A C 1
ATOM 2960 O O . HIS A 1 359 ? 8.945 1.550 -13.289 1.00 88.50 359 HIS A O 1
ATOM 2966 N N . HIS A 1 360 ? 10.164 -0.016 -12.244 1.00 82.38 360 HIS A N 1
ATOM 2967 C CA . HIS A 1 360 ? 11.213 0.878 -11.755 1.00 82.38 360 HIS A CA 1
ATOM 2968 C C . HIS A 1 360 ? 12.149 1.395 -12.848 1.00 82.38 360 HIS A C 1
ATOM 2970 O O . HIS A 1 360 ? 12.744 2.455 -12.679 1.00 82.38 360 HIS A O 1
ATOM 2976 N N . ALA A 1 361 ? 12.256 0.702 -13.983 1.00 80.75 361 ALA A N 1
ATOM 2977 C CA . ALA A 1 361 ? 12.946 1.240 -15.154 1.00 80.75 361 ALA A CA 1
ATOM 2978 C C . ALA A 1 361 ? 12.130 2.324 -15.876 1.00 80.75 361 ALA A C 1
ATOM 2980 O O . ALA A 1 361 ? 12.710 3.199 -16.510 1.00 80.75 361 ALA A O 1
ATOM 2981 N N . PHE A 1 362 ? 10.794 2.280 -15.783 1.00 82.38 362 PHE A N 1
ATOM 2982 C CA . PHE A 1 362 ? 9.890 3.229 -16.442 1.00 82.38 362 PHE A CA 1
ATOM 2983 C C . PHE A 1 362 ? 8.747 3.720 -15.528 1.00 82.38 362 PHE A C 1
ATOM 2985 O O . PHE A 1 362 ? 7.574 3.684 -15.925 1.00 82.38 362 PHE A O 1
ATOM 2992 N N . PRO A 1 363 ? 9.028 4.230 -14.321 1.00 76.12 363 PRO A N 1
ATOM 2993 C CA . PRO A 1 363 ? 8.010 4.486 -13.291 1.00 76.12 363 PRO A CA 1
ATOM 2994 C C . PRO A 1 363 ? 6.975 5.542 -13.700 1.00 76.12 363 PRO A C 1
ATOM 2996 O O . PRO A 1 363 ? 5.821 5.471 -13.278 1.00 76.12 363 PRO A O 1
ATOM 2999 N N . ASN A 1 364 ? 7.340 6.482 -14.579 1.00 73.56 364 ASN A N 1
ATOM 3000 C CA . ASN A 1 364 ? 6.411 7.493 -15.099 1.00 73.56 364 ASN A CA 1
ATOM 3001 C C . ASN A 1 364 ? 5.746 7.112 -16.427 1.00 73.56 364 ASN A C 1
ATOM 3003 O O . ASN A 1 364 ? 4.684 7.649 -16.749 1.00 73.56 364 ASN A O 1
ATOM 3007 N N . ALA A 1 365 ? 6.366 6.239 -17.226 1.00 80.00 365 ALA A N 1
ATOM 3008 C CA . ALA A 1 365 ? 5.832 5.853 -18.532 1.00 80.00 365 ALA A CA 1
ATOM 3009 C C . ALA A 1 365 ? 4.956 4.596 -18.426 1.00 80.00 365 ALA A C 1
ATOM 3011 O O . ALA A 1 365 ? 3.810 4.588 -18.882 1.00 80.00 365 ALA A O 1
ATOM 3012 N N . VAL A 1 366 ? 5.467 3.560 -17.762 1.00 85.81 366 VAL A N 1
ATOM 3013 C CA . VAL A 1 366 ? 4.741 2.315 -17.492 1.00 85.81 366 VAL A CA 1
ATOM 3014 C C . VAL A 1 366 ? 3.864 2.452 -16.250 1.00 85.81 366 VAL A C 1
ATOM 3016 O O . VAL A 1 366 ? 2.718 2.004 -16.264 1.00 85.81 366 VAL A O 1
ATOM 3019 N N . GLY A 1 367 ? 4.349 3.124 -15.201 1.00 84.81 367 GLY A N 1
ATOM 3020 C CA . GLY A 1 367 ? 3.630 3.193 -13.926 1.00 84.81 367 GLY A CA 1
ATOM 3021 C C . GLY A 1 367 ? 3.422 1.810 -13.312 1.00 84.81 367 GLY A C 1
ATOM 3022 O O . GLY A 1 367 ? 4.082 0.844 -13.693 1.00 84.81 367 GLY A O 1
ATOM 3023 N N . ALA A 1 368 ? 2.514 1.698 -12.345 1.00 88.62 368 ALA A N 1
ATOM 3024 C CA . ALA A 1 368 ? 2.209 0.422 -11.699 1.00 88.62 368 ALA A CA 1
ATOM 3025 C C . ALA A 1 368 ? 1.672 -0.609 -12.715 1.00 88.62 368 ALA A C 1
ATOM 3027 O O . ALA A 1 368 ? 0.672 -0.368 -13.405 1.00 88.62 368 ALA A O 1
ATOM 3028 N N . LEU A 1 369 ? 2.271 -1.798 -12.778 1.00 92.06 369 LEU A N 1
ATOM 3029 C CA . LEU A 1 369 ? 1.790 -2.878 -13.653 1.00 92.06 369 LEU A CA 1
ATOM 3030 C C . LEU A 1 369 ? 0.420 -3.369 -13.216 1.00 92.06 369 LEU A C 1
ATOM 3032 O O . LEU A 1 369 ? -0.400 -3.788 -14.036 1.00 92.06 369 LEU A O 1
ATOM 3036 N N . SER A 1 370 ? 0.138 -3.279 -11.926 1.00 89.94 370 SER A N 1
ATOM 3037 C CA . SER A 1 370 ? -1.162 -3.653 -11.406 1.00 89.94 370 SER A CA 1
ATOM 3038 C C . SER A 1 370 ? -2.277 -2.663 -11.772 1.00 89.94 370 SER A C 1
ATOM 3040 O O . SER A 1 370 ? -3.410 -3.095 -12.017 1.00 89.94 370 SER A O 1
ATOM 3042 N N . GLN A 1 371 ? -1.954 -1.379 -11.966 1.00 91.00 371 GLN A N 1
ATOM 3043 C CA . GLN A 1 371 ? -2.838 -0.401 -12.608 1.00 91.00 371 GLN A CA 1
ATOM 3044 C C . GLN A 1 371 ? -3.059 -0.749 -14.081 1.00 91.00 371 GLN A C 1
ATOM 3046 O O . GLN A 1 371 ? -4.198 -0.752 -14.551 1.00 91.00 371 GLN A O 1
ATOM 3051 N N . ARG A 1 372 ? -1.991 -1.055 -14.825 1.00 92.00 372 ARG A N 1
ATOM 3052 C CA . ARG A 1 372 ? -2.109 -1.443 -16.240 1.00 92.00 372 ARG A CA 1
ATOM 3053 C C . ARG A 1 372 ? -2.998 -2.678 -16.386 1.00 92.00 372 ARG A C 1
ATOM 3055 O O . ARG A 1 372 ? -3.912 -2.680 -17.209 1.00 92.00 372 ARG A O 1
ATOM 3062 N N . GLY A 1 373 ? -2.809 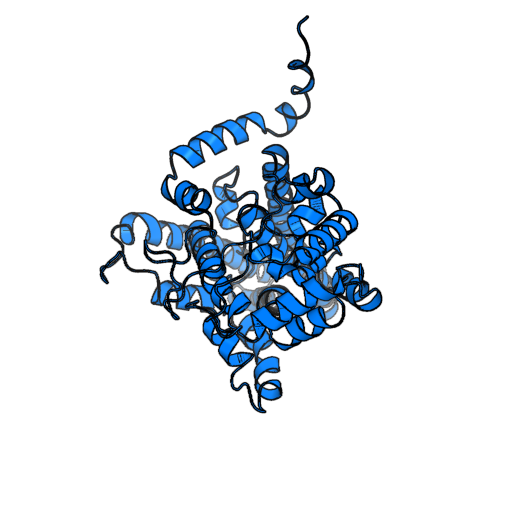-3.683 -15.528 1.00 91.06 373 GLY A N 1
ATOM 3063 C CA . GLY A 1 373 ? -3.604 -4.913 -15.526 1.00 91.06 373 GLY A CA 1
ATOM 3064 C C . GLY A 1 373 ? -5.087 -4.666 -15.251 1.00 91.06 373 GLY A C 1
ATOM 3065 O O . GLY A 1 373 ? -5.938 -5.337 -15.833 1.00 91.06 373 GLY A O 1
ATOM 3066 N N . ARG A 1 374 ? -5.413 -3.663 -14.428 1.00 89.12 374 ARG A N 1
ATOM 3067 C CA . ARG A 1 374 ? -6.797 -3.256 -14.141 1.00 89.12 374 ARG A CA 1
ATOM 3068 C C . ARG A 1 374 ? -7.524 -2.709 -15.372 1.00 89.12 374 ARG A C 1
ATOM 3070 O O . ARG A 1 374 ? -8.716 -2.961 -15.511 1.00 89.12 374 ARG A O 1
ATOM 3077 N N . PHE A 1 375 ? -6.836 -1.971 -16.241 1.00 90.81 375 PHE A N 1
ATOM 3078 C CA . PHE A 1 375 ? -7.458 -1.339 -17.412 1.00 90.81 375 PHE A CA 1
ATOM 3079 C C . PHE A 1 375 ? -7.355 -2.155 -18.697 1.00 90.81 375 PHE A C 1
ATOM 3081 O O . PHE A 1 375 ? -8.226 -2.045 -19.555 1.00 90.81 375 PHE A O 1
ATOM 3088 N N . HIS A 1 376 ? -6.304 -2.959 -18.840 1.00 92.38 376 HIS A N 1
ATOM 3089 C CA . HIS A 1 376 ? -5.993 -3.645 -20.095 1.00 92.38 376 HIS A CA 1
ATOM 3090 C C . HIS A 1 376 ? -6.069 -5.172 -19.997 1.00 92.38 376 HIS A C 1
ATOM 3092 O O . HIS A 1 376 ? -5.938 -5.848 -21.015 1.00 92.38 376 HIS A O 1
ATOM 3098 N N . GLY A 1 377 ? -6.320 -5.710 -18.801 1.00 92.94 377 GLY A N 1
ATOM 3099 C CA . GLY A 1 377 ? -6.312 -7.143 -18.529 1.00 92.94 377 GLY A CA 1
ATOM 3100 C C . GLY A 1 377 ? -4.929 -7.642 -18.113 1.00 92.94 377 GLY A C 1
ATOM 3101 O O . GLY A 1 377 ? -3.898 -7.159 -18.581 1.00 92.94 377 GLY A O 1
ATOM 3102 N N . TRP A 1 378 ? -4.907 -8.614 -17.199 1.00 92.19 378 TRP A N 1
ATOM 3103 C CA . TRP A 1 378 ? -3.662 -9.118 -16.616 1.00 92.19 378 TRP A CA 1
ATOM 3104 C C . TRP A 1 378 ? -2.802 -9.893 -17.631 1.00 92.19 378 TRP A C 1
ATOM 3106 O O . TRP A 1 378 ? -1.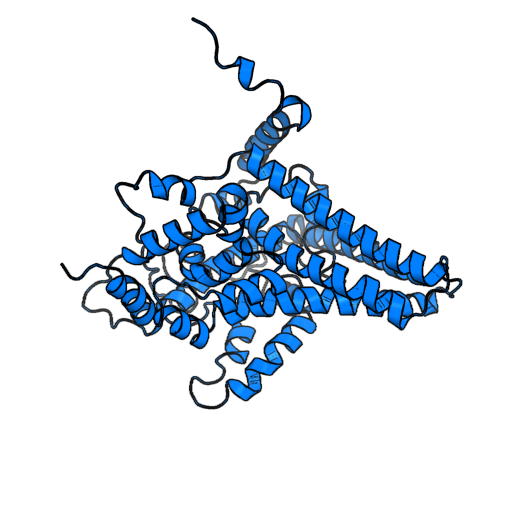592 -9.702 -17.634 1.00 92.19 378 TRP A O 1
ATOM 3116 N N . GLU A 1 379 ? -3.408 -10.699 -18.512 1.00 93.81 379 GLU A N 1
ATOM 3117 C CA . GLU A 1 379 ? -2.691 -11.485 -19.540 1.00 93.81 379 GLU A CA 1
ATOM 3118 C C . GLU A 1 379 ? -1.988 -10.564 -20.532 1.00 93.81 379 GLU A C 1
ATOM 3120 O O . GLU A 1 379 ? -0.779 -10.637 -20.697 1.00 93.81 379 GLU A O 1
ATOM 3125 N N . LYS A 1 380 ? -2.723 -9.594 -21.089 1.00 95.19 380 LYS A N 1
ATOM 3126 C CA . LYS A 1 380 ? -2.171 -8.633 -22.047 1.00 95.19 380 LYS A CA 1
ATOM 3127 C C . LYS A 1 380 ? -0.976 -7.859 -21.479 1.00 95.19 380 LYS A C 1
ATOM 3129 O O . LYS A 1 380 ? -0.003 -7.617 -22.183 1.00 95.19 380 LYS A O 1
ATOM 3134 N N . VAL A 1 381 ? -1.054 -7.448 -20.212 1.00 95.12 381 VAL A N 1
ATOM 3135 C CA . VAL A 1 381 ? 0.048 -6.744 -19.536 1.00 95.12 381 VAL A CA 1
ATOM 3136 C C . VAL A 1 381 ? 1.223 -7.672 -19.261 1.00 95.12 381 VAL A C 1
ATOM 3138 O O . VAL A 1 381 ? 2.360 -7.234 -19.387 1.00 95.12 381 VAL A O 1
ATOM 3141 N N . HIS A 1 382 ? 0.957 -8.926 -18.891 1.00 94.44 382 HIS A N 1
ATOM 3142 C CA . HIS A 1 382 ? 1.996 -9.934 -18.694 1.00 94.44 382 HIS A CA 1
ATOM 3143 C C . HIS A 1 382 ? 2.782 -10.147 -19.987 1.00 94.44 382 HIS A C 1
ATOM 3145 O O . HIS A 1 382 ? 3.999 -9.992 -19.987 1.00 94.44 382 HIS A O 1
ATOM 3151 N N . ASP A 1 383 ? 2.085 -10.423 -21.088 1.00 94.25 383 ASP A N 1
ATOM 3152 C CA . ASP A 1 383 ? 2.702 -10.712 -22.385 1.00 94.25 383 ASP A CA 1
ATOM 3153 C C . ASP A 1 383 ? 3.511 -9.514 -22.899 1.00 94.25 383 ASP A C 1
ATOM 3155 O O . ASP A 1 383 ? 4.677 -9.662 -23.262 1.00 94.25 383 ASP A O 1
ATOM 3159 N N . ALA A 1 384 ? 2.944 -8.305 -22.818 1.00 93.94 384 ALA A N 1
ATOM 3160 C CA . ALA A 1 384 ? 3.642 -7.078 -23.198 1.00 93.94 384 ALA A CA 1
ATOM 3161 C C . ALA A 1 384 ? 4.892 -6.819 -22.337 1.00 93.94 384 ALA A C 1
ATOM 3163 O O . ALA A 1 384 ? 5.918 -6.372 -22.844 1.00 93.94 384 ALA A O 1
ATOM 3164 N N . ALA A 1 385 ? 4.834 -7.099 -21.032 1.00 93.44 385 ALA A N 1
ATOM 3165 C CA . ALA A 1 385 ? 5.980 -6.916 -20.147 1.00 93.44 385 ALA A CA 1
ATOM 3166 C C . ALA A 1 385 ? 7.094 -7.941 -20.419 1.00 93.44 385 ALA A C 1
ATOM 3168 O O . ALA A 1 385 ? 8.271 -7.580 -20.381 1.00 93.44 385 ALA A O 1
ATOM 3169 N N . VAL A 1 386 ? 6.743 -9.194 -20.739 1.00 92.00 386 VAL A N 1
ATOM 3170 C CA . VAL A 1 386 ? 7.708 -10.205 -21.214 1.00 92.00 386 VAL A CA 1
ATOM 3171 C C . VAL A 1 386 ? 8.377 -9.735 -22.502 1.00 92.00 386 VAL A C 1
ATOM 3173 O O . VAL A 1 386 ? 9.601 -9.809 -22.614 1.00 92.00 386 VAL A O 1
ATOM 3176 N N . GLU A 1 387 ? 7.599 -9.214 -23.450 1.00 90.25 387 GLU A N 1
ATOM 3177 C CA . GLU A 1 387 ? 8.117 -8.719 -24.723 1.00 90.25 387 GLU A CA 1
ATOM 3178 C C . GLU A 1 387 ? 9.099 -7.561 -24.520 1.00 90.25 387 GLU A C 1
ATOM 3180 O O . GLU A 1 387 ? 10.232 -7.646 -24.991 1.00 90.25 387 GLU A O 1
ATOM 3185 N N . VAL A 1 388 ? 8.743 -6.540 -23.729 1.00 89.50 388 VAL A N 1
ATOM 3186 C CA . VAL A 1 388 ? 9.661 -5.428 -23.416 1.00 89.50 388 VAL A CA 1
ATOM 3187 C C . VAL A 1 388 ? 10.963 -5.939 -22.795 1.00 89.50 388 VAL A C 1
ATOM 3189 O O . VAL A 1 388 ? 12.047 -5.522 -23.197 1.00 89.50 388 VAL A O 1
ATOM 3192 N N . LEU A 1 389 ? 10.884 -6.881 -21.853 1.00 87.88 389 LEU A N 1
ATOM 3193 C CA . LEU A 1 389 ? 12.076 -7.449 -21.221 1.00 87.88 389 LEU A CA 1
ATOM 3194 C C . LEU A 1 389 ? 12.934 -8.280 -22.177 1.00 87.88 389 LEU A C 1
ATOM 3196 O O . LEU A 1 389 ? 14.148 -8.334 -21.992 1.00 87.88 389 LEU A O 1
ATOM 3200 N N . SER A 1 390 ? 12.353 -8.892 -23.211 1.00 85.88 390 SER A N 1
ATOM 3201 C CA . SER A 1 390 ? 13.113 -9.635 -24.227 1.00 85.88 390 SER A CA 1
ATOM 3202 C C . SER A 1 390 ? 14.081 -8.744 -25.021 1.00 85.88 390 SER A C 1
ATOM 3204 O O . SER A 1 390 ? 15.128 -9.208 -25.483 1.00 85.88 390 SER A O 1
ATOM 3206 N N . HIS A 1 391 ? 13.783 -7.444 -25.115 1.00 82.75 391 HIS A N 1
ATOM 3207 C CA . HIS A 1 391 ? 14.648 -6.452 -25.752 1.00 82.75 391 HIS A CA 1
ATOM 3208 C C . HIS A 1 391 ? 15.766 -5.938 -24.834 1.00 82.75 391 HIS A C 1
ATOM 3210 O O . HIS A 1 391 ? 16.668 -5.249 -25.311 1.00 82.75 391 HIS A O 1
ATOM 3216 N N . GLY A 1 392 ? 15.758 -6.310 -23.552 1.00 83.56 392 GLY A N 1
ATOM 3217 C CA . GLY A 1 392 ? 16.653 -5.773 -22.530 1.00 83.56 392 GLY A CA 1
ATOM 3218 C C . GLY A 1 392 ? 16.063 -4.542 -21.851 1.00 83.56 392 GLY A C 1
ATOM 3219 O O . GLY A 1 392 ? 15.488 -3.684 -22.509 1.00 83.56 392 GLY A O 1
ATOM 3220 N N . LEU A 1 393 ? 16.222 -4.457 -20.528 1.00 82.81 393 LEU A N 1
ATOM 3221 C CA . LEU A 1 393 ? 15.638 -3.397 -19.696 1.00 82.81 393 LEU A CA 1
ATOM 3222 C C . LEU A 1 393 ? 16.382 -2.054 -19.804 1.00 82.81 393 LEU A C 1
ATOM 3224 O O . LEU A 1 393 ? 15.768 -0.990 -19.761 1.00 82.81 393 LEU A O 1
ATOM 3228 N N . PHE A 1 394 ? 17.703 -2.108 -19.971 1.00 83.94 394 PHE A N 1
ATOM 3229 C CA . PHE A 1 394 ? 18.589 -0.948 -20.056 1.00 83.94 394 PHE A CA 1
ATOM 3230 C C . PHE A 1 394 ? 19.450 -1.016 -21.316 1.00 83.94 394 PHE A C 1
ATOM 3232 O O . PHE A 1 394 ? 19.749 -2.106 -21.811 1.00 83.94 394 PHE A O 1
ATOM 3239 N N . LEU A 1 395 ? 19.850 0.148 -21.831 1.00 81.81 395 LEU A N 1
ATOM 3240 C CA . LEU A 1 395 ? 20.776 0.231 -22.958 1.00 81.81 395 LEU A CA 1
ATOM 3241 C C . LEU A 1 395 ? 22.155 -0.336 -22.571 1.00 81.81 395 LEU A C 1
ATOM 3243 O O . LEU A 1 395 ? 22.553 -0.223 -21.403 1.00 81.81 395 LEU A O 1
ATOM 3247 N N . PRO A 1 396 ? 22.902 -0.919 -23.532 1.00 75.69 396 PRO A N 1
ATOM 3248 C CA . PRO A 1 396 ? 24.253 -1.406 -23.286 1.00 75.69 396 PRO A CA 1
ATOM 3249 C C . PRO A 1 396 ? 25.145 -0.312 -22.693 1.00 75.69 396 PRO A C 1
ATOM 3251 O O . PRO A 1 396 ? 25.179 0.814 -23.190 1.00 75.69 396 PRO A O 1
ATOM 3254 N N . GLN A 1 397 ? 25.866 -0.659 -21.629 1.00 71.56 397 GLN A N 1
ATOM 3255 C CA . GLN A 1 397 ? 26.889 0.200 -21.036 1.00 71.56 397 GLN A CA 1
ATOM 3256 C C . GLN A 1 397 ? 28.240 -0.026 -21.748 1.00 71.56 397 GLN A C 1
ATOM 3258 O O . GLN A 1 397 ? 28.419 -1.080 -22.365 1.00 71.56 397 GLN A O 1
ATOM 3263 N N . PRO A 1 398 ? 29.183 0.933 -21.696 1.00 69.50 398 PRO A N 1
ATOM 3264 C CA . PRO A 1 398 ? 30.507 0.790 -22.312 1.00 69.50 398 PRO A CA 1
ATOM 3265 C C . PRO A 1 398 ? 31.271 -0.461 -21.824 1.00 69.50 398 PRO A C 1
ATOM 3267 O O . PRO A 1 398 ? 31.121 -0.875 -20.676 1.00 69.50 398 PRO A O 1
ATOM 3270 N N . GLU A 1 399 ? 32.091 -1.067 -22.697 1.00 54.94 399 GLU A N 1
ATOM 3271 C CA . GLU A 1 399 ? 32.757 -2.373 -22.476 1.00 54.94 399 GLU A CA 1
ATOM 3272 C C . GLU A 1 399 ? 33.737 -2.418 -21.285 1.00 54.94 399 GLU A C 1
ATOM 3274 O O . GLU A 1 399 ? 34.106 -3.499 -20.826 1.00 54.94 399 GLU A O 1
ATOM 3279 N N . ASP A 1 400 ? 34.164 -1.267 -20.766 1.00 58.34 400 ASP A N 1
ATOM 3280 C CA . ASP A 1 400 ? 35.052 -1.138 -19.606 1.00 58.34 400 ASP A CA 1
ATOM 3281 C C . ASP A 1 400 ? 34.319 -1.229 -18.253 1.00 58.34 400 ASP A C 1
ATOM 3283 O O . ASP A 1 400 ? 34.962 -1.316 -17.202 1.00 58.34 400 ASP A O 1
ATOM 3287 N N . HIS A 1 401 ? 32.984 -1.282 -18.255 1.00 64.81 401 HIS A N 1
ATOM 3288 C CA . HIS A 1 401 ? 32.186 -1.490 -17.052 1.00 64.81 401 HIS A CA 1
ATOM 3289 C C . HIS A 1 401 ? 32.059 -2.977 -16.701 1.00 64.81 401 HIS A C 1
ATOM 3291 O O . HIS A 1 401 ? 31.440 -3.767 -17.413 1.00 64.81 401 HIS A O 1
ATOM 3297 N N . GLN A 1 402 ? 32.583 -3.363 -15.534 1.00 66.88 402 GLN A N 1
ATOM 3298 C CA . GLN A 1 402 ? 32.302 -4.677 -14.961 1.00 66.88 402 GLN A CA 1
ATOM 3299 C C . GLN A 1 402 ? 30.798 -4.800 -14.676 1.00 66.88 402 GLN A C 1
ATOM 3301 O O . GLN A 1 402 ? 30.274 -4.115 -13.798 1.00 66.88 402 GLN A O 1
ATOM 3306 N N . GLU A 1 403 ? 30.117 -5.689 -15.406 1.00 70.69 403 GLU A N 1
ATOM 3307 C CA . GLU A 1 403 ? 28.673 -5.892 -15.270 1.00 70.69 403 GLU A CA 1
ATOM 3308 C C . GLU A 1 403 ? 28.335 -6.379 -13.843 1.00 70.69 403 GLU A C 1
ATOM 3310 O O . GLU A 1 403 ? 28.810 -7.453 -13.425 1.00 70.69 403 GLU A O 1
ATOM 3315 N N . PRO A 1 404 ? 27.547 -5.614 -13.067 1.00 72.38 404 PRO A N 1
ATOM 3316 C CA . PRO A 1 404 ? 27.192 -6.000 -11.712 1.00 72.38 404 PRO A CA 1
ATOM 3317 C C . PRO A 1 404 ? 26.237 -7.211 -11.688 1.00 72.38 404 PRO A C 1
ATOM 3319 O O . PRO A 1 404 ? 25.600 -7.534 -12.697 1.00 72.38 404 PRO A O 1
ATOM 3322 N N . PRO A 1 405 ? 26.105 -7.905 -10.541 1.00 71.50 405 PRO A N 1
ATOM 3323 C CA . PRO A 1 405 ? 25.339 -9.151 -10.441 1.00 71.50 405 PRO A CA 1
ATOM 3324 C C . PRO A 1 405 ? 23.876 -9.034 -10.891 1.00 71.50 405 PRO A C 1
ATOM 3326 O O . PRO A 1 405 ? 23.380 -9.902 -11.609 1.00 71.50 405 PRO A O 1
ATOM 3329 N N . MET A 1 406 ? 23.192 -7.949 -10.521 1.00 74.38 406 MET A N 1
ATOM 3330 C CA . MET A 1 406 ? 21.783 -7.755 -10.876 1.00 74.38 406 MET A CA 1
ATOM 3331 C C . MET A 1 406 ? 21.596 -7.451 -12.364 1.00 74.38 406 MET A C 1
ATOM 3333 O O . MET A 1 406 ? 20.687 -8.004 -12.989 1.00 74.38 406 MET A O 1
ATOM 3337 N N . GLN A 1 407 ? 22.507 -6.684 -12.967 1.00 75.38 407 GLN A N 1
ATOM 3338 C CA . GLN A 1 407 ? 22.516 -6.463 -14.413 1.00 75.38 407 GLN A CA 1
ATOM 3339 C C . GLN A 1 407 ? 22.739 -7.774 -15.188 1.00 75.38 407 GLN A C 1
ATOM 3341 O O . GLN A 1 407 ? 22.016 -8.042 -16.146 1.00 75.38 407 GLN A O 1
ATOM 3346 N N . LYS A 1 408 ? 23.618 -8.670 -14.712 1.00 78.38 408 LYS A N 1
ATOM 3347 C CA . LYS A 1 408 ? 23.777 -10.020 -15.295 1.00 78.38 408 LYS A CA 1
ATOM 3348 C C . LYS A 1 408 ? 22.484 -10.831 -15.253 1.00 78.38 408 LYS A C 1
ATOM 3350 O O . LYS A 1 408 ? 22.145 -11.509 -16.224 1.00 78.38 408 LYS A O 1
ATOM 3355 N N . LEU A 1 409 ? 21.747 -10.780 -14.140 1.00 77.44 409 LEU A N 1
ATOM 3356 C CA . LEU A 1 409 ? 20.450 -11.456 -14.021 1.00 77.44 409 LEU A CA 1
ATOM 3357 C C . LEU A 1 409 ? 19.419 -10.864 -14.991 1.00 77.44 409 LEU A C 1
ATOM 3359 O O . LEU A 1 409 ? 18.692 -11.618 -15.639 1.00 77.44 409 LEU A O 1
ATOM 3363 N N . GLN A 1 410 ? 19.382 -9.539 -15.140 1.00 76.44 410 GLN A N 1
ATOM 3364 C CA . GLN A 1 410 ? 18.533 -8.855 -16.121 1.00 76.44 410 GLN A CA 1
ATOM 3365 C C . GLN A 1 410 ? 18.878 -9.253 -17.558 1.00 76.44 410 GLN A C 1
ATOM 3367 O O . GLN A 1 410 ? 17.995 -9.610 -18.344 1.00 76.44 410 GLN A O 1
ATOM 3372 N N . HIS A 1 411 ? 20.163 -9.279 -17.894 1.00 77.44 411 HIS A N 1
ATOM 3373 C CA . HIS A 1 411 ? 20.633 -9.697 -19.206 1.00 77.44 411 HIS A CA 1
ATOM 3374 C C . HIS A 1 411 ? 20.270 -11.164 -19.479 1.00 77.44 411 HIS A C 1
ATOM 3376 O O . HIS A 1 411 ? 19.716 -11.487 -20.531 1.00 77.44 411 HIS A O 1
ATOM 3382 N N . LYS A 1 412 ? 20.469 -12.057 -18.502 1.00 78.12 412 LYS A N 1
ATOM 3383 C CA . LYS A 1 412 ? 20.087 -13.472 -18.611 1.00 78.12 412 LYS A CA 1
ATOM 3384 C C . LYS A 1 412 ? 18.602 -13.647 -18.945 1.00 78.12 412 LYS A C 1
ATOM 3386 O O . LYS A 1 412 ? 18.286 -14.447 -19.827 1.00 78.12 412 LYS A O 1
ATOM 3391 N N . ARG A 1 413 ? 17.715 -12.883 -18.292 1.00 75.44 413 ARG A N 1
ATOM 3392 C CA . ARG A 1 413 ? 16.264 -12.868 -18.582 1.00 75.44 413 ARG A CA 1
ATOM 3393 C C . ARG A 1 413 ? 15.983 -12.461 -20.031 1.00 75.44 413 ARG A C 1
ATOM 3395 O O . ARG A 1 413 ? 15.148 -13.075 -20.680 1.00 75.44 413 ARG A O 1
ATOM 3402 N N . SER A 1 414 ? 16.717 -11.477 -20.541 1.00 70.88 414 SER A N 1
ATOM 3403 C CA . SER A 1 414 ? 16.527 -10.922 -21.888 1.00 70.88 414 SER A CA 1
ATOM 3404 C C . SER A 1 414 ? 17.028 -11.875 -22.988 1.00 70.88 414 SER A C 1
ATOM 3406 O O . SER A 1 414 ? 16.364 -12.098 -23.995 1.00 70.88 414 SER A O 1
ATOM 3408 N N . MET A 1 415 ? 18.189 -12.506 -22.779 1.00 63.94 415 MET A N 1
ATOM 3409 C CA . MET A 1 415 ? 18.847 -13.381 -23.765 1.00 63.94 415 MET A CA 1
ATOM 3410 C C . MET A 1 415 ? 18.113 -14.699 -24.023 1.00 63.94 415 MET A C 1
ATOM 3412 O O . MET A 1 415 ? 18.150 -15.201 -25.140 1.00 63.94 415 MET A O 1
ATOM 3416 N N . HIS A 1 416 ? 17.444 -15.265 -23.016 1.00 60.62 416 HIS A N 1
ATOM 3417 C CA . HIS A 1 416 ? 16.737 -16.545 -23.165 1.00 60.62 416 HIS A CA 1
ATOM 3418 C C . HIS A 1 416 ? 15.403 -16.418 -23.924 1.00 60.62 416 HIS A C 1
ATOM 3420 O O . HIS A 1 416 ? 14.809 -17.436 -24.273 1.00 60.62 416 HIS A O 1
ATOM 3426 N N . LEU A 1 417 ? 14.926 -15.191 -24.162 1.00 59.53 417 LEU A N 1
ATOM 3427 C CA . LEU A 1 417 ? 13.698 -14.911 -24.913 1.00 59.53 417 LEU A CA 1
ATOM 3428 C C . LEU A 1 417 ? 13.952 -14.660 -26.400 1.00 59.53 417 LEU A C 1
ATOM 3430 O O . LEU A 1 417 ? 13.021 -14.755 -27.197 1.00 59.53 417 LEU A O 1
ATOM 3434 N N . LYS A 1 418 ? 15.199 -14.372 -26.796 1.00 54.78 418 LYS A N 1
ATOM 3435 C CA . LYS A 1 418 ? 15.548 -14.298 -28.215 1.00 54.78 418 LYS A CA 1
ATOM 3436 C C . LYS A 1 418 ? 15.471 -15.712 -28.801 1.00 54.78 418 LYS A C 1
ATOM 3438 O O . LYS A 1 418 ? 16.174 -16.595 -28.303 1.00 54.78 418 LYS A O 1
ATOM 3443 N N . PRO A 1 419 ? 14.659 -15.955 -29.848 1.00 44.88 419 PRO A N 1
ATOM 3444 C CA . PRO A 1 419 ? 14.778 -17.193 -30.598 1.00 44.88 419 PRO A CA 1
ATOM 3445 C C . PRO A 1 419 ? 16.229 -17.317 -31.056 1.00 44.88 419 PRO A C 1
ATOM 3447 O O . PRO A 1 419 ? 16.813 -16.338 -31.525 1.00 44.88 419 PRO A O 1
ATOM 3450 N N . SER A 1 420 ? 16.820 -18.499 -30.883 1.00 37.62 420 SER A N 1
ATOM 3451 C CA . SER A 1 420 ? 18.104 -18.823 -31.499 1.00 37.62 420 SER A CA 1
ATOM 3452 C C . SER A 1 420 ? 17.924 -18.650 -33.006 1.00 37.62 420 SER A C 1
ATOM 3454 O O . SER A 1 420 ? 17.237 -19.456 -33.630 1.00 37.62 420 SER A O 1
ATOM 3456 N N . THR A 1 421 ? 18.417 -17.538 -33.545 1.00 34.06 421 THR A N 1
ATOM 3457 C CA . THR A 1 421 ? 18.374 -17.230 -34.979 1.00 34.06 421 THR A CA 1
ATOM 3458 C C . THR A 1 421 ? 19.154 -18.247 -35.781 1.00 34.06 421 THR A C 1
ATOM 3460 O O . THR A 1 421 ? 20.273 -18.583 -35.321 1.00 34.06 421 THR A O 1
#

Foldseek 3Di:
DDDDPCVVPDVCVVQVLVVLVVVVVVCCVPPVPLVVLLVCFLLCDVDDNPQAHPAPRHHQFHFDADVVHDPLLQLLQDADDSVLLSVLLVVLVVLLVVLVVLLVQLLVCLLVVNDNVVSLVSSLVVNLLSLLVLVQSLLLCLARHLDHSDPCSQQRRQLLQELAWATSVVLSVLVSNQLSQCSCCLFFVAGGDHLCNVVVCLQCVDPDDCNVVRLVCLLVCLLQFCFNTGDVVRVSCVVPPDDDPPPHRNPCCVVPVVVRSVVSSVSSNVVLVVQLVSLDDSNPHHSVRSVVRSVSSSNSSSNSSSLNCSQQVPLLSHPVNLLVLLVPLLLDDPVVLVVCCVSSVHSQQVVCSSQVLLCSLRCNRSNRSSSSCVVPNNVSSSNSSSVSLLCFGGDDDDPPDDRHPSSVSSVSSNPVPDPPD

Organism: NCBI:txid2562239

Radius of gyration: 22.56 Å; chains: 1; bounding box: 61×50×72 Å